Protein AF-A0A846ZVM9-F1 (afdb_monomer)

Secondary structure (DSSP, 8-state):
---EEEEEEEEE-SS-SSS-HHHHHHHHTTSS--TT-SS--EEEE-SSSSSTT--EEE-HHHHHHHHHTHHHHHHHHHHHHHHHHHHHHT--BTTTTB--PPPTT---EEEEEEEE-GGGGGS-HHHHHHHHHHHHHHHHHHHT--EEEEEEE-SSSS-EEEEEEESB-TTT--BHHHHH-TTHHHHHHHHHHHHTGGGT-EEPPPHHHH-PPPPPHHHHHHHHHHHHHHHHHHHHHHHHHHHHHHHHHHHHHHHHHHHHHHHHHHHHHHHHHHHHHHHHHHHHHHHHHHHHHHHHHHHHHHHHHHHHHHHHHHHHHHHHHHHHHHHHHHHHHHHHHHHHTTTTSHHHHHHHHHHHT-HHHHHHHHHH-BTTBEEEEEEEE-TTT--EEEPPPEEE-HHHHHHTHHHHHHHHHHH--EEEEE--SS-SEEEEEEE-HHHHHHHHHTT---SEEEEEETTEEEEEEE-B-SS-SS--HHHHHHHHHHHHHHH---GGG-STT-EEEPSSSEETTSSS-EE-EEEE-TT----SBHHHHHHHS-HHHHHHHHHHHHHHHS--TTSTTS-HHHHHHHHHHHHHHHHTT-S-B-TTSSB-HHHHHHHHHHHHHGGGTTS-GGGTHHHHHHHHHHHHHHHHHTT-S-HHHHHHHHHHHHHHHHT-SSPPPPTTTT--

Mean predicted aligned error: 22.49 Å

Foldseek 3Di:
DAKAKAKDKDFAALPDDPDHPLNLVCVLLCLVPDPPFDFWFKWKAFDDPDPHRDIDTDGPVNSVVVNVCSVVVSVVSVVVQVVLQVLQQPAQDDPVRHGDGDDPPDRFKMKMKMWIPLCQVVPDPVVCVVLVVVLVVVVCVVQQWDWGMKMWTPRDSTIMIMTMTGLARSPPRDGVDVVCPPCNRVVSLQSSQVSCVVVSYHRDDDCVPPVDDDDDPVRVVVVVVVVVVVVVVVVVVVVVVVVVVVVVVVVVVVVVVVVVVVVVVVVVVVVVVVVVVVVVVVVVVVVVVVVVVVVVVVVVVVVVVVVVVVVVVVVVVVVVVVCVVVVVVVVVVVVVVVVVVVVVCPVVLVVLCVVVVCPLLLVVQCVLADVQKWWKKKWFADPPPRHIDIDPIDIDGSSVCSVCQVVVLCCCVPGVIFMWTWRAAFAQKAKFFFFFPQLQVVCVVVLFHAQKWKPQDVRGIIGITGADEDPDRGDDQLLSLLVNVVSCVPRNGDPVQSDRTDIHTSQRAFNSPDVVTHHIDMDGRNPSDNPHHSVVVSVVRDVVSSVVSVVVVCVVVVPDLQLPLPPPVLLVQLVVQLVCCVVVPVADADPVRHGPVLSSLLVSLLVSCLVCQPPDPVVCVSSLSNSQNVQLVVCVVVVPVDSNVSSLVSSQVSCVVSVHPDDRDDPPPPDD

Sequence (672 aa):
MRDFLSVRLKSLYTTSGKTSAVSQLFHDLRIRKPDYVQDPAVRLYFPGAVGKETPVELRGEDIERLRKRKDGLKKYLQGVEMKMHERFENMERGKNKQHQSWQADTKPFSSGVLTFSELANAVDTDELWEHGLKAIQALGDKYKIKVLWVVLHTDEKTPHFHYMFENLDAKTCRTFQSKLGRDGCSKLQTFFGEQLQPLGFQRGIKKKLSGAEHQDVMESHFIAREKAKEEVKQLEDDQDILQEKIGASTSILEGLSDKKGALIRELEALEVERKNLRRSRDEMHRQTAVEKAETTALQQELRKRRDELKGQLADIIKSIEAAEKDKSLKEALAMEVLKENAQEDEAFLQEKIDRYGLQDLYCFLNRVAHHGRLWVQAQGKTFYTHQEYWDEPKLTTPNETISAWRDLFEQNTCSETDWHLRILGTRPVFVLDDIDTDGLEKLRRDGLAPFATVETSPGCYHAYIEFKLKDREELTPIEWNAFNSYLIQQYGGDKGANAAGHAFRLPIGSSHKYDPPIELKLQVFEDAEPAVDADVLLQQISPQILEKAERKLNRRYEIQFDGSDAPDWFQTNWKKRREDLIRSGRAPVRQNGTVDDSAVDFIVSRDILSAYKDKRSERLTPMLNFCHCMLCSEAELRQKARPEDYAIRTINAVIDRVQLPIKKKSESELEI

pLDDT: mean 77.23, std 14.21, range [25.47, 95.5]

Structure (mmCIF, N/CA/C/O backbone):
data_AF-A0A846ZVM9-F1
#
_entry.id   AF-A0A846ZVM9-F1
#
loop_
_atom_site.group_PDB
_atom_site.id
_atom_site.type_symbol
_atom_site.label_atom_id
_atom_site.label_alt_id
_atom_site.label_comp_id
_atom_site.label_asym_id
_atom_site.label_entity_id
_atom_site.label_seq_id
_atom_site.pdbx_PDB_ins_code
_atom_site.Cartn_x
_atom_site.Cartn_y
_atom_site.Cartn_z
_atom_site.occupancy
_atom_site.B_iso_or_equiv
_atom_site.auth_seq_id
_atom_site.auth_comp_id
_atom_site.auth_asym_id
_atom_site.auth_atom_id
_atom_site.pdbx_PDB_model_num
ATOM 1 N N . MET A 1 1 ? 26.700 -7.929 -17.018 1.00 45.69 1 MET A N 1
ATOM 2 C CA . MET A 1 1 ? 26.334 -7.641 -18.425 1.00 45.69 1 MET A CA 1
ATOM 3 C C . MET A 1 1 ? 26.909 -8.752 -19.292 1.00 45.69 1 MET A C 1
ATOM 5 O O . MET A 1 1 ? 27.937 -9.285 -18.909 1.00 45.69 1 MET A O 1
ATOM 9 N N . ARG A 1 2 ? 26.225 -9.185 -20.357 1.00 46.62 2 ARG A N 1
ATOM 10 C CA . ARG A 1 2 ? 26.755 -10.192 -21.298 1.00 46.62 2 ARG A CA 1
ATOM 11 C C . ARG A 1 2 ? 27.236 -9.461 -22.553 1.00 46.62 2 ARG A C 1
ATOM 13 O O . ARG A 1 2 ? 26.485 -8.624 -23.053 1.00 46.62 2 ARG A O 1
ATOM 20 N N . ASP A 1 3 ? 28.433 -9.779 -23.035 1.00 73.69 3 ASP A N 1
ATOM 21 C CA . ASP A 1 3 ? 29.033 -9.133 -24.204 1.00 73.69 3 ASP A CA 1
ATOM 22 C C . ASP A 1 3 ? 28.428 -9.691 -25.482 1.00 73.69 3 ASP A C 1
ATOM 24 O O . ASP A 1 3 ? 28.609 -10.860 -25.825 1.00 73.69 3 ASP A O 1
ATOM 28 N N . PHE A 1 4 ? 27.654 -8.864 -26.178 1.00 81.81 4 PHE A N 1
ATOM 29 C CA . PHE A 1 4 ? 26.940 -9.281 -27.375 1.00 81.81 4 PHE A CA 1
ATOM 30 C C . PHE A 1 4 ? 27.545 -8.640 -28.616 1.00 81.81 4 PHE A C 1
ATOM 32 O O . PHE A 1 4 ? 27.810 -7.440 -28.646 1.00 81.81 4 PHE A O 1
ATOM 39 N N . LEU A 1 5 ? 27.671 -9.434 -29.677 1.00 85.50 5 LEU A N 1
ATOM 40 C CA . LEU A 1 5 ? 27.949 -8.937 -31.020 1.00 85.50 5 LEU A CA 1
ATOM 41 C C . LEU A 1 5 ? 26.706 -8.970 -31.904 1.00 85.50 5 LEU A C 1
ATOM 43 O O . LEU A 1 5 ? 25.809 -9.813 -31.759 1.00 85.50 5 LEU A O 1
ATOM 47 N N . SER A 1 6 ? 26.678 -8.057 -32.867 1.00 87.19 6 SER A N 1
ATOM 48 C CA . SER A 1 6 ? 25.661 -7.994 -33.905 1.00 87.19 6 SER A CA 1
ATOM 49 C C . SER A 1 6 ? 26.315 -7.818 -35.263 1.00 87.19 6 SER A C 1
ATOM 51 O O . SER A 1 6 ? 27.300 -7.101 -35.416 1.00 87.19 6 SER A O 1
ATOM 53 N N . VAL A 1 7 ? 25.743 -8.479 -36.265 1.00 87.94 7 VAL A N 1
ATOM 54 C CA . VAL A 1 7 ? 26.217 -8.398 -37.641 1.00 87.94 7 VAL A CA 1
ATOM 55 C C . VAL A 1 7 ? 25.081 -8.024 -38.574 1.00 87.94 7 VAL A C 1
ATOM 57 O O . VAL A 1 7 ? 23.963 -8.542 -38.478 1.00 87.94 7 VAL A O 1
ATOM 60 N N . ARG A 1 8 ? 25.393 -7.133 -39.505 1.00 85.50 8 ARG A N 1
ATOM 61 C CA . ARG A 1 8 ? 24.532 -6.709 -40.600 1.00 85.50 8 ARG A CA 1
ATOM 62 C C . ARG A 1 8 ? 25.215 -7.014 -41.921 1.00 85.50 8 ARG A C 1
ATOM 64 O O . ARG A 1 8 ? 26.427 -6.891 -42.030 1.00 85.50 8 ARG A O 1
ATOM 71 N N . LEU A 1 9 ? 24.411 -7.352 -42.924 1.00 87.31 9 LEU A N 1
ATOM 72 C CA . LEU A 1 9 ? 24.863 -7.552 -44.293 1.00 87.31 9 LEU A CA 1
ATOM 73 C C . LEU A 1 9 ? 23.932 -6.826 -45.269 1.00 87.31 9 LEU A C 1
ATOM 75 O O . LEU A 1 9 ? 22.712 -6.837 -45.088 1.00 87.31 9 LEU A O 1
ATOM 79 N N . LYS A 1 10 ? 24.497 -6.215 -46.310 1.00 87.00 10 LYS A N 1
ATOM 80 C CA . LYS A 1 10 ? 23.773 -5.521 -47.375 1.00 87.00 10 LYS A CA 1
ATOM 81 C C . LYS A 1 10 ? 24.473 -5.718 -48.716 1.00 87.00 10 LYS A C 1
ATOM 83 O O . LYS A 1 10 ? 25.649 -5.404 -48.858 1.00 87.00 10 LYS A O 1
ATOM 88 N N . SER A 1 11 ? 23.733 -6.172 -49.724 1.00 87.12 11 SER A N 1
ATOM 89 C CA . SER A 1 11 ? 24.238 -6.222 -51.099 1.00 87.12 11 SER A CA 1
ATOM 90 C C . SER A 1 11 ? 24.101 -4.859 -51.779 1.00 87.12 11 SER A C 1
ATOM 92 O O . SER A 1 11 ? 23.075 -4.185 -51.617 1.00 87.12 11 SER A O 1
ATOM 94 N N . LEU A 1 12 ? 25.113 -4.464 -52.551 1.00 87.81 12 LEU A N 1
ATOM 95 C CA . LEU A 1 12 ? 25.261 -3.129 -53.133 1.00 87.81 12 LEU A CA 1
ATOM 96 C C . LEU A 1 12 ? 25.566 -3.200 -54.634 1.00 87.81 12 LEU A C 1
ATOM 98 O O . LEU A 1 12 ? 26.281 -4.092 -55.091 1.00 87.81 12 LEU A O 1
ATOM 102 N N . TYR A 1 13 ? 25.060 -2.213 -55.374 1.00 86.12 13 TYR A N 1
ATOM 103 C CA . TYR A 1 13 ? 25.543 -1.898 -56.718 1.00 86.12 13 TYR A CA 1
ATOM 104 C C . TYR A 1 13 ? 26.862 -1.133 -56.646 1.00 86.12 13 TYR A C 1
ATOM 106 O O . TYR A 1 13 ? 27.156 -0.475 -55.644 1.00 86.12 13 TYR A O 1
ATOM 114 N N . THR A 1 14 ? 27.633 -1.154 -57.727 1.00 82.12 14 THR A N 1
ATOM 115 C CA . THR A 1 14 ? 28.918 -0.446 -57.808 1.00 82.12 14 THR A CA 1
ATOM 116 C C . THR A 1 14 ? 28.751 1.059 -57.664 1.00 82.12 14 THR A C 1
ATOM 118 O O . THR A 1 14 ? 29.431 1.678 -56.846 1.00 82.12 14 THR A O 1
ATOM 121 N N . THR A 1 15 ? 27.817 1.654 -58.413 1.00 77.25 15 THR A N 1
ATOM 122 C CA . THR A 1 15 ? 27.648 3.117 -58.498 1.00 77.25 15 THR A CA 1
ATOM 123 C C . THR A 1 15 ? 26.210 3.611 -58.323 1.00 77.25 15 THR A C 1
ATOM 125 O O . THR A 1 15 ? 26.039 4.781 -57.988 1.00 77.25 15 THR A O 1
ATOM 128 N N . SER A 1 16 ? 25.188 2.771 -58.510 1.00 65.38 16 SER A N 1
ATOM 129 C CA . SER A 1 16 ? 23.773 3.174 -58.501 1.00 65.38 16 SER A CA 1
ATOM 130 C C . SER A 1 16 ? 23.079 2.977 -57.140 1.00 65.38 16 SER A C 1
ATOM 132 O O . SER A 1 16 ? 23.347 2.030 -56.400 1.00 65.38 16 SER A O 1
ATOM 134 N N . GLY A 1 17 ? 22.154 3.887 -56.806 1.00 59.69 17 GLY A N 1
ATOM 135 C CA . GLY A 1 17 ? 21.375 3.882 -55.557 1.00 59.69 17 GLY A CA 1
ATOM 136 C C . GLY A 1 17 ? 21.964 4.740 -54.423 1.00 59.69 17 GLY A C 1
ATOM 137 O O . GLY A 1 17 ? 23.111 5.172 -54.480 1.00 59.69 17 GLY A O 1
ATOM 138 N N . LYS A 1 18 ? 21.167 4.988 -53.365 1.00 56.25 18 LYS A N 1
ATOM 139 C CA . LYS A 1 18 ? 21.546 5.845 -52.212 1.00 56.25 18 LYS A CA 1
ATOM 140 C C . LYS A 1 18 ? 22.733 5.307 -51.391 1.00 56.25 18 LYS A C 1
ATOM 142 O O . LYS A 1 18 ? 23.371 6.065 -50.674 1.00 56.25 18 LYS A O 1
ATOM 147 N N . THR A 1 19 ? 23.031 4.012 -51.500 1.00 68.38 19 THR A N 1
ATOM 148 C CA . THR A 1 19 ? 24.176 3.343 -50.864 1.00 68.38 19 THR A CA 1
ATOM 149 C C . THR A 1 19 ? 24.824 2.415 -51.891 1.00 68.38 19 THR A C 1
ATOM 151 O O . THR A 1 19 ? 24.356 1.291 -52.083 1.00 68.38 19 THR A O 1
ATOM 154 N N . SER A 1 20 ? 25.839 2.900 -52.599 1.00 86.31 20 SER A N 1
ATOM 155 C CA . SER A 1 20 ? 26.641 2.117 -53.548 1.00 86.31 20 SER A CA 1
ATOM 156 C C . SER A 1 20 ? 27.934 1.622 -52.896 1.00 86.31 20 SER A C 1
ATOM 158 O O . SER A 1 20 ? 28.333 2.139 -51.853 1.00 86.31 20 SER A O 1
ATOM 160 N N . ALA A 1 21 ? 28.618 0.651 -53.502 1.00 86.56 21 ALA A N 1
ATOM 161 C CA . ALA A 1 21 ? 29.904 0.158 -53.003 1.00 86.56 21 ALA A CA 1
ATOM 162 C C . ALA A 1 21 ? 30.969 1.266 -52.957 1.00 86.56 21 ALA A C 1
ATOM 164 O O . ALA A 1 21 ? 31.743 1.327 -52.007 1.00 86.56 21 ALA A O 1
ATOM 165 N N . VAL A 1 22 ? 30.957 2.192 -53.925 1.00 86.06 22 VAL A N 1
ATOM 166 C CA . VAL A 1 22 ? 31.822 3.388 -53.914 1.00 86.06 22 VAL A CA 1
ATOM 167 C C . VAL A 1 22 ? 31.477 4.309 -52.744 1.00 86.06 22 VAL A C 1
ATOM 169 O O . VAL A 1 22 ? 32.371 4.779 -52.046 1.00 86.06 22 VAL A O 1
ATOM 172 N N . SER A 1 23 ? 30.185 4.557 -52.506 1.00 85.75 23 SER A N 1
ATOM 173 C CA . SER A 1 23 ? 29.758 5.389 -51.377 1.00 85.75 23 SER A CA 1
ATOM 174 C C . SER A 1 23 ? 30.110 4.750 -50.035 1.00 85.75 23 SER A C 1
ATOM 176 O O . SER A 1 23 ? 30.497 5.471 -49.121 1.00 85.75 23 SER A O 1
ATOM 178 N N . GLN A 1 24 ? 29.984 3.424 -49.921 1.00 88.19 24 GLN A N 1
ATOM 179 C CA . GLN A 1 24 ? 30.360 2.680 -48.720 1.00 88.19 24 GLN A CA 1
ATOM 180 C C . GLN A 1 24 ? 31.872 2.748 -48.496 1.00 88.19 24 GLN A C 1
ATOM 182 O O . GLN A 1 24 ? 32.305 3.114 -47.417 1.00 88.19 24 GLN A O 1
ATOM 187 N N . LEU A 1 25 ? 32.676 2.524 -49.537 1.00 87.50 25 LEU A N 1
ATOM 188 C CA . LEU A 1 25 ? 34.130 2.650 -49.458 1.00 87.50 25 LEU A CA 1
ATOM 189 C C . LEU A 1 25 ? 34.567 4.047 -48.985 1.00 87.50 25 LEU A C 1
ATOM 191 O O . LEU A 1 25 ? 35.479 4.177 -48.178 1.00 87.50 25 LEU A O 1
ATOM 195 N N . PHE A 1 26 ? 33.914 5.110 -49.460 1.00 87.19 26 PHE A N 1
ATOM 196 C CA . PHE A 1 26 ? 34.234 6.475 -49.026 1.00 87.19 26 PHE A CA 1
ATOM 197 C C . PHE A 1 26 ? 33.780 6.781 -47.599 1.00 87.19 26 PHE A C 1
ATOM 199 O O . PHE A 1 26 ? 34.392 7.628 -46.947 1.00 87.19 26 PHE A O 1
ATOM 206 N N . HIS A 1 27 ? 32.716 6.127 -47.135 1.00 87.00 27 HIS A N 1
ATOM 207 C CA . HIS A 1 27 ? 32.275 6.190 -45.748 1.00 87.00 27 HIS A CA 1
ATOM 208 C C . HIS A 1 27 ? 33.269 5.466 -44.828 1.00 87.00 27 HIS A C 1
ATOM 210 O O . HIS A 1 27 ? 33.764 6.077 -43.884 1.00 87.00 27 HIS A O 1
ATOM 216 N N . ASP A 1 28 ? 33.618 4.219 -45.151 1.00 88.25 28 ASP A N 1
ATOM 217 C CA . ASP A 1 28 ? 34.514 3.368 -44.354 1.00 88.25 28 ASP A CA 1
ATOM 218 C C . ASP A 1 28 ? 35.929 3.960 -44.266 1.00 88.25 28 ASP A C 1
ATOM 220 O O . ASP A 1 28 ? 36.583 3.910 -43.238 1.00 88.25 28 ASP A O 1
ATOM 224 N N . LEU A 1 29 ? 36.415 4.596 -45.334 1.00 85.25 29 LEU A N 1
ATOM 225 C CA . LEU A 1 29 ? 37.721 5.268 -45.325 1.00 85.25 29 LEU A CA 1
ATOM 226 C C . LEU A 1 29 ? 37.678 6.694 -44.753 1.00 85.25 29 LEU A C 1
ATOM 228 O O . LEU A 1 29 ? 38.665 7.421 -44.867 1.00 85.25 29 LEU A O 1
ATOM 232 N N . ARG A 1 30 ? 36.526 7.145 -44.233 1.00 83.12 30 ARG A N 1
ATOM 233 C CA . ARG A 1 30 ? 36.283 8.521 -43.753 1.00 83.12 30 ARG A CA 1
ATOM 234 C C . ARG A 1 30 ? 36.609 9.627 -44.769 1.00 83.12 30 ARG A C 1
ATOM 236 O O . ARG A 1 30 ? 36.750 10.794 -44.408 1.00 83.12 30 ARG A O 1
ATOM 243 N N . ILE A 1 31 ? 36.635 9.308 -46.067 1.00 81.94 31 ILE A N 1
ATOM 244 C CA . ILE A 1 31 ? 36.791 10.292 -47.155 1.00 81.94 31 ILE A CA 1
ATOM 245 C C . ILE A 1 31 ? 35.616 11.281 -47.131 1.00 81.94 31 ILE A C 1
ATOM 247 O O . ILE A 1 31 ? 35.801 12.491 -47.324 1.00 81.94 31 ILE A O 1
ATOM 251 N N . ARG A 1 32 ? 34.409 10.764 -46.863 1.00 76.25 32 ARG A N 1
ATOM 252 C CA . ARG A 1 32 ? 33.210 11.540 -46.535 1.00 76.25 32 ARG A CA 1
ATOM 253 C C . ARG A 1 32 ? 32.961 11.438 -45.028 1.00 76.25 32 ARG A C 1
ATOM 255 O O . ARG A 1 32 ? 32.218 10.574 -44.576 1.00 76.25 32 ARG A O 1
ATOM 262 N N . LYS A 1 33 ? 33.638 12.302 -44.275 1.00 70.06 33 LYS A N 1
ATOM 263 C CA . LYS A 1 33 ? 33.568 12.384 -42.815 1.00 70.06 33 LYS A CA 1
ATOM 264 C C . LYS A 1 33 ? 32.174 12.861 -42.354 1.00 70.06 33 LYS A C 1
ATOM 266 O O . LYS A 1 33 ? 31.726 13.891 -42.857 1.00 70.06 33 LYS A O 1
ATOM 271 N N . PRO A 1 34 ? 31.489 12.143 -41.445 1.00 73.12 34 PRO A N 1
ATOM 272 C CA . PRO A 1 34 ? 30.282 12.640 -40.784 1.00 73.12 34 PRO A CA 1
ATOM 273 C C . PRO A 1 34 ? 30.592 13.791 -39.815 1.00 73.12 34 PRO A C 1
ATOM 275 O O . PRO A 1 34 ? 31.628 13.767 -39.153 1.00 73.12 34 PRO A O 1
ATOM 278 N N . ASP A 1 35 ? 29.678 14.756 -39.685 1.00 70.25 35 ASP A N 1
ATOM 279 C CA . ASP A 1 35 ? 29.892 15.980 -38.886 1.00 70.25 35 ASP A CA 1
ATOM 280 C C . ASP A 1 35 ? 30.143 15.715 -37.389 1.00 70.25 35 ASP A C 1
ATOM 282 O O . ASP A 1 35 ? 30.780 16.521 -36.717 1.00 70.25 35 ASP A O 1
ATOM 286 N N . TYR A 1 36 ? 29.664 14.583 -36.864 1.00 70.00 36 TYR A N 1
ATOM 287 C CA . TYR A 1 36 ? 29.802 14.205 -35.453 1.00 70.00 36 TYR A CA 1
ATOM 288 C C . TYR A 1 36 ? 31.142 13.539 -35.104 1.00 70.00 36 TYR A C 1
ATOM 290 O O . TYR A 1 36 ? 31.436 13.357 -33.925 1.00 70.00 36 TYR A O 1
ATOM 298 N N . VAL A 1 37 ? 31.957 13.160 -36.092 1.00 71.44 37 VAL A N 1
ATOM 299 C CA . VAL A 1 37 ? 33.296 12.601 -35.852 1.00 71.44 37 VAL A CA 1
ATOM 300 C C . VAL A 1 37 ? 34.275 13.768 -35.752 1.00 71.44 37 VAL A C 1
ATOM 302 O O . VAL A 1 37 ? 34.285 14.625 -36.631 1.00 71.44 37 VAL A O 1
ATOM 305 N N . GLN A 1 38 ? 35.116 13.841 -34.720 1.00 63.97 38 GLN A N 1
ATOM 306 C CA . GLN A 1 38 ? 36.125 14.909 -34.609 1.00 63.97 38 GLN A CA 1
ATOM 307 C C . GLN A 1 38 ? 37.484 14.458 -35.146 1.00 63.97 38 GLN A C 1
ATOM 309 O O . GLN A 1 38 ? 37.945 15.032 -36.135 1.00 63.97 38 GLN A O 1
ATOM 314 N N . ASP A 1 39 ? 38.026 13.358 -34.628 1.00 68.19 39 ASP A N 1
ATOM 315 C CA . ASP A 1 39 ? 39.304 12.796 -35.067 1.00 68.19 39 ASP A CA 1
ATOM 316 C C . ASP A 1 39 ? 39.116 11.367 -35.595 1.00 68.19 39 ASP A C 1
ATOM 318 O O . ASP A 1 39 ? 38.724 10.483 -34.835 1.00 68.19 39 ASP A O 1
ATOM 322 N N . PRO A 1 40 ? 39.345 11.117 -36.898 1.00 67.00 40 PRO A N 1
ATOM 323 C CA . PRO A 1 40 ? 39.179 9.787 -37.461 1.00 67.00 40 PRO A CA 1
ATOM 324 C C . PRO A 1 40 ? 40.293 8.855 -36.972 1.00 67.00 40 PRO A C 1
ATOM 326 O O . PRO A 1 40 ? 41.477 9.122 -37.177 1.00 67.00 40 PRO A O 1
ATOM 329 N N . ALA A 1 41 ? 39.891 7.737 -36.380 1.00 77.25 41 ALA A N 1
ATOM 330 C CA . ALA A 1 41 ? 40.748 6.664 -35.899 1.00 77.25 41 ALA A CA 1
ATOM 331 C C . ALA A 1 41 ? 40.307 5.371 -36.589 1.00 77.25 41 ALA A C 1
ATOM 333 O O . ALA A 1 41 ? 39.301 4.748 -36.236 1.00 77.25 41 ALA A O 1
ATOM 334 N N . VAL A 1 42 ? 41.025 5.032 -37.661 1.00 81.94 42 VAL A N 1
ATOM 335 C CA . VAL A 1 42 ? 40.629 3.972 -38.587 1.00 81.94 42 VAL A CA 1
ATOM 336 C C . VAL A 1 42 ? 41.802 3.040 -38.840 1.00 81.94 42 VAL A C 1
ATOM 338 O O . VAL A 1 42 ? 42.853 3.471 -39.316 1.00 81.94 42 VAL A O 1
ATOM 341 N N . ARG A 1 43 ? 41.603 1.745 -38.586 1.00 86.12 43 ARG A N 1
ATOM 342 C CA . ARG A 1 43 ? 42.531 0.685 -39.000 1.00 86.12 43 ARG A CA 1
ATOM 343 C C . ARG A 1 43 ? 42.006 -0.005 -40.238 1.00 86.12 43 ARG A C 1
ATOM 345 O O . ARG A 1 43 ? 40.840 -0.387 -40.291 1.00 86.12 43 ARG A O 1
ATOM 352 N N . LEU A 1 44 ? 42.864 -0.165 -41.235 1.00 85.38 44 LEU A N 1
ATOM 353 C CA . LEU A 1 44 ? 42.483 -0.626 -42.561 1.00 85.38 44 LEU A CA 1
ATOM 354 C C . LEU A 1 44 ? 43.301 -1.840 -43.001 1.00 85.38 44 LEU A C 1
ATOM 356 O O . LEU A 1 44 ? 44.518 -1.880 -42.844 1.00 85.38 44 LEU A O 1
ATOM 360 N N . TYR A 1 45 ? 42.622 -2.777 -43.659 1.00 83.88 45 TYR A N 1
ATOM 361 C CA . TYR A 1 45 ? 43.196 -3.924 -44.346 1.00 83.88 45 TYR A CA 1
ATOM 362 C C . TYR A 1 45 ? 42.660 -4.023 -45.779 1.00 83.88 45 TYR A C 1
ATOM 364 O O . TYR A 1 45 ? 41.450 -4.119 -45.996 1.00 83.88 45 TYR A O 1
ATOM 372 N N . PHE A 1 46 ? 43.572 -4.058 -46.754 1.00 79.38 46 PHE A N 1
ATOM 373 C CA . PHE A 1 46 ? 43.290 -4.350 -48.163 1.00 79.38 46 PHE A CA 1
ATOM 374 C C . PHE A 1 46 ? 44.055 -5.606 -48.608 1.00 79.38 46 PHE A C 1
ATOM 376 O O . PHE A 1 46 ? 45.290 -5.622 -48.554 1.00 79.38 46 PHE A O 1
ATOM 383 N N . PRO A 1 47 ? 43.368 -6.644 -49.119 1.00 72.44 47 PRO A N 1
ATOM 384 C CA . PRO A 1 47 ? 44.015 -7.795 -49.742 1.00 72.44 47 PRO A CA 1
ATOM 385 C C . PRO A 1 47 ? 44.770 -7.417 -51.027 1.00 72.44 47 PRO A C 1
ATOM 387 O O . PRO A 1 47 ? 44.200 -7.379 -52.118 1.00 72.44 47 PRO A O 1
ATOM 390 N N . GLY A 1 48 ? 46.078 -7.178 -50.893 1.00 65.00 48 GLY A N 1
ATOM 391 C CA . GLY A 1 48 ? 47.020 -6.963 -51.996 1.00 65.00 48 GLY A CA 1
ATOM 392 C C . GLY A 1 48 ? 47.095 -5.524 -52.538 1.00 65.00 48 GLY A C 1
ATOM 393 O O . GLY A 1 48 ? 46.093 -4.951 -52.947 1.00 65.00 48 GLY A O 1
ATOM 394 N N . ALA A 1 49 ? 48.338 -5.005 -52.568 1.00 50.31 49 ALA A N 1
ATOM 395 C CA . ALA A 1 49 ? 48.845 -3.700 -53.044 1.00 50.31 49 ALA A CA 1
ATOM 396 C C . ALA A 1 49 ? 47.987 -2.472 -52.655 1.00 50.31 49 ALA A C 1
ATOM 398 O O . ALA A 1 49 ? 47.209 -1.967 -53.457 1.00 50.31 49 ALA A O 1
ATOM 399 N N . VAL A 1 50 ? 48.107 -1.936 -51.435 1.00 41.22 50 VAL A N 1
ATOM 400 C CA . VAL A 1 50 ? 49.335 -1.353 -50.851 1.00 41.22 50 VAL A CA 1
ATOM 401 C C . VAL A 1 50 ? 49.613 -1.913 -49.444 1.00 41.22 50 VAL A C 1
ATOM 403 O O . VAL A 1 50 ? 48.746 -1.842 -48.586 1.00 41.22 50 VAL A O 1
ATOM 406 N N . GLY A 1 51 ? 50.836 -2.426 -49.218 1.00 47.88 51 GLY A N 1
ATOM 407 C CA . GLY A 1 51 ? 51.375 -2.729 -47.877 1.00 47.88 51 GLY A CA 1
ATOM 408 C C . GLY A 1 51 ? 51.135 -4.136 -47.307 1.00 47.88 51 GLY A C 1
ATOM 409 O O . GLY A 1 51 ? 50.876 -4.250 -46.120 1.00 47.88 51 GLY A O 1
ATOM 410 N N . LYS A 1 52 ? 51.192 -5.185 -48.150 1.00 49.50 52 LYS A N 1
ATOM 411 C CA . LYS A 1 52 ? 51.176 -6.637 -47.824 1.00 49.50 52 LYS A CA 1
ATOM 412 C C . LYS A 1 52 ? 50.436 -7.014 -46.538 1.00 49.50 52 LYS A C 1
ATOM 414 O O . LYS A 1 52 ? 51.062 -7.153 -45.499 1.00 49.50 52 LYS A O 1
ATOM 419 N N . GLU A 1 53 ? 49.122 -7.203 -46.645 1.00 53.66 53 GLU A N 1
ATOM 420 C CA . GLU A 1 53 ? 48.256 -7.742 -45.581 1.00 53.66 53 GLU A CA 1
ATOM 421 C C . GLU A 1 53 ? 48.349 -7.031 -44.217 1.00 53.66 53 GLU A C 1
ATOM 423 O O . GLU A 1 53 ? 47.746 -7.484 -43.247 1.00 53.66 53 GLU A O 1
ATOM 428 N N . THR A 1 54 ? 49.077 -5.915 -44.130 1.00 51.72 54 THR A N 1
ATOM 429 C CA . THR A 1 54 ? 49.444 -5.309 -42.859 1.00 51.72 54 THR A CA 1
ATOM 430 C C . THR A 1 54 ? 48.397 -4.253 -42.522 1.00 51.72 54 THR A C 1
ATOM 432 O O . THR A 1 54 ? 48.045 -3.453 -43.395 1.00 51.72 54 THR A O 1
ATOM 435 N N . PRO A 1 55 ? 47.875 -4.238 -41.289 1.00 60.22 55 PRO A N 1
ATOM 436 C CA . PRO A 1 55 ? 46.980 -3.188 -40.824 1.00 60.22 55 PRO A CA 1
ATOM 437 C C . PRO A 1 55 ? 47.656 -1.824 -40.956 1.00 60.22 55 PRO A C 1
ATOM 439 O O . PRO A 1 55 ? 48.797 -1.654 -40.530 1.00 60.22 55 PRO A O 1
ATOM 442 N N . VAL A 1 56 ? 46.963 -0.852 -41.546 1.00 70.00 56 VAL A N 1
ATOM 443 C CA . VAL A 1 56 ? 47.433 0.537 -41.608 1.00 70.00 56 VAL A CA 1
ATOM 444 C C . VAL A 1 56 ? 46.487 1.402 -40.791 1.00 70.00 56 VAL A C 1
ATOM 446 O O . VAL A 1 56 ? 45.289 1.443 -41.074 1.00 70.00 56 VAL A O 1
ATOM 449 N N . GLU A 1 57 ? 47.024 2.099 -39.794 1.00 73.88 57 GLU A N 1
ATOM 450 C CA . GLU A 1 57 ? 46.315 3.180 -39.112 1.00 73.88 57 GLU A CA 1
ATOM 451 C C . GLU A 1 57 ? 46.305 4.419 -40.007 1.00 73.88 57 GLU A C 1
ATOM 453 O O . GLU A 1 57 ? 47.354 4.978 -40.337 1.00 73.88 57 GLU A O 1
ATOM 458 N N . LEU A 1 58 ? 45.114 4.828 -40.439 1.00 73.69 58 LEU A N 1
ATOM 459 C CA . LEU A 1 58 ? 44.934 6.011 -41.268 1.00 73.69 58 LEU A CA 1
ATOM 460 C C . LEU A 1 58 ? 44.832 7.250 -40.383 1.00 73.69 58 LEU A C 1
ATOM 462 O O . LEU A 1 58 ? 43.909 7.372 -39.580 1.00 73.69 58 LEU A O 1
ATOM 466 N N . ARG A 1 59 ? 45.749 8.198 -40.585 1.00 75.00 59 ARG A N 1
ATOM 467 C CA . ARG A 1 59 ? 45.682 9.535 -39.982 1.00 75.00 59 ARG A CA 1
ATOM 468 C C . ARG A 1 59 ? 45.014 10.527 -40.937 1.00 75.00 59 ARG A C 1
ATOM 470 O O . ARG A 1 59 ? 44.814 10.239 -42.119 1.00 75.00 59 ARG A O 1
ATOM 477 N N . GLY A 1 60 ? 44.702 11.730 -40.449 1.00 71.25 60 GLY A N 1
ATOM 478 C CA . GLY A 1 60 ? 44.041 12.776 -41.245 1.00 71.25 60 GLY A CA 1
ATOM 479 C C . GLY A 1 60 ? 44.727 13.078 -42.589 1.00 71.25 60 GLY A C 1
ATOM 480 O O . GLY A 1 60 ? 44.056 13.223 -43.611 1.00 71.25 60 GLY A O 1
ATOM 481 N N . GLU A 1 61 ? 46.063 13.088 -42.625 1.00 74.38 61 GLU A N 1
ATOM 482 C CA . GLU A 1 61 ? 46.831 13.297 -43.862 1.00 74.38 61 GLU A CA 1
ATOM 483 C C . GLU A 1 61 ? 46.658 12.161 -44.883 1.00 74.38 61 GLU A C 1
ATOM 485 O O . GLU A 1 61 ? 46.589 12.409 -46.092 1.00 74.38 61 GLU A O 1
ATOM 490 N N . ASP A 1 62 ? 46.559 10.914 -44.419 1.00 75.81 62 ASP A N 1
ATOM 491 C CA . ASP A 1 62 ? 46.357 9.742 -45.275 1.00 75.81 62 ASP A CA 1
ATOM 492 C C . ASP A 1 62 ? 44.951 9.743 -45.883 1.00 75.81 62 ASP A C 1
ATOM 494 O O . ASP A 1 62 ? 44.781 9.449 -47.071 1.00 75.81 62 ASP A O 1
ATOM 498 N N . ILE A 1 63 ? 43.951 10.172 -45.109 1.00 76.06 63 ILE A N 1
ATOM 499 C CA . ILE A 1 63 ? 42.569 10.347 -45.576 1.00 76.06 63 ILE A CA 1
ATOM 500 C C . ILE A 1 63 ? 42.506 11.414 -46.674 1.00 76.06 63 ILE A C 1
ATOM 502 O O . ILE A 1 63 ? 41.866 11.205 -47.710 1.00 76.06 63 ILE A O 1
ATOM 506 N N . GLU A 1 64 ? 43.218 12.530 -46.517 1.00 77.19 64 GLU A N 1
ATOM 507 C CA . GLU A 1 64 ? 43.263 13.584 -47.536 1.00 77.19 64 GLU A CA 1
ATOM 508 C C . GLU A 1 64 ? 43.983 13.115 -48.818 1.00 77.19 64 GLU A C 1
ATOM 510 O O . GLU A 1 64 ? 43.560 13.423 -49.938 1.00 77.19 64 GLU A O 1
ATOM 515 N N . ARG A 1 65 ? 45.020 12.273 -48.699 1.00 79.50 65 ARG A N 1
ATOM 516 C CA . ARG A 1 65 ? 45.648 11.609 -49.860 1.00 79.50 65 ARG A CA 1
ATOM 517 C C . ARG A 1 65 ? 44.682 10.659 -50.569 1.00 79.50 65 ARG A C 1
ATOM 519 O O . ARG A 1 65 ? 44.646 10.640 -51.802 1.00 79.50 65 ARG A O 1
ATOM 526 N N . LEU A 1 66 ? 43.886 9.890 -49.825 1.00 79.69 66 LEU A N 1
ATOM 527 C CA . LEU A 1 66 ? 42.864 9.000 -50.386 1.00 79.69 66 LEU A CA 1
ATOM 528 C C . LEU A 1 66 ? 41.740 9.784 -51.071 1.00 79.69 66 LEU A C 1
ATOM 530 O O . LEU A 1 66 ? 41.304 9.400 -52.159 1.00 79.69 66 LEU A O 1
ATOM 534 N N . ARG A 1 67 ? 41.337 10.932 -50.513 1.00 80.69 67 ARG A N 1
ATOM 535 C CA . ARG A 1 67 ? 40.358 11.845 -51.122 1.00 80.69 67 ARG A CA 1
ATOM 536 C C . ARG A 1 67 ? 40.807 12.323 -52.505 1.00 80.69 67 ARG A C 1
ATOM 538 O O . ARG A 1 67 ? 40.004 12.323 -53.439 1.00 80.69 67 ARG A O 1
ATOM 545 N N . LYS A 1 68 ? 42.099 12.625 -52.677 1.00 82.88 68 LYS A N 1
ATOM 546 C CA . LYS A 1 68 ? 42.693 12.969 -53.986 1.00 82.88 68 LYS A CA 1
ATOM 547 C C . LYS A 1 68 ? 42.705 11.796 -54.978 1.00 82.88 68 LYS A C 1
ATOM 549 O O . LYS A 1 68 ? 42.770 12.019 -56.182 1.00 82.88 68 LYS A O 1
ATOM 554 N N . ARG A 1 69 ? 42.604 10.549 -54.501 1.00 80.75 69 ARG A N 1
ATOM 555 C CA . ARG A 1 69 ? 42.589 9.312 -55.310 1.00 80.75 69 ARG A CA 1
ATOM 556 C C . ARG A 1 69 ? 41.192 8.701 -55.487 1.00 80.75 69 ARG A C 1
ATOM 558 O O . ARG A 1 69 ? 41.087 7.570 -55.967 1.00 80.75 69 ARG A O 1
ATOM 565 N N . LYS A 1 70 ? 40.119 9.430 -55.154 1.00 80.56 70 LYS A N 1
ATOM 566 C CA . LYS A 1 70 ? 38.726 8.941 -55.204 1.00 80.56 70 LYS A CA 1
ATOM 567 C C . LYS A 1 70 ? 38.347 8.269 -56.535 1.00 80.56 70 LYS A C 1
ATOM 569 O O . LYS A 1 70 ? 37.699 7.225 -56.536 1.00 80.56 70 LYS A O 1
ATOM 574 N N . ASP A 1 71 ? 38.805 8.814 -57.663 1.00 80.56 71 ASP A N 1
ATOM 575 C CA . ASP A 1 71 ? 38.494 8.272 -58.991 1.00 80.56 71 ASP A CA 1
ATOM 576 C C . ASP A 1 71 ? 39.237 6.959 -59.267 1.00 80.56 71 ASP A C 1
ATOM 578 O O . ASP A 1 71 ? 38.708 6.074 -59.937 1.00 80.56 71 ASP A O 1
ATOM 582 N N . GLY A 1 72 ? 40.435 6.791 -58.700 1.00 82.38 72 GLY A N 1
ATOM 583 C CA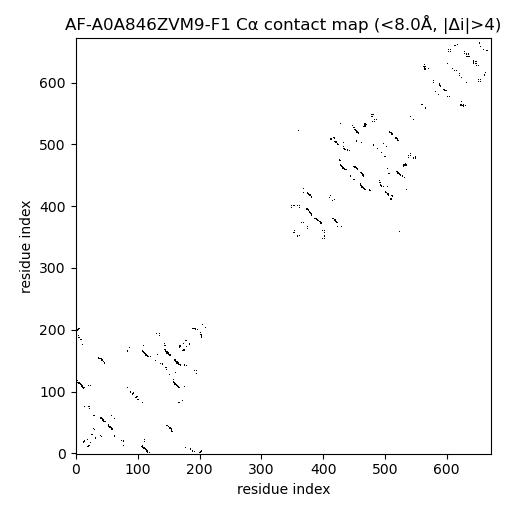 . GLY A 1 72 ? 41.184 5.536 -58.746 1.00 82.38 72 GLY A CA 1
ATOM 584 C C . GLY A 1 72 ? 40.489 4.424 -57.960 1.00 82.38 72 GLY A C 1
ATOM 585 O O . GLY A 1 72 ? 40.358 3.311 -58.463 1.00 82.38 72 GLY A O 1
ATOM 586 N N . LEU A 1 73 ? 39.963 4.737 -56.771 1.00 82.38 73 LEU A N 1
ATOM 587 C CA . LEU A 1 73 ? 39.182 3.7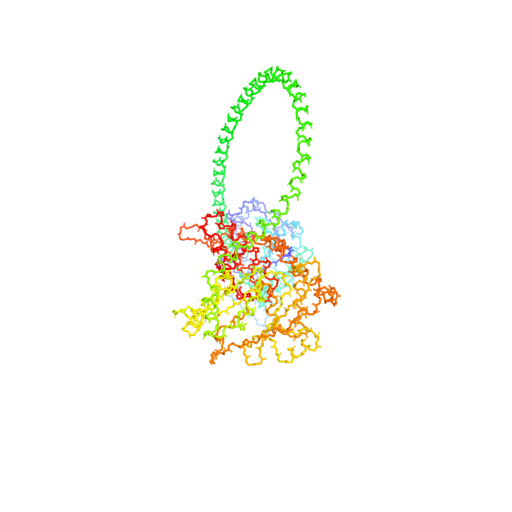95 -55.957 1.00 82.38 73 LEU A CA 1
ATOM 588 C C . LEU A 1 73 ? 37.876 3.381 -56.650 1.00 82.38 73 LEU A C 1
ATOM 590 O O . LEU A 1 73 ? 37.505 2.207 -56.648 1.00 82.38 73 LEU A O 1
ATOM 594 N N . LYS A 1 74 ? 37.207 4.329 -57.31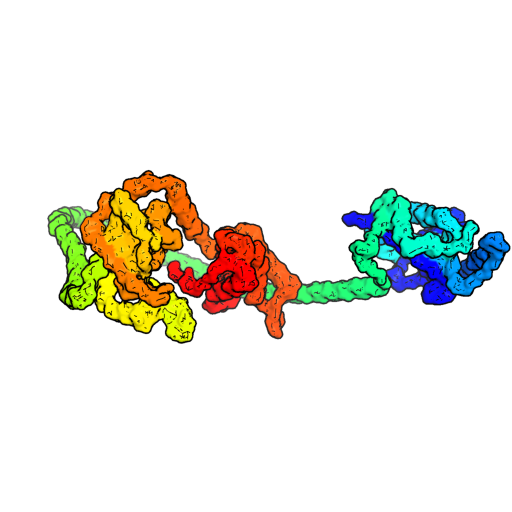5 1.00 84.94 74 LYS A N 1
ATOM 595 C CA . LYS A 1 74 ? 36.028 4.038 -58.140 1.00 84.94 74 LYS A CA 1
ATOM 596 C C . LYS A 1 74 ? 36.367 3.098 -59.302 1.00 84.94 74 LYS A C 1
ATOM 598 O O . LYS A 1 74 ? 35.667 2.106 -59.496 1.00 84.94 74 LYS A O 1
ATOM 603 N N . LYS A 1 75 ? 37.449 3.378 -60.040 1.00 86.25 75 LYS A N 1
ATOM 604 C CA . LYS A 1 75 ? 37.928 2.523 -61.141 1.00 86.25 75 LYS A CA 1
ATOM 605 C C . LYS A 1 75 ? 38.321 1.126 -60.663 1.00 86.25 75 LYS A C 1
ATOM 607 O O . LYS A 1 75 ? 38.038 0.152 -61.353 1.00 86.25 75 LYS A O 1
ATOM 612 N N . TYR A 1 76 ? 38.926 1.015 -59.480 1.00 86.81 76 TYR A N 1
ATOM 613 C CA . TYR A 1 76 ? 39.244 -0.274 -58.869 1.00 86.81 76 TYR A CA 1
ATOM 614 C C . TYR A 1 76 ? 37.988 -1.138 -58.695 1.00 86.81 76 TYR A C 1
ATOM 616 O O . TYR A 1 76 ? 37.964 -2.265 -59.187 1.00 86.81 76 TYR A O 1
ATOM 624 N N . LEU A 1 77 ? 36.926 -0.606 -58.079 1.00 88.31 77 LEU A N 1
ATOM 625 C CA . LEU A 1 77 ? 35.680 -1.359 -57.880 1.00 88.31 77 LEU A CA 1
ATOM 626 C C . LEU A 1 77 ? 35.014 -1.750 -59.202 1.00 88.31 77 LEU A C 1
ATOM 628 O O . LEU A 1 77 ? 34.556 -2.880 -59.331 1.00 88.31 77 LEU A O 1
ATOM 632 N N . GLN A 1 78 ? 35.024 -0.865 -60.202 1.00 87.94 78 GLN A N 1
ATOM 633 C CA . GLN A 1 78 ? 34.540 -1.196 -61.548 1.00 87.94 78 GLN A CA 1
ATOM 634 C C . GLN A 1 78 ? 35.335 -2.354 -62.171 1.00 87.94 78 GLN A C 1
ATOM 636 O O . GLN A 1 78 ? 34.753 -3.275 -62.734 1.00 87.94 78 GLN A O 1
ATOM 641 N N . GLY A 1 79 ? 36.662 -2.359 -62.019 1.00 89.00 79 GLY A N 1
ATOM 642 C CA . GLY A 1 79 ? 37.503 -3.459 -62.490 1.00 89.00 79 GLY A CA 1
ATOM 643 C C . GLY A 1 79 ? 37.249 -4.777 -61.749 1.00 89.00 79 GLY A C 1
ATOM 644 O O . GLY A 1 79 ? 37.313 -5.846 -62.353 1.00 89.00 79 GLY A O 1
ATOM 645 N N . VAL A 1 80 ? 36.942 -4.727 -60.449 1.00 89.75 80 VAL A N 1
ATOM 646 C CA . VAL A 1 80 ? 36.551 -5.917 -59.673 1.00 89.75 80 VAL A CA 1
ATOM 647 C C . VAL A 1 80 ? 35.195 -6.454 -60.144 1.00 89.75 80 VAL A C 1
ATOM 649 O O . VAL A 1 80 ? 35.064 -7.661 -60.334 1.00 89.75 80 VAL A O 1
ATOM 652 N N . GLU A 1 81 ? 34.217 -5.578 -60.387 1.00 91.06 81 GLU A N 1
ATOM 653 C CA . GLU A 1 81 ? 32.907 -5.939 -60.947 1.00 91.06 81 GLU A CA 1
ATOM 654 C C . GLU A 1 81 ? 33.034 -6.616 -62.312 1.00 91.06 81 GLU A C 1
ATOM 656 O O . GLU A 1 81 ? 32.517 -7.716 -62.489 1.00 91.06 81 GLU A O 1
ATOM 661 N N . MET A 1 82 ? 33.799 -6.033 -63.239 1.00 89.56 82 MET A N 1
ATOM 662 C CA . MET A 1 82 ? 34.033 -6.635 -64.556 1.00 89.56 82 MET A CA 1
ATOM 663 C C . MET A 1 82 ? 34.616 -8.047 -64.447 1.00 89.56 82 MET A C 1
ATOM 665 O O . MET A 1 82 ? 34.121 -8.974 -65.082 1.00 89.56 82 MET A O 1
ATOM 669 N N . LYS A 1 83 ? 35.604 -8.250 -63.568 1.00 90.25 83 LYS A N 1
ATOM 670 C CA . LYS A 1 83 ? 36.172 -9.585 -63.326 1.00 90.25 83 LYS A CA 1
ATOM 671 C C . LYS A 1 83 ? 35.153 -10.563 -62.736 1.00 90.25 83 LYS A C 1
ATOM 673 O O . LYS A 1 83 ? 35.286 -11.766 -62.945 1.00 90.25 83 LYS A O 1
ATOM 678 N N . MET A 1 84 ? 34.178 -10.095 -61.955 1.00 90.50 84 MET A N 1
ATOM 679 C CA . MET A 1 84 ? 33.083 -10.943 -61.469 1.00 90.50 84 MET A CA 1
ATOM 680 C C . MET A 1 84 ? 32.119 -11.317 -62.594 1.00 90.50 84 MET A C 1
ATOM 682 O O . MET A 1 84 ? 31.723 -12.480 -62.659 1.00 90.50 84 MET A O 1
ATOM 686 N N . HIS A 1 85 ? 31.790 -10.374 -63.481 1.00 90.00 85 HIS A N 1
ATOM 687 C CA . HIS A 1 85 ? 30.957 -10.632 -64.657 1.00 90.00 85 HIS A CA 1
ATOM 688 C C . HIS A 1 85 ? 31.610 -11.691 -65.544 1.00 90.00 85 HIS A C 1
ATOM 690 O O . HIS A 1 85 ? 31.008 -12.731 -65.794 1.00 90.00 85 HIS A O 1
ATOM 696 N N . GLU A 1 86 ? 32.882 -11.498 -65.899 1.00 89.44 86 GLU A N 1
ATOM 697 C CA . GLU A 1 86 ? 33.650 -12.458 -66.698 1.00 89.44 86 GLU A CA 1
ATOM 698 C C . GLU A 1 86 ? 33.661 -13.854 -66.061 1.00 89.44 86 GLU A C 1
ATOM 700 O O . GLU A 1 86 ? 33.440 -14.851 -66.746 1.00 89.44 86 GLU A O 1
ATOM 705 N N . ARG A 1 87 ? 33.879 -13.959 -64.740 1.00 90.00 87 ARG A N 1
ATOM 706 C CA . ARG A 1 87 ? 33.844 -15.258 -64.042 1.00 90.00 87 ARG A CA 1
ATOM 707 C C . ARG A 1 87 ? 32.464 -15.910 -64.082 1.00 90.00 87 ARG A C 1
ATOM 709 O O . ARG A 1 87 ? 32.376 -17.127 -64.212 1.00 90.00 87 ARG A O 1
ATOM 716 N N . PHE A 1 88 ? 31.403 -15.125 -63.926 1.00 88.62 88 PHE A N 1
ATOM 717 C CA . PHE A 1 88 ? 30.036 -15.634 -63.913 1.00 88.62 88 PHE A CA 1
ATOM 718 C C . PHE A 1 88 ? 29.597 -16.129 -65.290 1.00 88.62 88 PHE A C 1
ATOM 720 O O . PHE A 1 88 ? 29.025 -17.215 -65.384 1.00 88.62 88 PHE A O 1
ATOM 727 N N . GLU A 1 89 ? 29.868 -15.345 -66.332 1.00 88.88 89 GLU A N 1
ATOM 728 C CA . GLU A 1 89 ? 29.434 -15.632 -67.700 1.00 88.88 89 GLU A CA 1
ATOM 729 C C . GLU A 1 89 ? 30.216 -16.799 -68.302 1.00 88.88 89 GLU A C 1
ATOM 731 O O . GLU A 1 89 ? 29.628 -17.653 -68.959 1.00 88.88 89 GLU A O 1
ATOM 736 N N . ASN A 1 90 ? 31.507 -16.928 -67.981 1.00 88.38 90 ASN A N 1
ATOM 737 C CA . ASN A 1 90 ? 32.338 -18.047 -68.435 1.00 88.38 90 ASN A CA 1
ATOM 738 C C . ASN A 1 90 ? 32.090 -19.365 -67.674 1.00 88.38 90 ASN A C 1
ATOM 740 O O . ASN A 1 90 ? 32.702 -20.381 -67.998 1.00 88.38 90 ASN A O 1
ATOM 744 N N . MET A 1 91 ? 31.202 -19.393 -66.674 1.00 86.38 91 MET A N 1
ATOM 745 C CA . MET A 1 91 ? 30.882 -20.621 -65.943 1.00 86.38 91 MET A CA 1
ATOM 746 C C . MET A 1 91 ? 29.812 -21.448 -66.668 1.00 86.38 91 MET A C 1
ATOM 748 O O . MET A 1 91 ? 28.666 -21.019 -66.789 1.00 86.38 91 MET A O 1
ATOM 752 N N . GLU A 1 92 ? 30.160 -22.676 -67.060 1.00 85.12 92 GLU A N 1
ATOM 753 C CA . GLU A 1 92 ? 29.206 -23.663 -67.580 1.00 85.12 92 GLU A CA 1
ATOM 754 C C . GLU A 1 92 ? 28.240 -24.136 -66.476 1.00 85.12 92 GLU A C 1
ATOM 756 O O . GLU A 1 92 ? 28.658 -24.511 -65.375 1.00 85.12 92 GLU A O 1
ATOM 761 N N . ARG A 1 93 ? 26.930 -24.150 -66.757 1.00 81.00 93 ARG A N 1
ATOM 762 C CA . ARG A 1 93 ? 25.888 -24.532 -65.787 1.00 81.00 93 ARG A CA 1
ATOM 763 C C . ARG A 1 93 ? 24.867 -25.514 -66.372 1.00 81.00 93 ARG A C 1
ATOM 765 O O . ARG A 1 93 ? 24.543 -25.492 -67.557 1.00 81.00 93 ARG A O 1
ATOM 772 N N . GLY A 1 94 ? 24.305 -26.352 -65.495 1.00 73.12 94 GLY A N 1
ATOM 773 C CA . GLY A 1 94 ? 23.288 -27.352 -65.846 1.00 73.12 94 GLY A CA 1
ATOM 774 C C . GLY A 1 94 ? 23.849 -28.567 -66.596 1.00 73.12 94 GLY A C 1
ATOM 775 O O . GLY A 1 94 ? 25.036 -28.635 -66.899 1.00 73.12 94 GLY A O 1
ATOM 776 N N . LYS A 1 95 ? 22.989 -29.550 -66.904 1.00 69.75 95 LYS A N 1
ATOM 777 C CA . LYS A 1 95 ? 23.402 -30.781 -67.615 1.00 69.75 95 LYS A CA 1
ATOM 778 C C . LYS A 1 95 ? 23.941 -30.510 -69.028 1.00 69.75 95 LYS A C 1
ATOM 780 O O . LYS A 1 95 ? 24.773 -31.266 -69.507 1.00 69.75 95 LYS A O 1
ATOM 785 N N . ASN A 1 96 ? 23.503 -29.413 -69.650 1.00 77.81 96 ASN A N 1
ATOM 786 C CA . ASN A 1 96 ? 23.846 -29.036 -71.023 1.00 77.81 96 ASN A CA 1
ATOM 787 C C . ASN A 1 96 ? 25.001 -28.021 -71.112 1.00 77.81 96 ASN A C 1
ATOM 789 O O . ASN A 1 96 ? 25.232 -27.494 -72.194 1.00 77.81 96 ASN A O 1
ATOM 793 N N . LYS A 1 97 ? 25.690 -27.720 -69.996 1.00 80.50 97 LYS A N 1
ATOM 794 C CA . LYS A 1 97 ? 26.857 -26.816 -69.953 1.00 80.50 97 LYS A CA 1
ATOM 795 C C . LYS A 1 97 ? 26.616 -25.446 -70.606 1.00 80.50 97 LYS A C 1
ATOM 797 O O . LYS A 1 97 ? 27.423 -24.957 -71.385 1.00 80.50 97 LYS A O 1
ATOM 802 N N . GLN A 1 98 ? 25.481 -24.824 -70.302 1.00 81.12 98 GLN A N 1
ATOM 803 C CA . GLN A 1 98 ? 25.136 -23.521 -70.869 1.00 81.12 98 GLN A CA 1
ATOM 804 C C . GLN A 1 98 ? 25.769 -22.382 -70.068 1.00 81.12 98 GLN A C 1
ATOM 806 O O . GLN A 1 98 ? 25.869 -22.459 -68.840 1.00 81.12 98 GLN A O 1
ATOM 811 N N . HIS A 1 99 ? 26.134 -21.312 -70.770 1.00 84.69 99 HIS A N 1
ATOM 812 C CA . HIS A 1 99 ? 26.532 -20.036 -70.182 1.00 84.69 99 HIS A CA 1
ATOM 813 C C . HIS A 1 99 ? 25.299 -19.174 -69.888 1.00 84.69 99 HIS A C 1
ATOM 815 O O . HIS A 1 99 ? 24.272 -19.286 -70.560 1.00 84.69 99 HIS A O 1
ATOM 821 N N . GLN A 1 100 ? 25.390 -18.318 -68.872 1.00 84.38 100 GLN A N 1
ATOM 822 C CA . GLN A 1 100 ? 24.328 -17.385 -68.492 1.00 84.38 100 GLN A CA 1
ATOM 823 C C . GLN A 1 100 ? 24.886 -15.969 -68.454 1.00 84.38 100 GLN A C 1
ATOM 825 O O . GLN A 1 100 ? 25.961 -15.757 -67.901 1.00 84.38 100 GLN A O 1
ATOM 830 N N . SER A 1 101 ? 24.137 -15.009 -68.993 1.00 85.25 101 SER A N 1
ATOM 831 C CA . SER A 1 101 ? 24.499 -13.595 -68.920 1.00 85.25 101 SER A CA 1
ATOM 832 C C . SER A 1 101 ? 24.302 -13.046 -67.509 1.00 85.25 101 SER A C 1
ATOM 834 O O . SER A 1 101 ? 23.350 -13.420 -66.805 1.00 85.25 101 SER A O 1
ATOM 836 N N . TRP A 1 102 ? 25.164 -12.115 -67.110 1.00 84.81 102 TRP A N 1
ATOM 837 C CA . TRP A 1 102 ? 24.981 -11.366 -65.872 1.00 84.81 102 TRP A CA 1
ATOM 838 C C . TRP A 1 102 ? 23.717 -10.501 -65.955 1.00 84.81 102 TRP A C 1
ATOM 840 O O . TRP A 1 102 ? 23.499 -9.787 -66.933 1.00 84.81 102 TRP A O 1
ATOM 850 N N . GLN A 1 103 ? 22.862 -10.559 -64.932 1.00 85.12 103 GLN A N 1
ATOM 851 C CA . GLN A 1 103 ? 21.634 -9.760 -64.910 1.00 85.12 103 GLN A CA 1
ATOM 852 C C . GLN A 1 103 ? 21.931 -8.342 -64.415 1.00 85.12 103 GLN A C 1
ATOM 854 O O . GLN A 1 103 ? 22.658 -8.159 -63.439 1.00 85.12 103 GLN A O 1
ATOM 859 N N . ALA A 1 104 ? 21.339 -7.334 -65.056 1.00 77.81 104 ALA A N 1
ATOM 860 C CA . ALA A 1 104 ? 21.600 -5.923 -64.753 1.00 77.81 104 ALA A CA 1
ATOM 861 C C . ALA A 1 104 ? 21.237 -5.513 -63.308 1.00 77.81 104 ALA A C 1
ATOM 863 O O . ALA A 1 104 ? 21.792 -4.555 -62.773 1.00 77.81 104 ALA A O 1
ATOM 864 N N . ASP A 1 105 ? 20.322 -6.237 -62.666 1.00 81.44 105 ASP A N 1
ATOM 865 C CA . ASP A 1 105 ? 19.886 -6.031 -61.282 1.00 81.44 105 ASP A CA 1
ATOM 866 C C . ASP A 1 105 ? 20.712 -6.828 -60.251 1.00 81.44 105 ASP A C 1
ATOM 868 O O . ASP A 1 105 ? 20.508 -6.703 -59.037 1.00 81.44 105 ASP A O 1
ATOM 872 N N . THR A 1 106 ? 21.677 -7.636 -60.703 1.00 83.12 106 THR A N 1
ATOM 873 C CA . THR A 1 106 ? 22.543 -8.399 -59.803 1.00 83.12 106 THR A CA 1
ATOM 874 C C . THR A 1 106 ? 23.521 -7.463 -59.112 1.00 83.12 106 THR A C 1
ATOM 876 O O . THR A 1 106 ? 24.287 -6.739 -59.742 1.00 83.12 106 THR A O 1
ATOM 879 N N . LYS A 1 107 ? 23.517 -7.501 -57.779 1.00 90.12 107 LYS A N 1
ATOM 880 C CA . LYS A 1 107 ? 24.370 -6.657 -56.941 1.00 90.12 107 LYS A CA 1
ATOM 881 C C . LYS A 1 107 ? 25.753 -7.299 -56.765 1.00 90.12 107 LYS A C 1
ATOM 883 O O . LYS A 1 107 ? 25.828 -8.328 -56.087 1.00 90.12 107 LYS A O 1
ATOM 888 N N . PRO A 1 108 ? 26.832 -6.717 -57.316 1.00 89.06 108 PRO A N 1
ATOM 889 C CA . PRO A 1 108 ? 28.166 -7.321 -57.339 1.00 89.06 108 PRO A CA 1
ATOM 890 C C . PRO A 1 108 ? 28.858 -7.387 -55.973 1.00 89.06 108 PRO A C 1
ATOM 892 O O . PRO A 1 108 ? 29.726 -8.233 -55.774 1.00 89.06 108 PRO A O 1
ATOM 895 N N . PHE A 1 109 ? 28.482 -6.539 -55.013 1.00 93.44 109 PHE A N 1
ATOM 896 C CA . PHE A 1 109 ? 29.188 -6.421 -53.735 1.00 93.44 109 PHE A CA 1
ATOM 897 C C . PHE A 1 109 ? 28.293 -6.713 -52.538 1.00 93.44 109 PHE A C 1
ATOM 899 O O . PHE A 1 109 ? 27.079 -6.505 -52.588 1.00 93.44 109 PHE A O 1
ATOM 906 N N . SER A 1 110 ? 28.896 -7.198 -51.455 1.00 91.81 110 SER A N 1
ATOM 907 C CA . SER A 1 110 ? 28.227 -7.431 -50.179 1.00 91.81 110 SER A CA 1
ATOM 908 C C . SER A 1 110 ? 28.999 -6.744 -49.060 1.00 91.81 110 SER A C 1
ATOM 910 O O . SER A 1 110 ? 30.071 -7.201 -48.672 1.00 91.81 110 SER A O 1
ATOM 912 N N . SER A 1 111 ? 28.430 -5.668 -48.528 1.00 92.44 111 SER A N 1
ATOM 913 C CA . SER A 1 111 ? 28.948 -4.953 -47.363 1.00 92.44 111 SER A CA 1
ATOM 914 C C . SER A 1 111 ? 28.421 -5.589 -46.090 1.00 92.44 111 SER A C 1
ATOM 916 O O . SER A 1 111 ? 27.252 -5.984 -46.040 1.00 92.44 111 SER A O 1
ATOM 918 N N . GLY A 1 112 ? 29.248 -5.664 -45.056 1.00 91.44 112 GLY A N 1
ATOM 919 C CA . GLY A 1 112 ? 28.792 -5.999 -43.722 1.00 91.44 112 GLY A CA 1
ATOM 920 C C . GLY A 1 112 ? 29.368 -5.089 -42.653 1.00 91.44 112 GLY A C 1
ATOM 921 O O . GLY A 1 112 ? 30.425 -4.487 -42.825 1.00 91.44 112 GLY A O 1
ATOM 922 N N . VAL A 1 113 ? 28.625 -5.007 -41.552 1.00 92.44 113 VAL A N 1
ATOM 923 C CA . VAL A 1 113 ? 29.013 -4.293 -40.336 1.00 92.44 113 VAL A CA 1
ATOM 924 C C . VAL A 1 113 ? 28.976 -5.289 -39.190 1.00 92.44 113 VAL A C 1
ATOM 926 O O . VAL A 1 113 ? 27.946 -5.938 -38.989 1.00 92.44 113 VAL A O 1
ATOM 929 N N . LEU A 1 114 ? 30.078 -5.430 -38.463 1.00 91.94 114 LEU A N 1
ATOM 930 C CA . LEU A 1 114 ? 30.171 -6.202 -37.228 1.00 91.94 114 LEU A CA 1
ATOM 931 C C . LEU A 1 114 ? 30.392 -5.222 -36.077 1.00 91.94 114 LEU A C 1
ATOM 933 O O . LEU A 1 114 ? 31.425 -4.567 -36.012 1.00 91.94 114 LEU A O 1
ATOM 937 N N . THR A 1 115 ? 29.407 -5.118 -35.193 1.00 90.19 115 THR A N 1
ATOM 938 C CA . THR A 1 115 ? 29.410 -4.190 -34.059 1.00 90.19 115 THR A CA 1
ATOM 939 C C . THR A 1 115 ? 29.309 -4.952 -32.748 1.00 90.19 115 THR A C 1
ATOM 941 O O . THR A 1 115 ? 28.762 -6.061 -32.703 1.00 90.19 115 THR A O 1
ATOM 944 N N . PHE A 1 116 ? 29.793 -4.331 -31.681 1.00 88.50 116 PHE A N 1
ATOM 945 C CA . PHE A 1 116 ? 29.841 -4.907 -30.341 1.00 88.50 116 PHE A CA 1
ATOM 946 C C . PHE A 1 116 ? 29.063 -4.045 -29.338 1.00 88.50 116 PHE A C 1
ATOM 948 O O . PHE A 1 116 ? 28.664 -2.922 -29.647 1.00 88.50 116 PHE A O 1
ATOM 955 N N . SER A 1 117 ? 28.827 -4.576 -28.139 1.00 84.88 117 SER A N 1
ATOM 956 C CA . SER A 1 117 ? 28.386 -3.788 -26.984 1.00 84.88 117 SER A CA 1
ATOM 957 C C . SER A 1 117 ? 29.466 -2.800 -26.524 1.00 84.88 117 SER A C 1
ATOM 959 O O . SER A 1 117 ? 30.642 -2.987 -26.820 1.00 84.88 117 SER A O 1
ATOM 961 N N . GLU A 1 118 ? 29.090 -1.779 -25.746 1.00 80.06 118 GLU A N 1
ATOM 962 C CA . GLU A 1 118 ? 30.014 -0.743 -25.232 1.00 80.06 118 GLU A CA 1
ATOM 963 C C . GLU A 1 118 ? 31.198 -1.295 -24.429 1.00 80.06 118 GLU A C 1
ATOM 965 O O . GLU A 1 118 ? 32.254 -0.674 -24.377 1.00 80.06 118 GLU A O 1
ATOM 970 N N . LEU A 1 119 ? 31.054 -2.496 -23.869 1.00 73.50 119 LEU A N 1
ATOM 971 C CA . LEU A 1 119 ? 32.126 -3.215 -23.182 1.00 73.50 119 LEU A CA 1
ATOM 972 C C . LEU A 1 119 ? 33.294 -3.605 -24.106 1.00 73.50 119 LEU A C 1
ATOM 974 O O . LEU A 1 119 ? 34.389 -3.849 -23.616 1.00 73.50 119 LEU A O 1
ATOM 978 N N . ALA A 1 120 ? 33.118 -3.571 -25.432 1.00 77.56 120 ALA A N 1
ATOM 979 C CA . ALA A 1 120 ? 34.221 -3.733 -26.378 1.00 77.56 120 ALA A CA 1
ATOM 980 C C . ALA A 1 120 ? 35.267 -2.613 -26.297 1.00 77.56 120 ALA A C 1
ATOM 982 O O . ALA A 1 120 ? 36.397 -2.830 -26.713 1.00 77.56 120 ALA A O 1
ATOM 983 N N . ASN A 1 121 ? 34.925 -1.452 -25.723 1.00 81.06 121 ASN A N 1
ATOM 984 C CA . ASN A 1 121 ? 35.894 -0.393 -25.428 1.00 81.06 121 ASN A CA 1
ATOM 985 C C . ASN A 1 121 ? 36.934 -0.812 -24.369 1.00 81.06 121 ASN A C 1
ATOM 987 O O . ASN A 1 121 ? 37.960 -0.154 -24.240 1.00 81.06 121 ASN A O 1
ATOM 991 N N . ALA A 1 122 ? 36.665 -1.871 -23.596 1.00 82.62 122 ALA A N 1
ATOM 992 C CA . ALA A 1 122 ? 37.590 -2.410 -22.600 1.00 82.62 122 ALA A CA 1
ATOM 993 C C . ALA A 1 122 ? 38.515 -3.509 -23.157 1.00 82.62 122 ALA A C 1
ATOM 995 O O . ALA A 1 122 ? 39.422 -3.942 -22.450 1.00 82.62 122 ALA A O 1
ATOM 996 N N . VAL A 1 123 ? 38.280 -3.976 -24.389 1.00 82.88 123 VAL A N 1
ATOM 997 C CA . VAL A 1 123 ? 39.156 -4.935 -25.075 1.00 82.88 123 VAL A CA 1
ATOM 998 C C . VAL A 1 123 ? 40.280 -4.159 -25.749 1.00 82.88 123 VAL A C 1
ATOM 1000 O O . VAL A 1 123 ? 40.039 -3.103 -26.338 1.00 82.88 123 VAL A O 1
ATOM 1003 N N . ASP A 1 124 ? 41.501 -4.683 -25.678 1.00 87.06 124 ASP A N 1
ATOM 1004 C CA . ASP A 1 124 ? 42.636 -4.083 -26.366 1.00 87.06 124 ASP A CA 1
ATOM 1005 C C . ASP A 1 124 ? 42.369 -3.969 -27.881 1.00 87.06 124 ASP A C 1
ATOM 1007 O O . ASP A 1 124 ? 41.800 -4.864 -28.515 1.00 87.06 124 ASP A O 1
ATOM 1011 N N . THR A 1 125 ? 42.742 -2.833 -28.476 1.00 84.25 125 THR A N 1
ATOM 1012 C CA . THR A 1 125 ? 42.396 -2.545 -29.878 1.00 84.25 125 THR A CA 1
ATOM 1013 C C . THR A 1 125 ? 43.165 -3.444 -30.852 1.00 84.25 125 THR A C 1
ATOM 1015 O O . THR A 1 125 ? 42.638 -3.764 -31.923 1.00 84.25 125 THR A O 1
ATOM 1018 N N . ASP A 1 126 ? 44.383 -3.876 -30.505 1.00 85.62 126 ASP A N 1
ATOM 1019 C CA . ASP A 1 126 ? 45.173 -4.819 -31.305 1.00 85.62 126 ASP A CA 1
ATOM 1020 C C . ASP A 1 126 ? 44.560 -6.220 -31.245 1.00 85.62 126 ASP A C 1
ATOM 1022 O O . ASP A 1 126 ? 44.363 -6.839 -32.294 1.00 85.62 126 ASP A O 1
ATOM 1026 N N . GLU A 1 127 ? 44.154 -6.678 -30.059 1.00 87.12 127 GLU A N 1
ATOM 1027 C CA . GLU A 1 127 ? 43.460 -7.962 -29.891 1.00 87.12 127 GLU A CA 1
ATOM 1028 C C . GLU A 1 127 ? 42.118 -7.988 -30.637 1.00 87.12 127 GLU A C 1
ATOM 1030 O O . GLU A 1 127 ? 41.814 -8.937 -31.373 1.00 87.12 127 GLU A O 1
ATOM 1035 N N . LEU A 1 128 ? 41.319 -6.924 -30.498 1.00 87.94 128 LEU A N 1
ATOM 1036 C CA . LEU A 1 128 ? 40.037 -6.796 -31.185 1.00 87.94 128 LEU A CA 1
ATOM 1037 C C . LEU A 1 128 ? 40.227 -6.819 -32.703 1.00 87.94 128 LEU A C 1
ATOM 1039 O O . LEU A 1 128 ? 39.494 -7.518 -33.410 1.00 87.94 128 LEU A O 1
ATOM 1043 N N . TRP A 1 129 ? 41.223 -6.084 -33.200 1.00 89.25 129 TRP A N 1
ATOM 1044 C CA . TRP A 1 129 ? 41.602 -6.071 -34.607 1.00 89.25 129 TRP A CA 1
ATOM 1045 C C . TRP A 1 129 ? 42.019 -7.459 -35.107 1.00 89.25 129 TRP A C 1
ATOM 1047 O O . TRP A 1 129 ? 41.490 -7.921 -36.120 1.00 89.25 129 TRP A O 1
ATOM 1057 N N . GLU A 1 130 ? 42.933 -8.137 -34.412 1.00 88.75 130 GLU A N 1
ATOM 1058 C CA . GLU A 1 130 ? 43.477 -9.430 -34.830 1.00 88.75 130 GLU A CA 1
ATOM 1059 C C . GLU A 1 130 ? 42.378 -10.492 -34.933 1.00 88.75 130 GLU A C 1
ATOM 1061 O O . GLU A 1 130 ? 42.228 -11.152 -35.968 1.00 88.75 130 GLU A O 1
ATOM 1066 N N . HIS A 1 131 ? 41.572 -10.641 -33.882 1.00 89.81 131 HIS A N 1
ATOM 1067 C CA . HIS A 1 131 ? 40.490 -11.619 -33.858 1.00 89.81 131 HIS A CA 1
ATOM 1068 C C . HIS A 1 131 ? 39.362 -11.255 -34.829 1.00 89.81 131 HIS A C 1
ATOM 1070 O O . HIS A 1 131 ? 38.845 -12.134 -35.525 1.00 89.81 131 HIS A O 1
ATOM 1076 N N . GLY A 1 132 ? 39.005 -9.971 -34.931 1.00 90.44 132 GLY A N 1
ATOM 1077 C CA . GLY A 1 132 ? 37.994 -9.486 -35.870 1.00 90.44 132 GLY A CA 1
ATOM 1078 C C . GLY A 1 132 ? 38.386 -9.728 -37.328 1.00 90.44 132 GLY A C 1
ATOM 1079 O O . GLY A 1 132 ? 37.595 -10.276 -38.102 1.00 90.44 132 GLY A O 1
ATOM 1080 N N . LEU A 1 133 ? 39.627 -9.400 -37.696 1.00 90.88 133 LEU A N 1
ATOM 1081 C CA . LEU A 1 133 ? 40.160 -9.629 -39.038 1.00 90.88 133 LEU A CA 1
ATOM 1082 C C . LEU A 1 133 ? 40.185 -11.123 -39.381 1.00 90.88 133 LEU A C 1
ATOM 1084 O O . LEU A 1 133 ? 39.666 -11.507 -40.434 1.00 90.88 133 LEU A O 1
ATOM 1088 N N . LYS A 1 134 ? 40.699 -11.971 -38.476 1.00 91.25 134 LYS A N 1
ATOM 1089 C CA . LYS A 1 134 ? 40.697 -13.435 -38.647 1.00 91.25 134 LYS A CA 1
ATOM 1090 C C . LYS A 1 134 ? 39.284 -13.976 -38.851 1.00 91.25 134 LYS A C 1
ATOM 1092 O O . LYS A 1 134 ? 39.061 -14.777 -39.756 1.00 91.25 134 LYS A O 1
ATOM 1097 N N . ALA A 1 135 ? 38.309 -13.508 -38.069 1.00 93.00 135 ALA A N 1
ATOM 1098 C CA . ALA A 1 135 ? 36.919 -13.937 -38.199 1.00 93.00 135 ALA A CA 1
ATOM 1099 C C . ALA A 1 135 ? 36.311 -13.548 -39.561 1.00 93.00 135 ALA A C 1
ATOM 1101 O O . ALA A 1 135 ? 35.604 -14.346 -40.182 1.00 93.00 135 ALA A O 1
ATOM 1102 N N . ILE A 1 136 ? 36.597 -12.341 -40.061 1.00 93.69 136 ILE A N 1
ATOM 1103 C CA . ILE A 1 136 ? 36.101 -11.863 -41.363 1.00 93.69 136 ILE A CA 1
ATOM 1104 C C . ILE A 1 136 ? 36.774 -12.612 -42.524 1.00 93.69 136 ILE A C 1
ATOM 1106 O O . ILE A 1 136 ? 36.099 -12.988 -43.486 1.00 93.69 136 ILE A O 1
ATOM 1110 N N . GLN A 1 137 ? 38.074 -12.893 -42.433 1.00 91.75 137 GLN A N 1
ATOM 1111 C CA . GLN A 1 137 ? 38.786 -13.721 -43.413 1.00 91.75 137 GLN A CA 1
ATOM 1112 C C . GLN A 1 137 ? 38.251 -15.159 -43.425 1.00 91.75 137 GLN A C 1
ATOM 1114 O O . GLN A 1 137 ? 37.910 -15.676 -44.490 1.00 91.75 137 GLN A O 1
ATOM 1119 N N . ALA A 1 138 ? 38.049 -15.762 -42.249 1.00 93.19 138 ALA A N 1
ATOM 1120 C CA . ALA A 1 138 ? 37.459 -17.093 -42.112 1.00 93.19 138 ALA A CA 1
ATOM 1121 C C . ALA A 1 138 ? 36.042 -17.164 -42.705 1.00 93.19 138 ALA A C 1
ATOM 1123 O O . ALA A 1 138 ? 35.646 -18.189 -43.271 1.00 93.19 138 ALA A O 1
ATOM 1124 N N . LEU A 1 139 ? 35.269 -16.074 -42.629 1.00 93.00 139 LEU A N 1
ATOM 1125 C CA . LEU A 1 139 ? 33.979 -15.975 -43.310 1.00 93.00 139 LEU A CA 1
ATOM 1126 C C . LEU A 1 139 ? 34.146 -16.018 -44.837 1.00 93.00 139 LEU A C 1
ATOM 1128 O O . LEU A 1 139 ? 33.425 -16.764 -45.511 1.00 93.00 139 LEU A O 1
ATOM 1132 N N . GLY A 1 140 ? 35.107 -15.254 -45.364 1.00 91.06 140 GLY A N 1
ATOM 1133 C CA . GLY A 1 140 ? 35.498 -15.277 -46.774 1.00 91.06 140 GLY A CA 1
ATOM 1134 C C . GLY A 1 140 ? 35.830 -16.691 -47.247 1.00 91.06 140 GLY A C 1
ATOM 1135 O O . GLY A 1 140 ? 35.246 -17.190 -48.214 1.00 91.06 140 GLY A O 1
ATOM 1136 N N . ASP A 1 141 ? 36.664 -17.399 -46.488 1.00 91.88 141 ASP A N 1
ATOM 1137 C CA . ASP A 1 141 ? 37.070 -18.772 -46.783 1.00 91.88 141 ASP A CA 1
ATOM 1138 C C . ASP A 1 141 ? 35.926 -19.778 -46.696 1.00 91.88 141 ASP A C 1
ATOM 1140 O O . ASP A 1 141 ? 35.831 -20.676 -47.542 1.00 91.88 141 ASP A O 1
ATOM 1144 N N . LYS A 1 142 ? 35.041 -19.643 -45.704 1.00 91.88 142 LYS A N 1
ATOM 1145 C CA . LYS A 1 142 ? 33.880 -20.525 -45.517 1.00 91.88 142 LYS A CA 1
ATOM 1146 C C . LYS A 1 142 ? 32.930 -20.457 -46.705 1.00 91.88 142 LYS A C 1
ATOM 1148 O O . LYS A 1 142 ? 32.452 -21.489 -47.176 1.00 91.88 142 LYS A O 1
ATOM 1153 N N . TYR A 1 143 ? 32.665 -19.253 -47.206 1.00 90.81 143 TYR A N 1
ATOM 1154 C CA . TYR A 1 143 ? 31.735 -19.047 -48.317 1.00 90.81 143 TYR A CA 1
ATOM 1155 C C . TYR A 1 143 ? 32.409 -18.977 -49.690 1.00 90.81 143 TYR A C 1
ATOM 1157 O O . TYR A 1 143 ? 31.688 -18.951 -50.695 1.00 90.81 143 TYR A O 1
ATOM 1165 N N . LYS A 1 144 ? 33.748 -19.049 -49.730 1.00 91.62 144 LYS A N 1
ATOM 1166 C CA . LYS A 1 144 ? 34.595 -18.931 -50.928 1.00 91.62 144 LYS A CA 1
ATOM 1167 C C . LYS A 1 144 ? 34.357 -17.613 -51.668 1.00 91.62 144 LYS A C 1
ATOM 1169 O O . LYS A 1 144 ? 34.296 -17.573 -52.894 1.00 91.62 144 LYS A O 1
ATOM 1174 N N . ILE A 1 145 ? 34.202 -16.547 -50.891 1.00 91.50 145 ILE A N 1
ATOM 1175 C CA . ILE A 1 145 ? 34.001 -15.177 -51.362 1.00 91.50 145 ILE A CA 1
ATOM 1176 C C . ILE A 1 145 ? 35.250 -14.359 -51.060 1.00 91.50 145 ILE A C 1
ATOM 1178 O O . ILE A 1 145 ? 35.875 -14.517 -50.011 1.00 91.50 145 ILE A O 1
ATOM 1182 N N . LYS A 1 146 ? 35.628 -13.486 -51.989 1.00 90.62 146 LYS A N 1
ATOM 1183 C CA . LYS A 1 146 ? 36.837 -12.680 -51.845 1.00 90.62 146 LYS A CA 1
ATOM 1184 C C . LYS A 1 146 ? 36.572 -11.464 -50.960 1.00 90.62 146 LYS A C 1
ATOM 1186 O O . LYS A 1 146 ? 35.642 -10.703 -51.225 1.00 90.62 146 LYS A O 1
ATOM 1191 N N . VAL A 1 147 ? 37.416 -11.263 -49.948 1.00 91.38 147 VAL A N 1
ATOM 1192 C CA . VAL A 1 147 ? 37.449 -10.033 -49.140 1.00 91.38 147 VAL A CA 1
ATOM 1193 C C . VAL A 1 147 ? 38.080 -8.920 -49.976 1.00 91.38 147 VAL A C 1
ATOM 1195 O O . VAL A 1 147 ? 39.096 -9.143 -50.632 1.00 91.38 147 VAL A O 1
ATOM 1198 N N . LEU A 1 148 ? 37.471 -7.738 -49.992 1.00 89.88 148 LEU A N 1
ATOM 1199 C CA . LEU A 1 148 ? 37.976 -6.571 -50.720 1.00 89.88 148 LEU A CA 1
ATOM 1200 C C . LEU A 1 148 ? 38.637 -5.563 -49.785 1.00 89.88 148 LEU A C 1
ATOM 1202 O O . LEU A 1 148 ? 39.688 -5.033 -50.125 1.00 89.88 148 LEU A O 1
ATOM 1206 N N . TRP A 1 149 ? 38.039 -5.319 -48.620 1.00 90.00 149 TRP A N 1
ATOM 1207 C CA . TRP A 1 149 ? 38.666 -4.588 -47.521 1.00 90.00 149 TRP A CA 1
ATOM 1208 C C . TRP A 1 149 ? 37.990 -4.912 -46.193 1.00 90.00 149 TRP A C 1
ATOM 1210 O O . TRP A 1 149 ? 36.847 -5.382 -46.159 1.00 90.00 149 TRP A O 1
ATOM 1220 N N . VAL A 1 150 ? 38.709 -4.621 -45.114 1.00 91.75 150 VAL A N 1
ATOM 1221 C CA . VAL A 1 150 ? 38.212 -4.605 -43.739 1.00 91.75 150 VAL A CA 1
ATOM 1222 C C . VAL A 1 150 ? 38.698 -3.326 -43.082 1.00 91.75 150 VAL A C 1
ATOM 1224 O O . VAL A 1 150 ? 39.858 -2.950 -43.229 1.00 91.75 150 VAL A O 1
ATOM 1227 N N . VAL A 1 151 ? 37.806 -2.660 -42.372 1.00 90.31 151 VAL A N 1
ATOM 1228 C CA . VAL A 1 151 ? 38.060 -1.420 -41.661 1.00 90.31 151 VAL A CA 1
ATOM 1229 C C . VAL A 1 151 ? 37.532 -1.558 -40.243 1.00 90.31 151 VAL A C 1
ATOM 1231 O O . VAL A 1 151 ? 36.403 -2.000 -40.066 1.00 90.31 151 VAL A O 1
ATOM 1234 N N . LEU A 1 152 ? 38.318 -1.155 -39.252 1.00 90.75 152 LEU A N 1
ATOM 1235 C CA . LEU A 1 152 ? 37.883 -0.979 -37.871 1.00 90.75 152 LEU A CA 1
ATOM 1236 C C . LEU A 1 152 ? 37.796 0.516 -37.574 1.00 90.75 152 LEU A C 1
ATOM 1238 O O . LEU A 1 152 ? 38.791 1.230 -37.702 1.00 90.75 152 LEU A O 1
ATOM 1242 N N . HIS A 1 153 ? 36.609 0.963 -37.180 1.00 89.94 153 HIS A N 1
ATOM 1243 C CA . HIS A 1 153 ? 36.373 2.298 -36.641 1.00 89.94 153 HIS A CA 1
ATOM 1244 C C . HIS A 1 153 ? 36.474 2.245 -35.120 1.00 89.94 153 HIS A C 1
ATOM 1246 O O . HIS A 1 153 ? 35.765 1.453 -34.499 1.00 89.94 153 HIS A O 1
ATOM 1252 N N . THR A 1 154 ? 37.319 3.090 -34.533 1.00 86.19 154 THR A N 1
ATOM 1253 C CA . THR A 1 154 ? 37.397 3.335 -33.079 1.00 86.19 154 THR A CA 1
ATOM 1254 C C . THR A 1 154 ? 37.063 4.788 -32.719 1.00 86.19 154 THR A C 1
ATOM 1256 O O . THR A 1 154 ? 37.151 5.184 -31.564 1.00 86.19 154 THR A O 1
ATOM 1259 N N . ASP A 1 155 ? 36.641 5.575 -33.710 1.00 83.50 155 ASP A N 1
ATOM 1260 C CA . ASP A 1 155 ? 36.268 6.992 -33.633 1.00 83.50 155 ASP A CA 1
ATOM 1261 C C . ASP A 1 155 ? 34.765 7.232 -33.390 1.00 83.50 155 ASP A C 1
ATOM 1263 O O . ASP A 1 155 ? 34.281 8.360 -33.483 1.00 83.50 155 ASP A O 1
ATOM 1267 N N . GLU A 1 156 ? 34.012 6.173 -33.089 1.00 83.50 156 GLU A N 1
ATOM 1268 C CA . GLU A 1 156 ? 32.588 6.213 -32.741 1.00 83.50 156 GLU A CA 1
ATOM 1269 C C . GLU A 1 156 ? 32.351 5.604 -31.345 1.00 83.50 156 GLU A C 1
ATOM 1271 O O . GLU A 1 156 ? 33.263 5.072 -30.720 1.00 83.50 156 GLU A O 1
ATOM 1276 N N . LYS A 1 157 ? 31.105 5.657 -30.845 1.00 82.00 157 LYS A N 1
ATOM 1277 C CA . LYS A 1 157 ? 30.728 5.228 -29.478 1.00 82.00 157 LYS A CA 1
ATOM 1278 C C . LYS A 1 157 ? 31.188 3.808 -29.113 1.00 82.00 157 LYS A C 1
ATOM 1280 O O . LYS A 1 157 ? 31.514 3.524 -27.961 1.00 82.00 157 LYS A O 1
ATOM 1285 N N . THR A 1 158 ? 31.146 2.907 -30.088 1.00 85.88 158 THR A N 1
ATOM 1286 C CA . THR A 1 158 ? 31.583 1.520 -29.941 1.00 85.88 158 THR A CA 1
ATOM 1287 C C . THR A 1 158 ? 32.456 1.143 -31.126 1.00 85.88 158 THR A C 1
ATOM 1289 O O . THR A 1 158 ? 32.053 1.431 -32.265 1.00 85.88 158 THR A O 1
ATOM 1292 N N . PRO A 1 159 ? 33.587 0.449 -30.906 1.00 87.88 159 PRO A N 1
ATOM 1293 C CA . PRO A 1 159 ? 34.403 -0.031 -31.999 1.00 87.88 159 PRO A CA 1
ATOM 1294 C C . PRO A 1 159 ? 33.576 -0.975 -32.866 1.00 87.88 159 PRO A C 1
ATOM 1296 O O . PRO A 1 159 ? 32.765 -1.756 -32.364 1.00 87.88 159 PRO A O 1
ATOM 1299 N N . HIS A 1 160 ? 33.733 -0.886 -34.179 1.00 92.06 160 HIS A N 1
ATOM 1300 C CA . HIS A 1 160 ? 32.998 -1.747 -35.099 1.00 92.06 160 HIS A CA 1
ATOM 1301 C C . HIS A 1 160 ? 33.739 -1.909 -36.421 1.00 92.06 160 HIS A C 1
ATOM 1303 O O . HIS A 1 160 ? 34.438 -1.011 -36.892 1.00 92.06 160 HIS A O 1
ATOM 1309 N N . PHE A 1 161 ? 33.563 -3.076 -37.035 1.00 93.25 161 PHE A N 1
ATOM 1310 C CA . PHE A 1 161 ? 34.160 -3.394 -38.319 1.00 93.25 161 PHE A CA 1
ATOM 1311 C C . PHE A 1 161 ? 33.191 -3.113 -39.456 1.00 93.25 161 PHE A C 1
ATOM 1313 O O . PHE A 1 161 ? 32.065 -3.613 -39.450 1.00 93.25 161 PHE A O 1
ATOM 1320 N N . HIS A 1 162 ? 33.672 -2.424 -40.482 1.00 93.75 162 HIS A N 1
ATOM 1321 C CA . HIS A 1 162 ? 33.097 -2.442 -41.821 1.00 93.75 162 HIS A CA 1
ATOM 1322 C C . HIS A 1 162 ? 33.928 -3.367 -42.698 1.00 93.75 162 HIS A C 1
ATOM 1324 O O . HIS A 1 162 ? 35.155 -3.345 -42.669 1.00 93.75 162 HIS A O 1
ATOM 1330 N N . TYR A 1 163 ? 33.278 -4.201 -43.493 1.00 93.81 163 TYR A N 1
ATOM 1331 C CA . TYR A 1 163 ? 33.974 -5.068 -44.434 1.00 93.81 163 TYR A CA 1
ATOM 1332 C C . TYR A 1 163 ? 33.185 -5.218 -45.722 1.00 93.81 163 TYR A C 1
ATOM 1334 O O . TYR A 1 163 ? 31.958 -5.080 -45.758 1.00 93.81 163 TYR A O 1
ATOM 1342 N N . MET A 1 164 ? 33.901 -5.535 -46.795 1.00 93.62 164 MET A N 1
ATOM 1343 C CA . MET A 1 164 ? 33.309 -5.752 -48.106 1.00 93.62 164 MET A CA 1
ATOM 1344 C C . MET A 1 164 ? 33.786 -7.061 -48.710 1.00 93.62 164 MET A C 1
ATOM 1346 O O . MET A 1 164 ? 34.984 -7.340 -48.758 1.00 93.62 164 MET A O 1
ATOM 1350 N N . PHE A 1 165 ? 32.837 -7.818 -49.249 1.00 93.69 165 PHE A N 1
ATOM 1351 C CA . PHE A 1 165 ? 33.098 -8.982 -50.080 1.00 93.69 165 PHE A CA 1
ATOM 1352 C C . PHE A 1 165 ? 32.637 -8.753 -51.518 1.00 93.69 165 PHE A C 1
ATOM 1354 O O . PHE A 1 165 ? 31.684 -8.012 -51.786 1.00 93.69 165 PHE A O 1
ATOM 1361 N N . GLU A 1 166 ? 33.246 -9.492 -52.439 1.00 92.81 166 GLU A N 1
ATOM 1362 C CA . GLU A 1 166 ? 32.555 -9.888 -53.663 1.00 92.81 166 GLU A CA 1
ATOM 1363 C C . GLU A 1 166 ? 31.271 -10.647 -53.289 1.00 92.81 166 GLU A C 1
ATOM 1365 O O . GLU A 1 166 ? 31.292 -11.577 -52.480 1.00 92.81 166 GLU A O 1
ATOM 1370 N N . ASN A 1 167 ? 30.132 -10.290 -53.880 1.00 91.75 167 ASN A N 1
ATOM 1371 C CA . ASN A 1 167 ? 28.865 -10.991 -53.649 1.00 91.75 167 ASN A CA 1
ATOM 1372 C C . ASN A 1 167 ? 28.754 -12.255 -54.514 1.00 91.75 167 ASN A C 1
ATOM 1374 O O . ASN A 1 167 ? 27.660 -12.620 -54.939 1.00 91.75 167 ASN A O 1
ATOM 1378 N N . LEU A 1 168 ? 29.877 -12.917 -54.797 1.00 90.75 168 LEU A N 1
ATOM 1379 C CA . LEU A 1 168 ? 29.955 -14.053 -55.700 1.00 90.75 168 LEU A CA 1
ATOM 1380 C C . LEU A 1 168 ? 30.933 -15.096 -55.163 1.00 90.75 168 LEU A C 1
ATOM 1382 O O . LEU A 1 168 ? 32.086 -14.794 -54.871 1.00 90.75 168 LEU A O 1
ATOM 1386 N N . ASP A 1 169 ? 30.474 -16.340 -55.055 1.00 90.31 169 ASP A N 1
ATOM 1387 C CA . ASP A 1 169 ? 31.360 -17.467 -54.779 1.00 90.31 169 ASP A CA 1
ATOM 1388 C C . ASP A 1 169 ? 32.285 -17.729 -55.972 1.00 90.31 169 ASP A C 1
ATOM 1390 O O . ASP A 1 169 ? 31.811 -17.995 -57.077 1.00 90.31 169 ASP A O 1
ATOM 1394 N N . ALA A 1 170 ? 33.593 -17.737 -55.726 1.00 83.69 170 ALA A N 1
ATOM 1395 C CA . ALA A 1 170 ? 34.616 -17.997 -56.732 1.00 83.69 170 ALA A CA 1
ATOM 1396 C C . ALA A 1 170 ? 34.499 -19.378 -57.410 1.00 83.69 170 ALA A C 1
ATOM 1398 O O . ALA A 1 170 ? 34.979 -19.540 -58.527 1.00 83.69 170 ALA A O 1
ATOM 1399 N N . LYS A 1 171 ? 33.881 -20.374 -56.758 1.00 83.62 171 LYS A N 1
ATOM 1400 C CA . LYS A 1 171 ? 33.731 -21.747 -57.272 1.00 83.62 171 LYS A CA 1
ATOM 1401 C C . LYS A 1 171 ? 32.391 -22.022 -57.940 1.00 83.62 171 LYS A C 1
ATOM 1403 O O . LYS A 1 171 ? 32.353 -22.717 -58.944 1.00 83.62 171 LYS A O 1
ATOM 1408 N N . THR A 1 172 ? 31.288 -21.558 -57.353 1.00 84.06 172 THR A N 1
ATOM 1409 C CA . THR A 1 172 ? 29.931 -21.878 -57.850 1.00 84.06 172 THR A CA 1
ATOM 1410 C C . THR A 1 172 ? 29.266 -20.727 -58.597 1.00 84.06 172 THR A C 1
ATOM 1412 O O . THR A 1 172 ? 28.173 -20.897 -59.150 1.00 84.06 172 THR A O 1
ATOM 1415 N N . CYS A 1 173 ? 29.870 -19.535 -58.544 1.00 83.25 173 CYS A N 1
ATOM 1416 C CA . CYS A 1 173 ? 29.303 -18.275 -59.010 1.00 83.25 173 CYS A CA 1
ATOM 1417 C C . CYS A 1 173 ? 27.833 -18.094 -58.592 1.00 83.25 173 CYS A C 1
ATOM 1419 O O . CYS A 1 173 ? 27.024 -17.549 -59.342 1.00 83.25 173 CYS A O 1
ATOM 1421 N N . ARG A 1 174 ? 27.469 -18.596 -57.404 1.00 85.81 174 ARG A N 1
ATOM 1422 C CA . ARG A 1 174 ? 26.225 -18.249 -56.712 1.00 85.81 174 ARG A CA 1
ATOM 1423 C C . ARG A 1 174 ? 26.473 -17.036 -55.835 1.00 85.81 174 ARG A C 1
ATOM 1425 O O . ARG A 1 174 ? 27.567 -16.882 -55.285 1.00 85.81 174 ARG A O 1
ATOM 1432 N N . THR A 1 175 ? 25.448 -16.206 -55.670 1.00 87.38 175 THR A N 1
ATOM 1433 C CA . THR A 1 175 ? 25.568 -15.021 -54.824 1.00 87.38 175 THR A CA 1
ATOM 1434 C C . THR A 1 175 ? 25.727 -15.405 -53.358 1.00 87.38 175 THR A C 1
ATOM 1436 O O . THR A 1 175 ? 25.142 -16.389 -52.886 1.00 87.38 175 THR A O 1
ATOM 1439 N N . PHE A 1 176 ? 26.505 -14.621 -52.611 1.00 88.62 176 PHE A N 1
ATOM 1440 C CA . PHE A 1 176 ? 26.702 -14.858 -51.179 1.00 88.62 176 PHE A CA 1
ATOM 1441 C C . PHE A 1 176 ? 25.364 -14.823 -50.429 1.00 88.62 176 PHE A C 1
ATOM 1443 O O . PHE A 1 176 ? 25.065 -15.707 -49.624 1.00 88.62 176 PHE A O 1
ATOM 1450 N N . GLN A 1 177 ? 24.501 -13.870 -50.783 1.00 82.12 177 GLN A N 1
ATOM 1451 C CA . GLN A 1 177 ? 23.161 -13.748 -50.215 1.00 82.12 177 GLN A CA 1
ATOM 1452 C C . GLN A 1 177 ? 22.295 -15.001 -50.443 1.00 82.12 177 GLN A C 1
ATOM 1454 O O . GLN A 1 177 ? 21.614 -15.452 -49.521 1.00 82.12 177 GLN A O 1
ATOM 1459 N N . SER A 1 178 ? 22.353 -15.607 -51.636 1.00 84.19 178 SER A N 1
ATOM 1460 C CA . SER A 1 178 ? 21.621 -16.846 -51.932 1.00 84.19 178 SER A CA 1
ATOM 1461 C C . SER A 1 178 ? 22.085 -18.007 -51.047 1.00 84.19 178 SER A C 1
ATOM 1463 O O . SER A 1 178 ? 21.258 -18.753 -50.523 1.00 84.19 178 SER A O 1
ATOM 1465 N N . LYS A 1 179 ? 23.398 -18.129 -50.806 1.00 84.69 179 LYS A N 1
ATOM 1466 C CA . LYS A 1 179 ? 23.961 -19.172 -49.930 1.00 84.69 179 LYS A CA 1
ATOM 1467 C C . LYS A 1 179 ? 23.553 -19.023 -48.466 1.00 84.69 179 LYS A C 1
ATOM 1469 O O . LYS A 1 179 ? 23.428 -20.019 -47.754 1.00 84.69 179 LYS A O 1
ATOM 1474 N N . LEU A 1 180 ? 23.372 -17.791 -48.003 1.00 84.62 180 LEU A N 1
ATOM 1475 C CA . LEU A 1 180 ? 22.958 -17.511 -46.632 1.00 84.62 180 LEU A CA 1
ATOM 1476 C C . LEU A 1 180 ? 21.501 -17.940 -46.378 1.00 84.62 180 LEU A C 1
ATOM 1478 O O . LEU A 1 180 ? 21.199 -18.537 -45.334 1.00 84.62 180 LEU A O 1
ATOM 1482 N N . GLY A 1 181 ? 20.625 -17.719 -47.361 1.00 82.06 181 GLY A N 1
ATOM 1483 C CA . GLY A 1 181 ? 19.202 -18.050 -47.290 1.00 82.06 181 GLY A CA 1
ATOM 1484 C C . GLY A 1 181 ? 18.430 -17.176 -46.292 1.00 82.06 181 GLY A C 1
ATOM 1485 O O . GLY A 1 181 ? 18.929 -16.157 -45.815 1.00 82.06 181 GLY A O 1
ATOM 1486 N N . ARG A 1 182 ? 17.199 -17.588 -45.955 1.00 76.12 182 ARG A N 1
ATOM 1487 C CA . ARG A 1 182 ? 16.271 -16.806 -45.109 1.00 76.12 182 ARG A CA 1
ATOM 1488 C C . ARG A 1 182 ? 16.802 -16.539 -43.692 1.00 76.12 182 ARG A C 1
ATOM 1490 O O . ARG A 1 182 ? 16.549 -15.474 -43.143 1.00 76.12 182 ARG A O 1
ATOM 1497 N N . ASP A 1 183 ? 17.606 -17.458 -43.152 1.00 79.12 183 ASP A N 1
ATOM 1498 C CA . ASP A 1 183 ? 18.221 -17.353 -41.816 1.00 79.12 183 ASP A CA 1
ATOM 1499 C C . ASP A 1 183 ? 19.658 -16.802 -41.841 1.00 79.12 183 ASP A C 1
ATOM 1501 O O . ASP A 1 183 ? 20.411 -16.942 -40.872 1.00 79.12 183 ASP A O 1
ATOM 1505 N N . GLY A 1 184 ? 20.060 -16.183 -42.953 1.00 79.12 184 GLY A N 1
ATOM 1506 C CA . GLY A 1 184 ? 21.423 -15.729 -43.217 1.00 79.12 184 GLY A CA 1
ATOM 1507 C C . GLY A 1 184 ? 22.068 -14.939 -42.083 1.00 79.12 184 GLY A C 1
ATOM 1508 O O . GLY A 1 184 ? 23.126 -15.319 -41.587 1.00 79.12 184 GLY A O 1
ATOM 1509 N N . CYS A 1 185 ? 21.403 -13.882 -41.613 1.00 76.38 185 CYS A N 1
ATOM 1510 C CA . CYS A 1 185 ? 21.924 -13.043 -40.533 1.00 76.38 185 CYS A CA 1
ATOM 1511 C C . CYS A 1 185 ? 22.062 -13.808 -39.209 1.00 76.38 185 CYS A C 1
ATOM 1513 O O . CYS A 1 185 ? 23.019 -13.582 -38.476 1.00 76.38 185 CYS A O 1
ATOM 1515 N N . SER A 1 186 ? 21.166 -14.757 -38.913 1.00 83.00 186 SER A N 1
ATOM 1516 C CA . SER A 1 186 ? 21.294 -15.583 -37.706 1.00 83.00 186 SER A CA 1
ATOM 1517 C C . SER A 1 186 ? 22.494 -16.525 -37.798 1.00 83.00 186 SER A C 1
ATOM 1519 O O . SER A 1 186 ? 23.190 -16.704 -36.801 1.00 83.00 186 SER A O 1
ATOM 1521 N N . LYS A 1 187 ? 22.753 -17.111 -38.975 1.00 86.81 187 LYS A N 1
ATOM 1522 C CA . LYS A 1 187 ? 23.935 -17.956 -39.213 1.00 86.81 187 LYS A CA 1
ATOM 1523 C C . LYS A 1 187 ? 25.227 -17.156 -39.079 1.00 86.81 187 LYS A C 1
ATOM 1525 O O . LYS A 1 187 ? 26.189 -17.662 -38.512 1.00 86.81 187 LYS A O 1
ATOM 1530 N N . LEU A 1 188 ? 25.237 -15.915 -39.568 1.00 88.94 188 LEU A N 1
ATOM 1531 C CA . LEU A 1 188 ? 26.377 -15.010 -39.425 1.00 88.94 188 LEU A CA 1
ATOM 1532 C C . LEU A 1 188 ? 26.604 -14.608 -37.965 1.00 88.94 188 LEU A C 1
ATOM 1534 O O . LEU A 1 188 ? 27.734 -14.682 -37.503 1.00 88.94 188 LEU A O 1
ATOM 1538 N N . GLN A 1 189 ? 25.552 -14.257 -37.216 1.00 87.62 189 GLN A N 1
ATOM 1539 C CA . GLN A 1 189 ? 25.681 -13.948 -35.785 1.00 87.62 189 GLN A CA 1
ATOM 1540 C C . GLN A 1 189 ? 26.233 -15.133 -34.990 1.00 87.62 189 GLN A C 1
ATOM 1542 O O . GLN A 1 189 ? 27.068 -14.939 -34.115 1.00 87.62 189 GLN A O 1
ATOM 1547 N N . THR A 1 190 ? 25.779 -16.355 -35.286 1.00 89.12 190 THR A N 1
ATOM 1548 C CA . THR A 1 190 ? 26.329 -17.564 -34.658 1.00 89.12 190 THR A CA 1
ATOM 1549 C C . THR A 1 190 ? 27.793 -17.765 -35.039 1.00 89.12 190 THR A C 1
ATOM 1551 O O . THR A 1 190 ? 28.613 -17.943 -34.151 1.00 89.12 190 THR A O 1
ATOM 1554 N N . PHE A 1 191 ? 28.136 -17.651 -36.326 1.00 91.88 191 PHE A N 1
ATOM 1555 C CA . PHE A 1 191 ? 29.513 -17.803 -36.795 1.00 91.88 191 PHE A CA 1
ATOM 1556 C C . PHE A 1 191 ? 30.471 -16.808 -36.128 1.00 91.88 191 PHE A C 1
ATOM 1558 O O . PHE A 1 191 ? 31.494 -17.216 -35.596 1.00 91.88 191 PHE A O 1
ATOM 1565 N N . PHE A 1 192 ? 30.131 -15.516 -36.106 1.00 91.56 192 PHE A N 1
ATOM 1566 C CA . PHE A 1 192 ? 30.967 -14.517 -35.439 1.00 91.56 192 PHE A CA 1
ATOM 1567 C C . PHE A 1 192 ? 31.013 -14.724 -33.922 1.00 91.56 192 PHE A C 1
ATOM 1569 O O . PHE A 1 192 ? 32.069 -14.536 -33.332 1.00 91.56 192 PHE A O 1
ATOM 1576 N N . GLY A 1 193 ? 29.910 -15.162 -33.302 1.00 89.12 193 GLY A N 1
ATOM 1577 C CA . GLY A 1 193 ? 29.877 -15.520 -31.880 1.00 89.12 193 GLY A CA 1
ATOM 1578 C C . GLY A 1 193 ? 30.838 -16.654 -31.525 1.00 89.12 193 GLY A C 1
ATOM 1579 O O . GLY A 1 193 ? 31.480 -16.595 -30.488 1.00 89.12 193 GLY A O 1
ATOM 1580 N N . GLU A 1 194 ? 30.971 -17.658 -32.392 1.00 91.12 194 GLU A N 1
ATOM 1581 C CA . GLU A 1 194 ? 31.932 -18.756 -32.215 1.00 91.12 194 GLU A CA 1
ATOM 1582 C C . GLU A 1 194 ? 33.377 -18.287 -32.443 1.00 91.12 194 GLU A C 1
ATOM 1584 O O . GLU A 1 194 ? 34.262 -18.609 -31.658 1.00 91.12 194 GLU A O 1
ATOM 1589 N N . GLN A 1 195 ? 33.629 -17.501 -33.498 1.00 89.56 195 GLN A N 1
ATOM 1590 C CA . GLN A 1 195 ? 34.982 -17.032 -33.833 1.00 89.56 195 GLN A CA 1
ATOM 1591 C C . GLN A 1 195 ? 35.548 -16.032 -32.814 1.00 89.56 195 GLN A C 1
ATOM 1593 O O . GLN A 1 195 ? 36.759 -15.990 -32.610 1.00 89.56 195 GLN A O 1
ATOM 1598 N N . LEU A 1 196 ? 34.687 -15.228 -32.183 1.00 89.75 196 LEU A N 1
ATOM 1599 C CA . LEU A 1 196 ? 35.076 -14.173 -31.239 1.00 89.75 196 LEU A CA 1
ATOM 1600 C C . LEU A 1 196 ? 34.804 -14.537 -29.775 1.00 89.75 196 LEU A C 1
ATOM 1602 O O . LEU A 1 196 ? 34.982 -13.701 -28.892 1.00 89.75 196 LEU A O 1
ATOM 1606 N N . GLN A 1 197 ? 34.450 -15.797 -29.508 1.00 88.12 197 GLN A N 1
ATOM 1607 C CA . GLN A 1 197 ? 34.343 -16.337 -28.155 1.00 88.12 197 GLN A CA 1
ATOM 1608 C C . GLN A 1 197 ? 35.623 -16.153 -27.312 1.00 88.12 197 GLN A C 1
ATOM 1610 O O . GLN A 1 197 ? 35.475 -15.882 -26.120 1.00 88.12 197 GLN A O 1
ATOM 1615 N N . PRO A 1 198 ? 36.859 -16.255 -27.860 1.00 86.44 198 PRO A N 1
ATOM 1616 C CA . PRO A 1 198 ? 38.078 -16.007 -27.082 1.00 86.44 198 PRO A CA 1
ATOM 1617 C C . PRO A 1 198 ? 38.152 -14.604 -26.466 1.00 86.44 198 PRO A C 1
ATOM 1619 O O . PRO A 1 198 ? 38.730 -14.448 -25.399 1.00 86.44 198 PRO A O 1
ATOM 1622 N N . LEU A 1 199 ? 37.510 -13.613 -27.094 1.00 84.38 199 LEU A N 1
ATOM 1623 C CA . LEU A 1 199 ? 37.399 -12.244 -26.583 1.00 84.38 199 LEU A CA 1
ATOM 1624 C C . LEU A 1 199 ? 36.204 -12.047 -25.630 1.00 84.38 199 LEU A C 1
ATOM 1626 O O . LEU A 1 199 ? 35.868 -10.924 -25.276 1.00 84.38 199 LEU A O 1
ATOM 1630 N N . GLY A 1 200 ? 35.507 -13.123 -25.254 1.00 84.06 200 GLY A N 1
ATOM 1631 C CA . GLY A 1 200 ? 34.335 -13.079 -24.374 1.00 84.06 200 GLY A CA 1
ATOM 1632 C C . GLY A 1 200 ? 33.017 -12.722 -25.070 1.00 84.06 200 GLY A C 1
ATOM 1633 O O . GLY A 1 200 ? 31.956 -12.828 -24.449 1.00 84.06 200 GLY A O 1
ATOM 1634 N N . PHE A 1 201 ? 33.037 -12.375 -26.363 1.00 86.38 201 PHE A N 1
ATOM 1635 C CA . PHE A 1 201 ? 31.825 -12.010 -27.096 1.00 86.38 201 PHE A CA 1
ATOM 1636 C C . PHE A 1 201 ? 30.936 -13.217 -27.407 1.00 86.38 201 PHE A C 1
ATOM 1638 O O . PHE A 1 201 ? 31.387 -14.293 -27.794 1.00 86.38 201 PHE A O 1
ATOM 1645 N N . GLN A 1 202 ? 29.627 -13.002 -27.315 1.00 85.12 202 GLN A N 1
ATOM 1646 C CA . GLN A 1 202 ? 28.595 -13.976 -27.644 1.00 85.12 202 GLN A CA 1
ATOM 1647 C C . GLN A 1 202 ? 27.645 -13.426 -28.708 1.00 85.12 202 GLN A C 1
ATOM 1649 O O . GLN A 1 202 ? 27.464 -12.219 -28.877 1.00 85.12 202 GLN A O 1
ATOM 1654 N N . ARG A 1 203 ? 26.973 -14.324 -29.434 1.00 84.81 203 ARG A N 1
ATOM 1655 C CA . ARG A 1 203 ? 25.957 -13.930 -30.421 1.00 84.81 203 ARG A CA 1
ATOM 1656 C C . ARG A 1 203 ? 24.824 -13.120 -29.774 1.00 84.81 203 ARG A C 1
ATOM 1658 O O . ARG A 1 203 ? 24.317 -13.497 -28.719 1.00 84.81 203 ARG A O 1
ATOM 1665 N N . GLY A 1 204 ? 24.350 -12.082 -30.463 1.00 78.50 204 GLY A N 1
ATOM 1666 C CA . GLY A 1 204 ? 23.177 -11.314 -30.046 1.00 78.50 204 GLY A CA 1
ATOM 1667 C C . GLY A 1 204 ? 21.902 -12.151 -29.830 1.00 78.50 204 GLY A C 1
ATOM 1668 O O . GLY A 1 204 ? 21.720 -13.262 -30.363 1.00 78.50 204 GLY A O 1
ATOM 1669 N N . ILE A 1 205 ? 20.984 -11.598 -29.032 1.00 76.56 205 ILE A N 1
ATOM 1670 C CA . ILE A 1 205 ? 19.687 -12.213 -28.723 1.00 76.56 205 ILE A CA 1
ATOM 1671 C C . ILE A 1 205 ? 18.879 -12.371 -30.021 1.00 76.56 205 ILE A C 1
ATOM 1673 O O . ILE A 1 205 ? 18.797 -11.461 -30.844 1.00 76.56 205 ILE A O 1
ATOM 1677 N N . LYS A 1 206 ? 18.290 -13.557 -30.235 1.00 74.56 206 LYS A N 1
ATOM 1678 C CA . LYS A 1 206 ? 17.498 -13.838 -31.446 1.00 74.56 206 LYS A CA 1
ATOM 1679 C C . LYS A 1 206 ? 16.308 -12.877 -31.526 1.00 74.56 206 LYS A C 1
ATOM 1681 O O . LYS A 1 206 ? 15.610 -12.716 -30.533 1.00 74.56 206 LYS A O 1
ATOM 1686 N N . LYS A 1 207 ? 15.994 -12.367 -32.726 1.00 66.50 207 LYS A N 1
ATOM 1687 C CA . LYS A 1 207 ? 14.849 -11.458 -32.958 1.00 66.50 207 LYS A CA 1
ATOM 1688 C C . LYS A 1 207 ? 13.523 -11.986 -32.384 1.00 66.50 207 LYS A C 1
ATOM 1690 O O . LYS A 1 207 ? 12.768 -11.220 -31.807 1.00 66.50 207 LYS A O 1
ATOM 1695 N N . LYS A 1 208 ? 13.271 -13.302 -32.477 1.00 61.78 208 LYS A N 1
ATOM 1696 C CA . LYS A 1 208 ? 12.080 -13.955 -31.888 1.00 61.78 208 LYS A CA 1
ATOM 1697 C C . LYS A 1 208 ? 11.953 -13.775 -30.367 1.00 61.78 208 LYS A C 1
ATOM 1699 O O . LYS A 1 208 ? 10.854 -13.896 -29.852 1.00 61.78 208 LYS A O 1
ATOM 1704 N N . LEU A 1 209 ? 13.066 -13.549 -29.671 1.00 59.62 209 LEU A N 1
ATOM 1705 C CA . LEU A 1 209 ? 13.128 -13.361 -28.221 1.00 59.62 209 LEU A CA 1
ATOM 1706 C C . LEU A 1 209 ? 13.284 -11.884 -27.837 1.00 59.62 209 LEU A C 1
ATOM 1708 O O . LEU A 1 209 ? 12.779 -11.486 -26.799 1.00 59.62 209 LEU A O 1
ATOM 1712 N N . SER A 1 210 ? 13.983 -11.079 -28.646 1.00 57.41 210 SER A N 1
ATOM 1713 C CA . SER A 1 210 ? 14.229 -9.666 -28.331 1.00 57.41 210 SER A CA 1
ATOM 1714 C C . SER A 1 210 ? 13.132 -8.715 -28.805 1.00 57.41 210 SER A C 1
ATOM 1716 O O . SER A 1 210 ? 13.053 -7.609 -28.287 1.00 57.41 210 SER A O 1
ATOM 1718 N N . GLY A 1 211 ? 12.346 -9.078 -29.827 1.00 53.78 211 GLY A N 1
ATOM 1719 C CA . GLY A 1 211 ? 11.336 -8.196 -30.432 1.00 53.78 211 GLY A CA 1
ATOM 1720 C C . GLY A 1 211 ? 11.895 -6.933 -31.108 1.00 53.78 211 GLY A C 1
ATOM 1721 O O . GLY A 1 211 ? 11.140 -6.197 -31.730 1.00 53.78 211 GLY A O 1
ATOM 1722 N N . ALA A 1 212 ? 13.207 -6.693 -31.025 1.00 57.56 212 ALA A N 1
ATOM 1723 C CA . ALA A 1 212 ? 13.833 -5.454 -31.455 1.00 57.56 212 ALA A CA 1
ATOM 1724 C C . ALA A 1 212 ? 13.821 -5.301 -32.983 1.00 57.56 212 ALA A C 1
ATOM 1726 O O . ALA A 1 212 ? 14.216 -6.208 -33.733 1.00 57.56 212 ALA A O 1
ATOM 1727 N N . GLU A 1 213 ? 13.399 -4.124 -33.435 1.00 55.06 213 GLU A N 1
ATOM 1728 C CA . GLU A 1 213 ? 13.489 -3.699 -34.826 1.00 55.06 213 GLU A CA 1
ATOM 1729 C C . GLU A 1 213 ? 14.719 -2.822 -35.043 1.00 55.06 213 GLU A C 1
ATOM 1731 O O . GLU A 1 213 ? 15.287 -2.256 -34.111 1.00 55.06 213 GLU A O 1
ATOM 1736 N N . HIS A 1 214 ? 15.184 -2.757 -36.288 1.00 57.03 214 HIS A N 1
ATOM 1737 C CA . HIS A 1 214 ? 16.306 -1.894 -36.611 1.00 57.03 214 HIS A CA 1
ATOM 1738 C C . HIS A 1 214 ? 15.855 -0.435 -36.627 1.00 57.03 214 HIS A C 1
ATOM 1740 O O . HIS A 1 214 ? 14.983 -0.092 -37.417 1.00 57.03 214 HIS A O 1
ATOM 1746 N N . GLN A 1 215 ? 16.516 0.398 -35.829 1.00 53.38 215 GLN A N 1
ATOM 1747 C CA . GLN A 1 215 ? 16.391 1.852 -35.878 1.00 53.38 215 GLN A CA 1
ATOM 1748 C C . GLN A 1 215 ? 17.552 2.447 -36.673 1.00 53.38 215 GLN A C 1
ATOM 1750 O O . GLN A 1 215 ? 18.691 1.979 -36.553 1.00 53.38 215 GLN A O 1
ATOM 1755 N N . ASP A 1 216 ? 17.267 3.457 -37.493 1.00 55.50 216 ASP A N 1
ATOM 1756 C CA . ASP A 1 216 ? 18.311 4.207 -38.186 1.00 55.50 216 ASP A CA 1
ATOM 1757 C C . ASP A 1 216 ? 19.154 5.018 -37.184 1.00 55.50 216 ASP A C 1
ATOM 1759 O O . ASP A 1 216 ? 18.672 5.411 -36.120 1.00 55.50 216 ASP A O 1
ATOM 1763 N N . VAL A 1 217 ? 20.422 5.283 -37.508 1.00 54.69 217 VAL A N 1
ATOM 1764 C CA . VAL A 1 217 ? 21.374 5.953 -36.595 1.00 54.69 217 VAL A CA 1
ATOM 1765 C C . VAL A 1 217 ? 20.864 7.343 -36.198 1.00 54.69 217 VAL A C 1
ATOM 1767 O O . VAL A 1 217 ? 20.896 7.712 -35.025 1.00 54.69 217 VAL A O 1
ATOM 1770 N N . MET A 1 218 ? 20.306 8.086 -37.156 1.00 51.59 218 MET A N 1
ATOM 1771 C CA . MET A 1 218 ? 19.708 9.405 -36.924 1.00 51.59 218 MET A CA 1
ATOM 1772 C C . MET A 1 218 ? 18.474 9.345 -36.019 1.00 51.59 218 MET A C 1
ATOM 1774 O O . MET A 1 218 ? 18.287 10.213 -35.170 1.00 51.59 218 MET A O 1
ATOM 1778 N N . GLU A 1 219 ? 17.653 8.310 -36.174 1.00 48.72 219 GLU A N 1
ATOM 1779 C CA . GLU A 1 219 ? 16.432 8.100 -35.393 1.00 48.72 219 GLU A CA 1
ATOM 1780 C C . GLU A 1 219 ? 16.767 7.712 -33.946 1.00 48.72 219 GLU A C 1
ATOM 1782 O O . GLU A 1 219 ? 16.195 8.256 -33.003 1.00 48.72 219 GLU A O 1
ATOM 1787 N N . SER A 1 220 ? 17.793 6.876 -33.752 1.00 50.84 220 SER A N 1
ATOM 1788 C CA . SER A 1 220 ? 18.331 6.553 -32.426 1.00 50.84 220 SER A CA 1
ATOM 1789 C C . SER A 1 220 ? 18.920 7.779 -31.721 1.00 50.84 220 SER A C 1
ATOM 1791 O O . SER A 1 220 ? 18.703 7.943 -30.520 1.00 50.84 220 SER A O 1
ATOM 1793 N N . HIS A 1 221 ? 19.652 8.644 -32.433 1.00 51.34 221 HIS A N 1
ATOM 1794 C CA . HIS A 1 221 ? 20.176 9.887 -31.860 1.00 51.34 221 HIS A CA 1
ATOM 1795 C C . HIS A 1 221 ? 19.072 10.900 -31.556 1.00 51.34 221 HIS A C 1
ATOM 1797 O O . HIS A 1 221 ? 19.159 11.590 -30.545 1.00 51.34 221 HIS A O 1
ATOM 1803 N N . PHE A 1 222 ? 18.028 10.981 -32.384 1.00 48.16 222 PHE A N 1
ATOM 1804 C CA . PHE A 1 222 ? 16.874 11.840 -32.131 1.00 48.16 222 PHE A CA 1
ATOM 1805 C C . PHE A 1 222 ? 16.129 11.413 -30.862 1.00 48.16 222 PHE A C 1
ATOM 1807 O O . PHE A 1 222 ? 15.924 12.235 -29.975 1.00 48.16 222 PHE A O 1
ATOM 1814 N N . ILE A 1 223 ? 15.824 10.120 -30.722 1.00 56.41 223 ILE A N 1
ATOM 1815 C CA . ILE A 1 223 ? 15.163 9.570 -29.529 1.00 56.41 223 ILE A CA 1
ATOM 1816 C C . ILE A 1 223 ? 16.026 9.784 -28.278 1.00 56.41 223 ILE A C 1
ATOM 1818 O O . ILE A 1 223 ? 15.516 10.204 -27.241 1.00 56.41 223 ILE A O 1
ATOM 1822 N N . ALA A 1 224 ? 17.338 9.544 -28.369 1.00 56.94 224 ALA A N 1
ATOM 1823 C CA . ALA A 1 224 ? 18.256 9.785 -27.256 1.00 56.94 224 ALA A CA 1
ATOM 1824 C C . ALA A 1 224 ? 18.338 11.275 -26.880 1.00 56.94 224 ALA A C 1
ATOM 1826 O O . ALA A 1 224 ? 18.394 11.609 -25.700 1.00 56.94 224 ALA A O 1
ATOM 1827 N N . ARG A 1 225 ? 18.312 12.173 -27.871 1.00 58.72 225 ARG A N 1
ATOM 1828 C CA . ARG A 1 225 ? 18.366 13.624 -27.664 1.00 58.72 225 ARG A CA 1
ATOM 1829 C C . ARG A 1 225 ? 17.076 14.176 -27.068 1.00 58.72 225 ARG A C 1
ATOM 1831 O O . ARG A 1 225 ? 17.154 15.042 -26.208 1.00 58.72 225 ARG A O 1
ATOM 1838 N N . GLU A 1 226 ? 15.916 13.687 -27.493 1.00 64.19 226 GLU A N 1
ATOM 1839 C CA . GLU A 1 226 ? 14.629 14.072 -26.901 1.00 64.19 226 GLU A CA 1
ATOM 1840 C C . GLU A 1 226 ? 14.520 13.581 -25.458 1.00 64.19 226 GLU A C 1
ATOM 1842 O O . GLU A 1 226 ? 14.126 14.341 -24.581 1.00 64.19 226 GLU A O 1
ATOM 1847 N N . LYS A 1 227 ? 14.988 12.361 -25.174 1.00 65.50 227 LYS A N 1
ATOM 1848 C CA . LYS A 1 227 ? 15.029 11.849 -23.802 1.00 65.50 227 LYS A CA 1
ATOM 1849 C C . LYS A 1 227 ? 15.968 12.661 -22.899 1.00 65.50 227 LYS A C 1
ATOM 1851 O O . LYS A 1 227 ? 15.604 12.971 -21.773 1.00 65.50 227 LYS A O 1
ATOM 1856 N N . ALA A 1 228 ? 17.135 13.052 -23.413 1.00 64.12 228 ALA A N 1
ATOM 1857 C CA . ALA A 1 228 ? 18.072 13.907 -22.687 1.00 64.12 228 ALA A CA 1
ATOM 1858 C C . ALA A 1 228 ? 17.526 15.328 -22.460 1.00 64.12 228 ALA A C 1
ATOM 1860 O O . ALA A 1 228 ? 17.781 15.914 -21.416 1.00 64.12 228 ALA A O 1
ATOM 1861 N N . LYS A 1 229 ? 16.762 15.889 -23.407 1.00 68.88 229 LYS A N 1
ATOM 1862 C CA . LYS A 1 229 ? 16.078 17.177 -23.205 1.00 68.88 229 LYS A CA 1
ATOM 1863 C C . LYS A 1 229 ? 15.026 17.099 -22.106 1.00 68.88 229 LYS A C 1
ATOM 1865 O O . LYS A 1 229 ? 14.940 18.023 -21.308 1.00 68.88 229 LYS A O 1
ATOM 1870 N N . GLU A 1 230 ? 14.252 16.019 -22.073 1.00 63.88 230 GLU A N 1
ATOM 1871 C CA . GLU A 1 230 ? 13.242 15.816 -21.035 1.00 63.88 230 GLU A CA 1
ATOM 1872 C C . GLU A 1 230 ? 13.896 15.673 -19.651 1.00 63.88 230 GLU A C 1
ATOM 1874 O O . GLU A 1 230 ? 13.438 16.277 -18.689 1.00 63.88 230 GLU A O 1
ATOM 1879 N N . GLU A 1 231 ? 15.022 14.954 -19.561 1.00 68.62 231 GLU A N 1
ATOM 1880 C CA . GLU A 1 231 ? 15.809 14.844 -18.324 1.00 68.62 231 GLU A CA 1
ATOM 1881 C C . GLU A 1 231 ? 16.411 16.188 -17.885 1.00 68.62 231 GLU A C 1
ATOM 1883 O O . GLU A 1 231 ? 16.360 16.511 -16.703 1.00 68.62 231 GLU A O 1
ATOM 1888 N N . VAL A 1 232 ? 16.945 16.996 -18.809 1.00 73.19 232 VAL A N 1
ATOM 1889 C CA . VAL A 1 232 ? 17.465 18.338 -18.483 1.00 73.19 232 VAL A CA 1
ATOM 1890 C C . VAL A 1 232 ? 16.352 19.246 -17.971 1.00 73.19 232 VAL A C 1
ATOM 1892 O O . VAL A 1 232 ? 16.535 19.896 -16.950 1.00 73.19 232 VAL A O 1
ATOM 1895 N N . LYS A 1 233 ? 15.189 19.236 -18.625 1.00 74.94 233 LYS A N 1
ATOM 1896 C CA . LYS A 1 233 ? 14.035 20.031 -18.204 1.00 74.94 233 LYS A CA 1
ATOM 1897 C C . LYS A 1 233 ? 13.548 19.631 -16.808 1.00 74.94 233 LYS A C 1
ATOM 1899 O O . LYS A 1 233 ? 13.297 20.493 -15.979 1.00 74.94 233 LYS A O 1
ATOM 1904 N N . GLN A 1 234 ? 13.486 18.329 -16.529 1.00 73.50 234 GLN A N 1
ATOM 1905 C CA . GLN A 1 234 ? 13.124 17.828 -15.203 1.00 73.50 234 GLN A CA 1
ATOM 1906 C C . GLN A 1 234 ? 14.132 18.263 -14.128 1.00 73.50 234 GLN A C 1
ATOM 1908 O O . GLN A 1 234 ? 13.737 18.607 -13.019 1.00 73.50 234 GLN A O 1
ATOM 1913 N N . LEU A 1 235 ? 15.429 18.264 -14.449 1.00 75.81 235 LEU A N 1
ATOM 1914 C CA . LEU A 1 235 ? 16.475 18.712 -13.527 1.00 75.81 235 LEU A CA 1
ATOM 1915 C C . LEU A 1 235 ? 16.445 20.228 -13.283 1.00 75.81 235 LEU A C 1
ATOM 1917 O O . LEU A 1 235 ? 16.739 20.654 -12.170 1.00 75.81 235 LEU A O 1
ATOM 1921 N N . GLU A 1 236 ? 16.092 21.027 -14.291 1.00 75.06 236 GLU A N 1
ATOM 1922 C CA . GLU A 1 236 ? 15.868 22.473 -14.147 1.00 75.06 236 GLU A CA 1
ATOM 1923 C C . GLU A 1 236 ? 14.661 22.751 -13.234 1.00 75.06 236 GLU A C 1
ATOM 1925 O O . GLU A 1 236 ? 14.788 23.509 -12.273 1.00 75.06 236 GLU A O 1
ATOM 1930 N N . ASP A 1 237 ? 13.540 22.052 -13.446 1.00 76.62 237 ASP A N 1
ATOM 1931 C CA . ASP A 1 237 ? 12.348 22.156 -12.591 1.00 76.62 237 ASP A CA 1
ATOM 1932 C C . ASP A 1 237 ? 12.658 21.738 -11.133 1.00 76.62 237 ASP A C 1
ATOM 1934 O O . ASP A 1 237 ? 12.252 22.402 -10.174 1.00 76.62 237 ASP A O 1
ATOM 1938 N N . ASP A 1 238 ? 13.430 20.662 -10.942 1.00 76.44 238 ASP A N 1
ATOM 1939 C CA . ASP A 1 238 ? 13.864 20.203 -9.617 1.00 76.44 238 ASP A CA 1
ATOM 1940 C C . ASP A 1 238 ? 14.803 21.217 -8.932 1.00 76.44 238 ASP A C 1
ATOM 1942 O O . ASP A 1 238 ? 14.748 21.393 -7.707 1.00 76.44 238 ASP A O 1
ATOM 1946 N N . GLN A 1 239 ? 15.664 21.892 -9.701 1.00 77.75 239 GLN A N 1
ATOM 1947 C CA . GLN A 1 239 ? 16.571 22.921 -9.196 1.00 77.75 239 GLN A CA 1
ATOM 1948 C C . GLN A 1 239 ? 15.797 24.145 -8.690 1.00 77.75 239 GLN A C 1
ATOM 1950 O O . GLN A 1 239 ? 16.084 24.613 -7.584 1.00 77.75 239 GLN A O 1
ATOM 1955 N N . ASP A 1 240 ? 14.791 24.610 -9.430 1.00 77.25 240 ASP A N 1
ATOM 1956 C CA . ASP A 1 240 ? 13.944 25.742 -9.036 1.00 77.25 240 ASP A CA 1
ATOM 1957 C C . ASP A 1 240 ? 13.164 25.441 -7.745 1.00 77.25 240 ASP A C 1
ATOM 1959 O O . ASP A 1 240 ? 13.161 26.245 -6.806 1.00 77.25 240 ASP A O 1
ATOM 1963 N N . ILE A 1 241 ? 12.597 24.232 -7.628 1.00 80.00 241 ILE A N 1
ATOM 1964 C CA . ILE A 1 241 ? 11.900 23.771 -6.413 1.00 80.00 241 ILE A CA 1
ATOM 1965 C C . ILE A 1 241 ? 12.845 23.750 -5.205 1.00 80.00 241 ILE A C 1
ATOM 1967 O O . ILE A 1 241 ? 12.463 24.110 -4.085 1.00 80.00 241 ILE A O 1
ATOM 1971 N N . LEU A 1 242 ? 14.084 23.292 -5.391 1.00 76.25 242 LEU A N 1
ATOM 1972 C CA . LEU A 1 242 ? 15.082 23.286 -4.321 1.00 76.25 242 LEU A CA 1
ATOM 1973 C C . LEU A 1 242 ? 15.485 24.707 -3.919 1.00 76.25 242 LEU A C 1
ATOM 1975 O O . LEU A 1 242 ? 15.644 24.974 -2.726 1.00 76.25 242 LEU A O 1
ATOM 1979 N N . GLN A 1 243 ? 15.603 25.623 -4.879 1.00 74.81 243 GLN A N 1
ATOM 1980 C CA . GLN A 1 243 ? 15.931 27.022 -4.623 1.00 74.81 243 GLN A CA 1
ATOM 1981 C C . GLN A 1 243 ? 14.821 27.727 -3.826 1.00 74.81 243 GLN A C 1
ATOM 1983 O O . GLN A 1 243 ? 15.114 28.443 -2.865 1.00 74.81 243 GLN A O 1
ATOM 1988 N N . GLU A 1 244 ? 13.554 27.445 -4.137 1.00 77.50 244 GLU A N 1
ATOM 1989 C CA . GLU A 1 244 ? 12.393 27.945 -3.391 1.00 77.50 244 GLU A CA 1
ATOM 1990 C C . GLU A 1 244 ? 12.360 27.402 -1.950 1.00 77.50 244 GLU A C 1
ATOM 1992 O O . GLU A 1 244 ? 12.187 28.161 -0.992 1.00 77.50 244 GLU A O 1
ATOM 1997 N N . LYS A 1 245 ? 12.624 26.100 -1.760 1.00 75.44 245 LYS A N 1
ATOM 1998 C CA . LYS A 1 245 ? 12.709 25.479 -0.423 1.00 75.44 245 LYS A CA 1
ATOM 1999 C C . LYS A 1 245 ? 13.836 26.058 0.429 1.00 75.44 245 LYS A C 1
ATOM 2001 O O . LYS A 1 245 ? 13.649 26.253 1.635 1.00 75.44 245 LYS A O 1
ATOM 2006 N N . ILE A 1 246 ? 14.991 26.336 -0.178 1.00 73.12 246 ILE A N 1
ATOM 2007 C CA . ILE A 1 246 ? 16.113 27.005 0.493 1.00 73.12 246 ILE A CA 1
ATOM 2008 C C . ILE A 1 246 ? 15.703 28.423 0.908 1.00 73.12 246 ILE A C 1
ATOM 2010 O O . ILE A 1 246 ? 15.942 28.805 2.055 1.00 73.12 246 ILE A O 1
ATOM 2014 N N . GLY A 1 247 ? 15.024 29.175 0.038 1.00 76.38 247 GLY A N 1
ATOM 2015 C CA . GLY A 1 247 ? 14.484 30.500 0.364 1.00 76.38 247 GLY A CA 1
ATOM 2016 C C . GLY A 1 247 ? 13.512 30.469 1.549 1.00 76.38 247 GLY A C 1
ATOM 2017 O O . GLY A 1 247 ? 13.678 31.224 2.508 1.00 76.38 247 GLY A O 1
ATOM 2018 N N . ALA A 1 248 ? 12.560 29.531 1.544 1.00 73.19 248 ALA A N 1
ATOM 2019 C CA . ALA A 1 248 ? 11.595 29.356 2.629 1.00 73.19 248 ALA A CA 1
ATOM 2020 C C . ALA A 1 248 ? 12.271 28.983 3.961 1.00 73.19 248 ALA A C 1
ATOM 2022 O O . ALA A 1 248 ? 11.964 29.559 5.004 1.00 73.19 248 ALA A O 1
ATOM 2023 N N . SER A 1 249 ? 13.242 28.065 3.933 1.00 70.88 249 SER A N 1
ATOM 2024 C CA . SER A 1 249 ? 14.007 27.680 5.127 1.00 70.88 249 SER A CA 1
ATOM 2025 C C . SER A 1 249 ? 14.869 28.824 5.667 1.00 70.88 249 SER A C 1
ATOM 2027 O O . SER A 1 249 ? 14.992 28.976 6.881 1.00 70.88 249 SER A O 1
ATOM 2029 N N . THR A 1 250 ? 15.418 29.667 4.790 1.00 70.50 250 THR A N 1
ATOM 2030 C CA . THR A 1 250 ? 16.197 30.850 5.187 1.00 70.50 250 THR A CA 1
ATOM 2031 C C . THR A 1 250 ? 15.311 31.882 5.891 1.00 70.50 250 THR A C 1
ATOM 2033 O O . THR A 1 250 ? 15.672 32.361 6.962 1.00 70.50 250 THR A O 1
ATOM 2036 N N . SER A 1 251 ? 14.101 32.129 5.378 1.00 70.06 251 SER A N 1
ATOM 2037 C CA . SER A 1 251 ? 13.121 33.016 6.022 1.00 70.06 251 SER A CA 1
ATOM 2038 C C . SER A 1 251 ? 12.664 32.500 7.397 1.00 70.06 251 SER A C 1
ATOM 2040 O O . SER A 1 251 ? 12.550 33.269 8.354 1.00 70.06 251 SER A O 1
ATOM 2042 N N . ILE A 1 252 ? 12.470 31.182 7.539 1.00 74.31 252 ILE A N 1
ATOM 2043 C CA . ILE A 1 252 ? 12.160 30.556 8.835 1.00 74.31 252 ILE A CA 1
ATOM 2044 C C . ILE A 1 252 ? 13.321 30.742 9.824 1.00 74.31 252 ILE A C 1
ATOM 2046 O O . ILE A 1 252 ? 13.089 31.052 10.994 1.00 74.31 252 ILE A O 1
ATOM 2050 N N . LEU A 1 253 ? 14.566 30.572 9.371 1.00 69.31 253 LEU A N 1
ATOM 2051 C CA . LEU A 1 253 ? 15.757 30.753 10.204 1.00 69.31 253 LEU A CA 1
ATOM 2052 C C . LEU A 1 253 ? 15.935 32.204 10.665 1.00 69.31 253 LEU A C 1
ATOM 2054 O O . LEU A 1 253 ? 16.260 32.418 11.833 1.00 69.31 253 LEU A O 1
ATOM 2058 N N . GLU A 1 254 ? 15.677 33.186 9.801 1.00 72.25 254 GLU A N 1
ATOM 2059 C CA . GLU A 1 254 ? 15.680 34.607 10.173 1.00 72.25 254 GLU A CA 1
ATOM 2060 C C . GLU A 1 254 ? 14.635 34.889 11.263 1.00 72.25 254 GLU A C 1
ATOM 2062 O O . GLU A 1 254 ? 14.977 35.413 12.326 1.00 72.25 254 GLU A O 1
ATOM 2067 N N . GLY A 1 255 ? 13.398 34.410 11.087 1.00 72.69 255 GLY A N 1
ATOM 2068 C CA . GLY A 1 255 ? 12.341 34.564 12.093 1.00 72.69 255 GLY A CA 1
ATOM 2069 C C . GLY A 1 255 ? 12.639 33.863 13.428 1.00 72.69 255 GLY A C 1
ATOM 2070 O O . GLY A 1 255 ? 12.264 34.356 14.496 1.00 72.69 255 GLY A O 1
ATOM 2071 N N . LEU A 1 256 ? 13.336 32.722 13.408 1.00 74.94 256 LEU A N 1
ATOM 2072 C CA . LEU A 1 256 ? 13.802 32.041 14.623 1.00 74.94 256 LEU A CA 1
ATOM 2073 C C . LEU A 1 256 ? 14.960 32.787 15.299 1.00 74.94 256 LEU A C 1
ATOM 2075 O O . LEU A 1 256 ? 15.019 32.829 16.530 1.00 74.94 256 LEU A O 1
ATOM 2079 N N . SER A 1 257 ? 15.857 33.391 14.520 1.00 68.62 257 SER A N 1
ATOM 2080 C CA . SER A 1 257 ? 16.954 34.217 15.032 1.00 68.62 257 SER A CA 1
ATOM 2081 C C . SER A 1 257 ? 16.426 35.463 15.749 1.00 68.62 257 SER A C 1
ATOM 2083 O O . SER A 1 257 ? 16.875 35.775 16.855 1.00 68.62 257 SER A O 1
ATOM 2085 N N . ASP A 1 258 ? 15.397 36.108 15.198 1.00 73.62 258 ASP A N 1
ATOM 2086 C CA . ASP A 1 258 ? 14.738 37.256 15.827 1.00 73.62 258 ASP A CA 1
ATOM 2087 C C . ASP A 1 258 ? 14.043 36.874 17.140 1.00 73.62 258 ASP A C 1
ATOM 2089 O O . ASP A 1 258 ? 14.213 37.549 18.162 1.00 73.62 258 ASP A O 1
ATOM 2093 N N . LYS A 1 259 ? 13.331 35.737 17.160 1.00 75.06 259 LYS A N 1
ATOM 2094 C CA . LYS A 1 259 ? 12.723 35.187 18.386 1.00 75.06 259 LYS A CA 1
ATOM 2095 C C . LYS A 1 259 ? 13.769 34.841 19.443 1.00 75.06 259 LYS A C 1
ATOM 2097 O O . LYS A 1 259 ? 13.573 35.142 20.619 1.00 75.06 259 LYS A O 1
ATOM 2102 N N . LYS A 1 260 ? 14.905 34.262 19.042 1.00 76.81 260 LYS A N 1
ATOM 2103 C CA . LYS A 1 260 ? 16.038 34.000 19.940 1.00 76.81 260 LYS A CA 1
ATOM 2104 C C . LYS A 1 260 ? 16.583 35.304 20.531 1.00 76.81 260 LYS A C 1
ATOM 2106 O O . LYS A 1 260 ? 16.835 35.365 21.731 1.00 76.81 260 LYS A O 1
ATOM 2111 N N . GLY A 1 261 ? 16.724 36.353 19.722 1.00 76.62 261 GLY A N 1
ATOM 2112 C CA . GLY A 1 261 ? 17.155 37.675 20.182 1.00 76.62 261 GLY A CA 1
ATOM 2113 C C . GLY A 1 261 ? 16.165 38.355 21.137 1.00 76.62 261 GLY A C 1
ATOM 2114 O O . GLY A 1 261 ? 16.584 39.121 22.004 1.00 76.62 261 GLY A O 1
ATOM 2115 N N . ALA A 1 262 ? 14.864 38.088 21.006 1.00 75.50 262 ALA A N 1
ATOM 2116 C CA . ALA A 1 262 ? 13.846 38.552 21.951 1.00 75.50 262 ALA A CA 1
ATOM 2117 C C . ALA A 1 262 ? 13.919 37.796 23.290 1.00 75.50 262 ALA A C 1
ATOM 2119 O O . ALA A 1 262 ? 13.969 38.428 24.342 1.00 75.50 262 ALA A O 1
ATOM 2120 N N . LEU A 1 263 ? 14.036 36.464 23.248 1.00 78.81 263 LEU A N 1
ATOM 2121 C CA . LEU A 1 263 ? 14.159 35.621 24.445 1.00 78.81 263 LEU A CA 1
ATOM 2122 C C . LEU A 1 263 ? 15.431 35.905 25.252 1.00 78.81 263 LEU A C 1
ATOM 2124 O O . LEU A 1 263 ? 15.399 35.874 26.477 1.00 78.81 263 LEU A O 1
ATOM 2128 N N . ILE A 1 264 ? 16.553 36.209 24.591 1.00 80.25 264 ILE A N 1
ATOM 2129 C CA . ILE A 1 264 ? 17.790 36.605 25.286 1.00 80.25 264 ILE A CA 1
ATOM 2130 C C . ILE A 1 264 ? 17.575 37.904 26.072 1.00 80.25 264 ILE A C 1
ATOM 2132 O O . ILE A 1 264 ? 17.951 37.974 27.238 1.00 80.25 264 ILE A O 1
ATOM 2136 N N . ARG A 1 265 ? 16.915 38.903 25.473 1.00 77.88 265 ARG A N 1
ATOM 2137 C CA . ARG A 1 265 ? 16.593 40.169 26.153 1.00 77.88 265 ARG A CA 1
ATOM 2138 C C . ARG A 1 265 ? 15.647 39.965 27.338 1.00 77.88 265 ARG A C 1
ATOM 2140 O O . ARG A 1 265 ? 15.804 40.613 28.369 1.00 77.88 265 ARG A O 1
ATOM 2147 N N . GLU A 1 266 ? 14.692 39.050 27.208 1.00 80.94 266 GLU A N 1
ATOM 2148 C CA . GLU A 1 266 ? 13.781 38.674 28.291 1.00 80.94 266 GLU A CA 1
ATOM 2149 C C . GLU A 1 266 ? 14.515 37.952 29.434 1.00 80.94 266 GLU A C 1
ATOM 2151 O O . GLU A 1 266 ? 14.313 38.276 30.602 1.00 80.94 266 GLU A O 1
ATOM 2156 N N . LEU A 1 267 ? 15.445 37.046 29.114 1.00 79.25 267 LEU A N 1
ATOM 2157 C CA . LEU A 1 267 ? 16.306 36.391 30.103 1.00 79.25 267 LEU A CA 1
ATOM 2158 C C . LEU A 1 267 ? 17.204 37.385 30.847 1.00 79.25 267 LEU A C 1
ATOM 2160 O O . LEU A 1 267 ? 17.331 37.290 32.067 1.00 79.25 267 LEU A O 1
ATOM 2164 N N . GLU A 1 268 ? 17.793 38.354 30.145 1.00 80.19 268 GLU A N 1
ATOM 2165 C CA . GLU A 1 268 ? 18.587 39.421 30.764 1.00 80.19 268 GLU A CA 1
ATOM 2166 C C . GLU A 1 268 ? 17.738 40.271 31.723 1.00 80.19 268 GLU A C 1
ATOM 2168 O O . GLU A 1 268 ? 18.176 40.575 32.837 1.00 80.19 268 GLU A O 1
ATOM 2173 N N . ALA A 1 269 ? 16.499 40.601 31.340 1.00 77.75 269 ALA A N 1
ATOM 2174 C CA . ALA A 1 269 ? 15.559 41.324 32.195 1.00 77.75 269 ALA A CA 1
ATOM 2175 C C . ALA A 1 269 ? 15.185 40.520 33.455 1.00 77.75 269 ALA A C 1
ATOM 2177 O O . ALA A 1 269 ? 15.264 41.046 34.570 1.00 77.75 269 ALA A O 1
ATOM 2178 N N . LEU A 1 270 ? 14.872 39.230 33.300 1.00 80.25 270 LEU A N 1
ATOM 2179 C CA . LEU A 1 270 ? 14.584 38.319 34.412 1.00 80.25 270 LEU A CA 1
ATOM 2180 C C . LEU A 1 270 ? 15.799 38.114 35.327 1.00 80.25 270 LEU A C 1
ATOM 2182 O O . LEU A 1 270 ? 15.655 37.940 36.538 1.00 80.25 270 LEU A O 1
ATOM 2186 N N . GLU A 1 271 ? 17.021 38.152 34.795 1.00 77.88 271 GLU A N 1
ATOM 2187 C CA . GLU A 1 271 ? 18.235 38.041 35.603 1.00 77.88 271 GLU A CA 1
ATOM 2188 C C . GLU A 1 271 ? 18.491 39.304 36.441 1.00 77.88 271 GLU A C 1
ATOM 2190 O O . GLU A 1 271 ? 18.903 39.212 37.606 1.00 77.88 271 GLU A O 1
ATOM 2195 N N . VAL A 1 272 ? 18.193 40.485 35.889 1.00 80.31 272 VAL A N 1
ATOM 2196 C CA . VAL A 1 272 ? 18.180 41.751 36.638 1.00 80.31 272 VAL A CA 1
ATOM 2197 C C . VAL A 1 272 ? 17.123 41.706 37.742 1.00 80.31 272 VAL A C 1
ATOM 2199 O O . VAL A 1 272 ? 17.427 42.027 38.896 1.00 80.31 272 VAL A O 1
ATOM 2202 N N . GLU A 1 273 ? 15.917 41.231 37.436 1.00 77.38 273 GLU A N 1
ATOM 2203 C CA . GLU A 1 273 ? 14.838 41.064 38.412 1.00 77.38 273 GLU A CA 1
ATOM 2204 C C . GLU A 1 273 ? 15.227 40.081 39.527 1.00 77.38 273 GLU A C 1
ATOM 2206 O O . GLU A 1 273 ? 15.104 40.390 40.714 1.00 77.38 273 GLU A O 1
ATOM 2211 N N . ARG A 1 274 ? 15.840 38.945 39.181 1.00 78.06 274 ARG A N 1
ATOM 2212 C CA . ARG A 1 274 ? 16.369 37.968 40.142 1.00 78.06 274 ARG A CA 1
ATOM 2213 C C . ARG A 1 274 ? 17.446 38.564 41.053 1.00 78.06 274 ARG A C 1
ATOM 2215 O O . ARG A 1 274 ? 17.493 38.230 42.239 1.00 78.06 274 ARG A O 1
ATOM 2222 N N . LYS A 1 275 ? 18.328 39.428 40.537 1.00 77.06 275 LYS A N 1
ATOM 2223 C CA . LYS A 1 275 ? 19.331 40.140 41.355 1.00 77.06 275 LYS A CA 1
ATOM 2224 C C . LYS A 1 275 ? 18.672 41.124 42.323 1.00 77.06 275 LYS A C 1
ATOM 2226 O O . LYS A 1 275 ? 19.087 41.188 43.482 1.00 77.06 275 LYS A O 1
ATOM 2231 N N . ASN A 1 276 ? 17.634 41.833 41.885 1.00 77.38 276 ASN A N 1
ATOM 2232 C CA . ASN A 1 276 ? 16.860 42.738 42.736 1.00 77.38 276 ASN A CA 1
ATOM 2233 C C . ASN A 1 276 ? 16.110 41.972 43.837 1.00 77.38 276 ASN A C 1
ATOM 2235 O O . ASN A 1 276 ? 16.202 42.339 45.008 1.00 77.38 276 ASN A O 1
ATOM 2239 N N . LEU A 1 277 ? 15.478 40.846 43.494 1.00 74.69 277 LEU A N 1
ATOM 2240 C CA . LEU A 1 277 ? 14.818 39.955 44.451 1.00 74.69 277 LEU A CA 1
ATOM 2241 C C . LEU A 1 277 ? 15.804 39.337 45.447 1.00 74.69 277 LEU A C 1
ATOM 2243 O O . LEU A 1 277 ? 15.478 39.216 46.622 1.00 74.69 277 LEU A O 1
ATOM 2247 N N . ARG A 1 278 ? 17.033 38.997 45.034 1.00 73.56 278 ARG A N 1
ATOM 2248 C CA . ARG A 1 278 ? 18.082 38.551 45.970 1.00 73.56 278 ARG A CA 1
ATOM 2249 C C . ARG A 1 278 ? 18.470 39.639 46.965 1.00 73.56 278 ARG A C 1
ATOM 2251 O O . ARG A 1 278 ? 18.563 39.336 48.145 1.00 73.56 278 ARG A O 1
ATOM 2258 N N . ARG A 1 279 ? 18.639 40.889 46.522 1.00 71.44 279 ARG A N 1
ATOM 2259 C CA . ARG A 1 279 ? 18.903 42.019 47.431 1.00 71.44 279 ARG A CA 1
ATOM 2260 C C . ARG A 1 279 ? 17.747 42.241 48.406 1.00 71.44 279 ARG A C 1
ATOM 2262 O O . ARG A 1 279 ? 17.990 42.399 49.594 1.00 71.44 279 ARG A O 1
ATOM 2269 N N . SER A 1 280 ? 16.507 42.176 47.920 1.00 68.00 280 SER A N 1
ATOM 2270 C CA . SER A 1 280 ? 15.303 42.261 48.757 1.00 68.00 280 SER A CA 1
ATOM 2271 C C . SER A 1 280 ? 15.207 41.099 49.756 1.00 68.00 280 SER A C 1
ATOM 2273 O O . SER A 1 280 ? 14.896 41.311 50.923 1.00 68.00 280 SER A O 1
ATOM 2275 N N . ARG A 1 281 ? 15.565 39.880 49.341 1.00 64.75 281 ARG A N 1
ATOM 2276 C CA . ARG A 1 281 ? 15.632 38.692 50.201 1.00 64.75 281 ARG A CA 1
ATOM 2277 C C . ARG A 1 281 ? 16.746 38.788 51.247 1.00 64.75 281 ARG A C 1
ATOM 2279 O O . ARG A 1 281 ? 16.556 38.335 52.367 1.00 64.75 281 ARG A O 1
ATOM 2286 N N . ASP A 1 282 ? 17.901 39.350 50.910 1.00 67.56 282 ASP A N 1
ATOM 2287 C CA . ASP A 1 282 ? 19.012 39.513 51.853 1.00 67.56 282 ASP A CA 1
ATOM 2288 C C . ASP A 1 282 ? 18.702 40.617 52.893 1.00 67.56 282 ASP A C 1
ATOM 2290 O O . ASP A 1 282 ? 19.093 40.498 54.057 1.00 67.56 282 ASP A O 1
ATOM 2294 N N . GLU A 1 283 ? 17.918 41.632 52.510 1.00 65.62 283 GLU A N 1
ATOM 2295 C CA . GLU A 1 283 ? 17.337 42.633 53.419 1.00 65.62 283 GLU A CA 1
ATOM 2296 C C . GLU A 1 283 ? 16.259 42.015 54.328 1.00 65.62 283 GLU A C 1
ATOM 2298 O O . GLU A 1 283 ? 16.306 42.174 55.550 1.00 65.62 283 GLU A O 1
ATOM 2303 N N . MET A 1 284 ? 15.366 41.196 53.756 1.00 56.00 284 MET A N 1
ATOM 2304 C CA . MET A 1 284 ? 14.409 40.377 54.509 1.00 56.00 284 MET A CA 1
ATOM 2305 C C . MET A 1 284 ? 15.130 39.448 55.488 1.00 56.00 284 MET A C 1
ATOM 2307 O O . MET A 1 284 ? 14.735 39.385 56.639 1.00 56.00 284 MET A O 1
ATOM 2311 N N . HIS A 1 285 ? 16.231 38.793 55.105 1.00 55.06 285 HIS A N 1
ATOM 2312 C CA . HIS A 1 285 ? 17.002 37.920 55.998 1.00 55.06 285 HIS A CA 1
ATOM 2313 C C . HIS A 1 285 ? 17.604 38.654 57.206 1.00 55.06 285 HIS A C 1
ATOM 2315 O O . HIS A 1 285 ? 17.713 38.044 58.273 1.00 55.06 285 HIS A O 1
ATOM 2321 N N . ARG A 1 286 ? 17.963 39.942 57.082 1.00 57.81 286 ARG A N 1
ATOM 2322 C CA . ARG A 1 286 ? 18.361 40.768 58.237 1.00 57.81 286 ARG A CA 1
ATOM 2323 C C . ARG A 1 286 ? 17.185 41.049 59.171 1.00 57.81 286 ARG A C 1
ATOM 2325 O O . ARG A 1 286 ? 17.373 40.989 60.382 1.00 57.81 286 ARG A O 1
ATOM 2332 N N . GLN A 1 287 ? 15.989 41.277 58.631 1.00 56.31 287 GLN A N 1
ATOM 2333 C CA . GLN A 1 287 ? 14.763 41.436 59.424 1.00 56.31 287 GLN A CA 1
ATOM 2334 C C . GLN A 1 287 ? 14.320 40.107 60.069 1.00 56.31 287 GLN A C 1
ATOM 2336 O O . GLN A 1 287 ? 14.025 40.066 61.261 1.00 56.31 287 GLN A O 1
ATOM 2341 N N . THR A 1 288 ? 14.428 38.981 59.351 1.00 50.19 288 THR A N 1
ATOM 2342 C CA . THR A 1 288 ? 14.091 37.640 59.861 1.00 50.19 288 THR A CA 1
ATOM 2343 C C . THR A 1 288 ? 15.064 37.154 60.941 1.00 50.19 288 THR A C 1
ATOM 2345 O O . THR A 1 288 ? 14.718 36.268 61.714 1.00 50.19 288 THR A O 1
ATOM 2348 N N . ALA A 1 289 ? 16.291 37.681 61.017 1.00 56.56 289 ALA A N 1
ATOM 2349 C CA . ALA A 1 289 ? 17.238 37.345 62.086 1.00 56.56 289 ALA A CA 1
ATOM 2350 C C . ALA A 1 289 ? 16.847 37.981 63.433 1.00 56.56 289 ALA A C 1
ATOM 2352 O O . ALA A 1 289 ? 17.037 37.355 64.476 1.00 56.56 289 ALA A O 1
ATOM 2353 N N . VAL A 1 290 ? 16.254 39.179 63.399 1.00 61.59 290 VAL A N 1
ATOM 2354 C CA . VAL A 1 290 ? 15.696 39.867 64.575 1.00 61.59 290 VAL A CA 1
ATOM 2355 C C . VAL A 1 290 ? 14.390 39.190 65.006 1.00 61.59 290 VAL A C 1
ATOM 2357 O O . VAL A 1 290 ? 14.261 38.796 66.162 1.00 61.59 290 VAL A O 1
ATOM 2360 N N . GLU A 1 291 ? 13.492 38.890 64.061 1.00 52.03 291 GLU A N 1
ATOM 2361 C CA . GLU A 1 291 ? 12.255 38.141 64.342 1.00 52.03 291 GLU A CA 1
ATOM 2362 C C . GLU A 1 291 ? 12.505 36.682 64.760 1.00 52.03 291 GLU A C 1
ATOM 2364 O O . GLU A 1 291 ? 11.713 36.115 65.511 1.00 52.03 291 GLU A O 1
ATOM 2369 N N . LYS A 1 292 ? 13.603 36.037 64.333 1.00 53.78 292 LYS A N 1
ATOM 2370 C CA . LYS A 1 292 ? 13.970 34.681 64.792 1.00 53.78 292 LYS A CA 1
ATOM 2371 C C . LYS A 1 292 ? 14.352 34.640 66.266 1.00 53.78 292 LYS A C 1
ATOM 2373 O O . LYS A 1 292 ? 14.065 33.641 66.924 1.00 53.78 292 LYS A O 1
ATOM 2378 N N . ALA A 1 293 ? 14.965 35.693 66.800 1.00 58.28 293 ALA A N 1
ATOM 2379 C CA . ALA A 1 293 ? 15.257 35.777 68.229 1.00 58.28 293 ALA A CA 1
ATOM 2380 C C . ALA A 1 293 ? 13.961 35.911 69.052 1.00 58.28 293 ALA A C 1
ATOM 2382 O O . ALA A 1 293 ? 13.800 35.227 70.064 1.00 58.28 293 ALA A O 1
ATOM 2383 N N . GLU A 1 294 ? 12.996 36.692 68.562 1.00 56.81 294 GLU A N 1
ATOM 2384 C CA . GLU A 1 294 ? 11.689 36.892 69.207 1.00 56.81 294 GLU A CA 1
ATOM 2385 C C . GLU A 1 294 ? 10.762 35.671 69.061 1.00 56.81 294 GLU A C 1
ATOM 2387 O O . GLU A 1 294 ? 10.133 35.239 70.027 1.00 56.81 294 GLU A O 1
ATOM 2392 N N . THR A 1 295 ? 10.741 35.022 67.894 1.00 53.59 295 THR A N 1
ATOM 2393 C CA . THR A 1 295 ? 9.954 33.796 67.660 1.00 53.59 295 THR A CA 1
ATOM 2394 C C . THR A 1 295 ? 10.521 32.573 68.374 1.00 53.59 295 THR A C 1
ATOM 2396 O O . THR A 1 295 ? 9.752 31.677 68.708 1.00 53.59 295 THR A O 1
A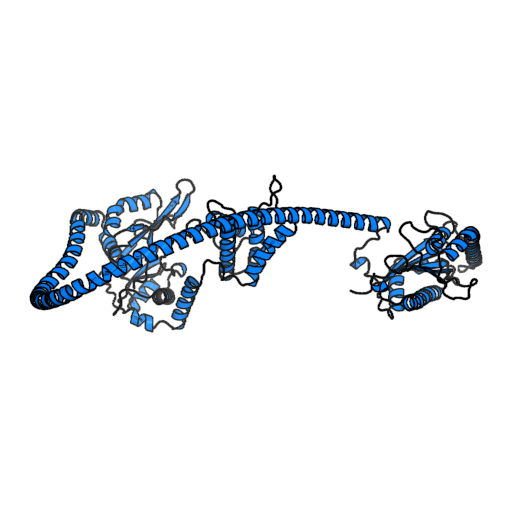TOM 2399 N N . THR A 1 296 ? 11.822 32.525 68.684 1.00 59.56 296 THR A N 1
ATOM 2400 C CA . THR A 1 296 ? 12.392 31.438 69.504 1.00 59.56 296 THR A CA 1
ATOM 2401 C C . THR A 1 296 ? 11.932 31.543 70.964 1.00 59.56 296 THR A C 1
ATOM 2403 O O . THR A 1 296 ? 11.616 30.522 71.579 1.00 59.56 296 THR A O 1
ATOM 2406 N N . ALA A 1 297 ? 11.805 32.765 71.496 1.00 63.59 297 ALA A N 1
ATOM 2407 C CA . ALA A 1 297 ? 11.207 33.010 72.809 1.00 63.59 297 ALA A CA 1
ATOM 2408 C C . ALA A 1 297 ? 9.704 32.667 72.808 1.00 63.59 297 ALA A C 1
ATOM 2410 O O . ALA A 1 297 ? 9.236 31.917 73.667 1.00 63.59 297 ALA A O 1
ATOM 2411 N N . LEU A 1 298 ? 8.971 33.088 71.770 1.00 57.28 298 LEU A N 1
ATOM 2412 C CA . LEU A 1 298 ? 7.550 32.763 71.606 1.00 57.28 298 LEU A CA 1
ATOM 2413 C C . LEU A 1 298 ? 7.299 31.252 71.428 1.00 57.28 298 LEU A C 1
ATOM 2415 O O . LEU A 1 298 ? 6.305 30.720 71.912 1.00 57.28 298 LEU A O 1
ATOM 2419 N N . GLN A 1 299 ? 8.200 30.525 70.759 1.00 54.78 299 GLN A N 1
ATOM 2420 C CA . GLN A 1 299 ? 8.100 29.072 70.570 1.00 54.78 299 GLN A CA 1
ATOM 2421 C C . GLN A 1 299 ? 8.338 28.278 71.859 1.00 54.78 299 GLN A C 1
ATOM 2423 O O . GLN A 1 299 ? 7.780 27.188 72.000 1.00 54.78 299 GLN A O 1
ATOM 2428 N N . GLN A 1 300 ? 9.130 28.791 72.804 1.00 63.66 300 GLN A N 1
ATOM 2429 C CA . GLN A 1 300 ? 9.253 28.183 74.134 1.00 63.66 300 GLN A CA 1
ATOM 2430 C C . GLN A 1 300 ? 7.972 28.379 74.958 1.00 63.66 300 GLN A C 1
ATOM 2432 O O . GLN A 1 300 ? 7.509 27.429 75.594 1.00 63.66 300 GLN A O 1
ATOM 2437 N N . GLU A 1 301 ? 7.350 29.555 74.863 1.00 66.12 301 GLU A N 1
ATOM 2438 C CA . GLU A 1 301 ? 6.043 29.859 75.465 1.00 66.12 301 GLU A CA 1
ATOM 2439 C C . GLU A 1 301 ? 4.932 28.964 74.878 1.00 66.12 301 GLU A C 1
ATOM 2441 O O . GLU A 1 301 ? 4.181 28.305 75.601 1.00 66.12 301 GLU A O 1
ATOM 2446 N N . LEU A 1 302 ? 4.884 28.849 73.545 1.00 59.72 302 LEU A N 1
ATOM 2447 C CA . LEU A 1 302 ? 3.912 28.025 72.824 1.00 59.72 302 LEU A CA 1
ATOM 2448 C C . LEU A 1 302 ? 4.114 26.525 73.057 1.00 59.72 302 LEU A C 1
ATOM 2450 O O . LEU A 1 302 ? 3.138 25.783 73.016 1.00 59.72 302 LEU A O 1
ATOM 2454 N N . ARG A 1 303 ? 5.338 26.052 73.331 1.00 63.03 303 ARG A N 1
ATOM 2455 C CA . ARG A 1 303 ? 5.580 24.652 73.729 1.00 63.03 303 ARG A CA 1
ATOM 2456 C C . ARG A 1 303 ? 4.972 24.345 75.092 1.00 63.03 303 ARG A C 1
ATOM 2458 O O . ARG A 1 303 ? 4.247 23.363 75.197 1.00 63.03 303 ARG A O 1
ATOM 2465 N N . LYS A 1 304 ? 5.165 25.222 76.083 1.00 69.50 304 LYS A N 1
ATOM 2466 C CA . LYS A 1 304 ? 4.480 25.111 77.383 1.00 69.50 304 LYS A CA 1
ATOM 2467 C C . LYS A 1 304 ? 2.962 25.088 77.214 1.00 69.50 304 LYS A C 1
ATOM 2469 O O . LYS A 1 304 ? 2.293 24.227 77.778 1.00 69.50 304 LYS A O 1
ATOM 2474 N N . ARG A 1 305 ? 2.426 25.978 76.371 1.00 66.06 305 ARG A N 1
ATOM 2475 C CA . ARG A 1 305 ? 0.984 26.040 76.103 1.00 66.06 305 ARG A CA 1
ATOM 2476 C C . ARG A 1 305 ? 0.463 24.827 75.331 1.00 66.06 305 ARG A C 1
ATOM 2478 O O . ARG A 1 305 ? -0.658 24.388 75.561 1.00 66.06 305 ARG A O 1
ATOM 2485 N N . ARG A 1 306 ? 1.272 24.260 74.433 1.00 61.62 306 ARG A N 1
ATOM 2486 C CA . ARG A 1 306 ? 0.959 23.039 73.678 1.00 61.62 306 ARG A CA 1
ATOM 2487 C C . ARG A 1 306 ? 0.923 21.807 74.574 1.00 61.62 306 ARG A C 1
ATOM 2489 O O . ARG A 1 306 ? 0.102 20.932 74.323 1.00 61.62 306 ARG A O 1
ATOM 2496 N N . ASP A 1 307 ? 1.776 21.730 75.587 1.00 69.50 307 ASP A N 1
ATOM 2497 C CA . ASP A 1 307 ? 1.764 20.616 76.538 1.00 69.50 307 ASP A CA 1
ATOM 2498 C C . ASP A 1 307 ? 0.539 20.692 77.469 1.00 69.50 307 ASP A C 1
ATOM 2500 O O . ASP A 1 307 ? -0.118 19.675 77.688 1.00 69.50 307 ASP A O 1
ATOM 2504 N N . GLU A 1 308 ? 0.133 21.894 77.896 1.00 68.56 308 GLU A N 1
ATOM 2505 C CA . GLU A 1 308 ? -1.163 22.116 78.566 1.00 68.56 308 GLU A CA 1
ATOM 2506 C C . GLU A 1 308 ? -2.353 21.736 77.671 1.00 68.56 308 GLU A C 1
ATOM 2508 O O . GLU A 1 308 ? -3.250 21.006 78.094 1.00 68.56 308 GLU A O 1
ATOM 2513 N N . LEU A 1 309 ? -2.347 22.185 76.411 1.00 61.12 309 LEU A N 1
ATOM 2514 C CA . LEU A 1 309 ? -3.396 21.870 75.440 1.00 61.12 309 LEU A CA 1
ATOM 2515 C C . LEU A 1 309 ? -3.412 20.391 75.056 1.00 61.12 309 LEU A C 1
ATOM 2517 O O . LEU A 1 309 ? -4.474 19.887 74.735 1.00 61.12 309 LEU A O 1
ATOM 2521 N N . LYS A 1 310 ? -2.285 19.670 75.110 1.00 63.12 310 LYS A N 1
ATOM 2522 C CA . LYS A 1 310 ? -2.245 18.208 74.942 1.00 63.12 310 LYS A CA 1
ATOM 2523 C C . LYS A 1 310 ? -2.914 17.480 76.101 1.00 63.12 310 LYS A C 1
ATOM 2525 O O . LYS A 1 310 ? -3.566 16.471 75.856 1.00 63.12 310 LYS A O 1
ATOM 2530 N N . GLY A 1 311 ? -2.775 17.986 77.327 1.00 67.12 311 GLY A N 1
ATOM 2531 C CA . GLY A 1 311 ? -3.532 17.491 78.479 1.00 67.12 311 GLY A CA 1
ATOM 2532 C C . GLY A 1 311 ? -5.035 17.670 78.266 1.00 67.12 311 GLY A C 1
ATOM 2533 O O . GLY A 1 311 ? -5.788 16.708 78.353 1.00 67.12 311 GLY A O 1
ATOM 2534 N N . GLN A 1 312 ? -5.448 18.866 77.839 1.00 62.22 312 GLN A N 1
ATOM 2535 C CA . GLN A 1 312 ? -6.845 19.141 77.482 1.00 62.22 312 GLN A CA 1
ATOM 2536 C C . GLN A 1 312 ? -7.311 18.331 76.260 1.00 62.22 312 GLN A C 1
ATOM 2538 O O . GLN A 1 312 ? -8.453 17.893 76.210 1.00 62.22 312 GLN A O 1
ATOM 2543 N N . LEU A 1 313 ? -6.432 18.082 75.285 1.00 52.53 313 LEU A N 1
ATOM 2544 C CA . LEU A 1 313 ? -6.715 17.274 74.102 1.00 52.53 313 LEU A CA 1
ATOM 2545 C C . LEU A 1 313 ? -6.876 15.797 74.462 1.00 52.53 313 LEU A C 1
ATOM 2547 O O . LEU A 1 313 ? -7.673 15.136 73.824 1.00 52.53 313 LEU A O 1
ATOM 2551 N N . ALA A 1 314 ? -6.180 15.273 75.473 1.00 61.16 314 ALA A N 1
ATOM 2552 C CA . ALA A 1 314 ? -6.407 13.912 75.962 1.00 61.16 314 ALA A CA 1
ATOM 2553 C C . ALA A 1 314 ? -7.804 13.769 76.595 1.00 61.16 314 ALA A C 1
ATOM 2555 O O . ALA A 1 314 ? -8.497 12.783 76.343 1.00 61.16 314 ALA A O 1
ATOM 2556 N N . ASP A 1 315 ? -8.260 14.791 77.323 1.00 57.62 315 ASP A N 1
ATOM 2557 C CA . ASP A 1 315 ? -9.621 14.853 77.873 1.00 57.62 315 ASP A CA 1
ATOM 2558 C C . ASP A 1 315 ? -10.686 15.054 76.772 1.00 57.62 315 ASP A C 1
ATOM 2560 O O . ASP A 1 315 ? -11.778 14.477 76.828 1.00 57.62 315 ASP A O 1
ATOM 2564 N N . ILE A 1 316 ? -10.353 15.806 75.717 1.00 53.28 316 ILE A N 1
ATOM 2565 C CA . ILE A 1 316 ? -11.187 15.964 74.518 1.00 53.28 316 ILE A CA 1
ATOM 2566 C C . ILE A 1 316 ? -11.183 14.687 73.671 1.00 53.28 316 ILE A C 1
ATOM 2568 O O . ILE A 1 316 ? -12.236 14.333 73.172 1.00 53.28 316 ILE A O 1
ATOM 2572 N N . ILE A 1 317 ? -10.078 13.948 73.540 1.00 55.53 317 ILE A N 1
ATOM 2573 C CA . ILE A 1 317 ? -10.011 12.661 72.823 1.00 55.53 317 ILE A CA 1
ATOM 2574 C C . ILE A 1 317 ? -10.928 11.645 73.500 1.00 55.53 317 ILE A C 1
ATOM 2576 O O . ILE A 1 317 ? -11.692 10.977 72.819 1.00 55.53 317 ILE A O 1
ATOM 2580 N N . LYS A 1 318 ? -10.973 11.631 74.834 1.00 54.94 318 LYS A N 1
ATOM 2581 C CA . LYS A 1 318 ? -11.946 10.843 75.607 1.00 54.94 318 LYS A CA 1
ATOM 2582 C C . LYS A 1 318 ? -13.406 11.259 75.349 1.00 54.94 318 LYS A C 1
ATOM 2584 O O . LYS A 1 318 ? -14.318 10.450 75.487 1.00 54.94 318 LYS A O 1
ATOM 2589 N N . SER A 1 319 ? -13.625 12.515 74.951 1.00 49.78 319 SER A N 1
ATOM 2590 C CA . SER A 1 319 ? -14.921 13.041 74.491 1.00 49.78 319 SER A CA 1
ATOM 2591 C C . SER A 1 319 ? -15.157 12.827 72.981 1.00 49.78 319 SER A C 1
ATOM 2593 O O . SER A 1 319 ? -16.304 12.761 72.551 1.00 49.78 319 SER A O 1
ATOM 2595 N N . ILE A 1 320 ? -14.099 12.667 72.176 1.00 50.91 320 ILE A N 1
ATOM 2596 C CA . ILE A 1 320 ? -14.128 12.338 70.743 1.00 50.91 320 ILE A CA 1
ATOM 2597 C C . ILE A 1 320 ? -14.360 10.840 70.541 1.00 50.91 320 ILE A C 1
ATOM 2599 O O . ILE A 1 320 ? -15.092 10.495 69.632 1.00 50.91 320 ILE A O 1
ATOM 2603 N N . GLU A 1 321 ? -13.875 9.953 71.410 1.00 50.44 321 GLU A N 1
ATOM 2604 C CA . GLU A 1 321 ? -14.263 8.530 71.423 1.00 50.44 321 GLU A CA 1
ATOM 2605 C C . GLU A 1 321 ? -15.778 8.372 71.680 1.00 50.44 321 GLU A C 1
ATOM 2607 O O . GLU A 1 321 ? -16.423 7.458 71.164 1.00 50.44 321 GLU A O 1
ATOM 2612 N N . ALA A 1 322 ? -16.391 9.316 72.408 1.00 48.94 322 ALA A N 1
ATOM 2613 C CA . ALA A 1 322 ? -17.847 9.424 72.524 1.00 48.94 322 ALA A CA 1
ATOM 2614 C C . ALA A 1 322 ? -18.517 10.040 71.271 1.00 48.94 322 ALA A C 1
ATOM 2616 O O . ALA A 1 322 ? -19.696 9.781 71.038 1.00 48.94 322 ALA A O 1
ATOM 2617 N N . ALA A 1 323 ? -17.776 10.790 70.444 1.00 48.41 323 ALA A N 1
ATOM 2618 C CA . ALA A 1 323 ? -18.219 11.402 69.184 1.00 48.41 323 ALA A CA 1
ATOM 2619 C C . ALA A 1 323 ? -17.850 10.589 67.917 1.00 48.41 323 ALA A C 1
ATOM 2621 O O . ALA A 1 323 ? -18.382 10.844 66.843 1.00 48.41 323 ALA A O 1
ATOM 2622 N N . GLU A 1 324 ? -17.005 9.561 67.999 1.00 48.38 324 GLU A N 1
ATOM 2623 C CA . GLU A 1 324 ? -16.790 8.579 66.925 1.00 48.38 324 GLU A CA 1
ATOM 2624 C C . GLU A 1 324 ? -18.016 7.672 66.761 1.00 48.38 324 GLU A C 1
ATOM 2626 O O . GLU A 1 324 ? -18.336 7.277 65.641 1.00 48.38 324 GLU A O 1
ATOM 2631 N N . LYS A 1 325 ? -18.809 7.489 67.831 1.00 50.78 325 LYS A N 1
ATOM 2632 C CA . LYS A 1 325 ? -20.199 7.007 67.735 1.00 50.78 325 LYS A CA 1
ATOM 2633 C C . LYS A 1 325 ? -21.095 7.913 66.872 1.00 50.78 325 LYS A C 1
ATOM 2635 O O . LYS A 1 325 ? -22.051 7.413 66.293 1.00 50.78 325 LYS A O 1
ATOM 2640 N N . ASP A 1 326 ? -20.778 9.205 66.754 1.00 47.69 326 ASP A N 1
ATOM 2641 C CA . ASP A 1 326 ? -21.525 10.211 65.977 1.00 47.69 326 ASP A CA 1
ATOM 2642 C C . ASP A 1 326 ? -21.065 10.282 64.503 1.00 47.69 326 ASP A C 1
ATOM 2644 O O . ASP A 1 326 ? -21.816 10.693 63.621 1.00 47.69 326 ASP A O 1
ATOM 2648 N N . LYS A 1 327 ? -19.848 9.815 64.184 1.00 46.78 327 LYS A N 1
ATOM 2649 C CA . LYS A 1 327 ? -19.355 9.713 62.798 1.00 46.78 327 LYS A CA 1
ATOM 2650 C C . LYS A 1 327 ? -19.920 8.487 62.070 1.00 46.78 327 LYS A C 1
ATOM 2652 O O . LYS A 1 327 ? -20.358 8.634 60.931 1.00 46.78 327 LYS A O 1
ATOM 2657 N N . SER A 1 328 ? -20.036 7.340 62.751 1.00 49.31 328 SER A N 1
ATOM 2658 C CA . SER A 1 328 ? -20.835 6.203 62.256 1.00 49.31 328 SER A CA 1
ATOM 2659 C C . SER A 1 328 ? -22.315 6.576 62.078 1.00 49.31 328 SER A C 1
ATOM 2661 O O . SER A 1 328 ? -22.989 6.028 61.212 1.00 49.31 328 SER A O 1
ATOM 2663 N N . LEU A 1 329 ? -22.808 7.552 62.853 1.00 48.22 329 LEU A N 1
ATOM 2664 C CA . LEU A 1 329 ? -24.155 8.108 62.717 1.00 48.22 329 LEU A CA 1
ATOM 2665 C C . LEU A 1 329 ? -24.298 9.005 61.474 1.00 48.22 329 LEU A C 1
ATOM 2667 O O . LEU A 1 329 ? -25.355 9.020 60.864 1.00 48.22 329 LEU A O 1
ATOM 2671 N N . LYS A 1 330 ? -23.244 9.720 61.054 1.00 42.81 330 LYS A N 1
ATOM 2672 C CA . LYS A 1 330 ? -23.261 10.600 59.865 1.00 42.81 330 LYS A CA 1
ATOM 2673 C C . LYS A 1 330 ? -23.099 9.859 58.537 1.00 42.81 330 LYS A C 1
ATOM 2675 O O . LYS A 1 330 ? -23.653 10.305 57.537 1.00 42.81 330 LYS A O 1
ATOM 2680 N N . GLU A 1 331 ? -22.397 8.728 58.520 1.00 45.47 331 GLU A N 1
ATOM 2681 C CA . GLU A 1 331 ? -22.392 7.808 57.369 1.00 45.47 331 GLU A CA 1
ATOM 2682 C C . GLU A 1 331 ? -23.728 7.052 57.262 1.00 45.47 331 GLU A C 1
ATOM 2684 O O . GLU A 1 331 ? -24.251 6.896 56.159 1.00 45.47 331 GLU A O 1
ATOM 2689 N N . ALA A 1 332 ? -24.354 6.710 58.399 1.00 45.59 332 ALA A N 1
ATOM 2690 C CA . ALA A 1 332 ? -25.738 6.237 58.440 1.00 45.59 332 ALA A CA 1
ATOM 2691 C C . ALA A 1 332 ? -26.737 7.312 57.965 1.00 45.59 332 ALA A C 1
ATOM 2693 O O . ALA A 1 332 ? -27.618 6.985 57.178 1.00 45.59 332 ALA A O 1
ATOM 2694 N N . LEU A 1 333 ? -26.542 8.587 58.332 1.00 40.56 333 LEU A N 1
ATOM 2695 C CA . LEU A 1 333 ? -27.384 9.725 57.933 1.00 40.56 333 LEU A CA 1
ATOM 2696 C C . LEU A 1 333 ? -27.249 10.078 56.441 1.00 40.56 333 LEU A C 1
ATOM 2698 O O . LEU A 1 333 ? -28.220 10.482 55.821 1.00 40.56 333 LEU A O 1
ATOM 2702 N N . ALA A 1 334 ? -26.081 9.889 55.817 1.00 43.25 334 ALA A N 1
ATOM 2703 C CA . ALA A 1 334 ? -25.929 10.040 54.362 1.00 43.25 334 ALA A CA 1
ATOM 2704 C C . ALA A 1 334 ? -26.626 8.902 53.582 1.00 43.25 334 ALA A C 1
ATOM 2706 O O . ALA A 1 334 ? -27.168 9.129 52.500 1.00 43.25 334 ALA A O 1
ATOM 2707 N N . MET A 1 335 ? -26.670 7.697 54.163 1.00 44.28 335 MET A N 1
ATOM 2708 C CA . MET A 1 335 ? -27.515 6.583 53.714 1.00 44.28 335 MET A CA 1
ATOM 2709 C C . MET A 1 335 ? -29.010 6.850 53.969 1.00 44.28 335 MET A C 1
ATOM 2711 O O . MET A 1 335 ? -29.853 6.369 53.217 1.00 44.28 335 MET A O 1
ATOM 2715 N N . GLU A 1 336 ? -29.337 7.628 55.002 1.00 45.00 336 GLU A N 1
ATOM 2716 C CA . GLU A 1 336 ? -30.694 8.044 55.373 1.00 45.00 336 GLU A CA 1
ATOM 2717 C C . GLU A 1 336 ? -31.212 9.183 54.480 1.00 45.00 336 GLU A C 1
ATOM 2719 O O . GLU A 1 336 ? -32.356 9.131 54.066 1.00 45.00 336 GLU A O 1
ATOM 2724 N N . VAL A 1 337 ? -30.357 10.115 54.039 1.00 42.09 337 VAL A N 1
ATOM 2725 C CA . VAL A 1 337 ? -30.690 11.185 53.071 1.00 42.09 337 VAL A CA 1
ATOM 2726 C C . VAL A 1 337 ? -30.843 10.645 51.635 1.00 42.09 337 VAL A C 1
ATOM 2728 O O . VAL A 1 337 ? -31.623 11.175 50.844 1.00 42.09 337 VAL A O 1
ATOM 2731 N N . LEU A 1 338 ? -30.161 9.544 51.289 1.00 44.22 338 LEU A N 1
ATOM 2732 C CA . LEU A 1 338 ? -30.439 8.777 50.062 1.00 44.22 338 LEU A CA 1
ATOM 2733 C C . LEU A 1 338 ? -31.698 7.899 50.186 1.00 44.22 338 LEU A C 1
ATOM 2735 O O . LEU A 1 338 ? -32.358 7.660 49.178 1.00 44.22 338 LEU A O 1
ATOM 2739 N N . LYS A 1 339 ? -32.061 7.463 51.402 1.00 41.09 339 LYS A N 1
ATOM 2740 C CA . LYS A 1 339 ? -33.355 6.822 51.695 1.00 41.09 339 LYS A CA 1
ATOM 2741 C C . LYS A 1 339 ? -34.516 7.823 51.741 1.00 41.09 339 LYS A C 1
ATOM 2743 O O . LYS A 1 339 ? -35.600 7.465 51.307 1.00 41.09 339 LYS A O 1
ATOM 2748 N N . GLU A 1 340 ? -34.308 9.067 52.173 1.00 38.59 340 GLU A N 1
ATOM 2749 C CA . GLU A 1 340 ? -35.345 10.112 52.222 1.00 38.59 340 GLU A CA 1
ATOM 2750 C C . GLU A 1 340 ? -35.741 10.593 50.817 1.00 38.59 340 GLU A C 1
ATOM 2752 O O . GLU A 1 340 ? -36.924 10.785 50.561 1.00 38.59 340 GLU A O 1
ATOM 2757 N N . ASN A 1 341 ? -34.811 10.648 49.853 1.00 41.97 341 ASN A N 1
ATOM 2758 C CA . ASN A 1 341 ? -35.161 10.877 48.438 1.00 41.97 341 ASN A CA 1
ATOM 2759 C C . ASN A 1 341 ? -35.742 9.630 47.732 1.00 41.97 341 ASN A C 1
ATOM 2761 O O . ASN A 1 341 ? -36.250 9.742 46.620 1.00 41.97 341 ASN A O 1
ATOM 2765 N N . ALA A 1 342 ? -35.668 8.445 48.354 1.00 44.41 342 ALA A N 1
ATOM 2766 C CA . ALA A 1 342 ? -36.332 7.221 47.893 1.00 44.41 342 ALA A CA 1
ATOM 2767 C C . ALA A 1 342 ? -37.719 7.019 48.541 1.00 44.41 342 ALA A C 1
ATOM 2769 O O . ALA A 1 342 ? -38.505 6.200 48.070 1.00 44.41 342 ALA A O 1
ATOM 2770 N N . GLN A 1 343 ? -38.049 7.788 49.584 1.00 41.78 343 GLN A N 1
ATOM 2771 C CA . GLN A 1 343 ? -39.310 7.681 50.321 1.00 41.78 343 GLN A CA 1
ATOM 2772 C C . GLN A 1 343 ? -40.446 8.549 49.766 1.00 41.78 343 GLN A C 1
ATOM 2774 O O . GLN A 1 343 ? -41.593 8.348 50.163 1.00 41.78 343 GLN A O 1
ATOM 2779 N N . GLU A 1 344 ? -40.184 9.448 48.813 1.00 45.19 344 GLU A N 1
ATOM 2780 C CA . GLU A 1 344 ? -41.246 10.245 48.177 1.00 45.19 344 GLU A CA 1
ATOM 2781 C C . GLU A 1 344 ? -41.910 9.579 46.952 1.00 45.19 344 GLU A C 1
ATOM 2783 O O . GLU A 1 344 ? -42.896 10.117 46.463 1.00 45.19 344 GLU A O 1
ATOM 2788 N N . ASP A 1 345 ? -41.492 8.374 46.520 1.00 53.66 345 ASP A N 1
ATOM 2789 C CA . ASP A 1 345 ? -42.110 7.673 45.369 1.00 53.66 345 ASP A CA 1
ATOM 2790 C C . ASP A 1 345 ? -42.254 6.132 45.505 1.00 53.66 345 ASP A C 1
ATOM 2792 O O . ASP A 1 345 ? -42.679 5.465 44.559 1.00 53.66 345 ASP A O 1
ATOM 2796 N N . GLU A 1 346 ? -41.972 5.520 46.666 1.00 59.66 346 GLU A N 1
ATOM 2797 C CA . GLU A 1 346 ? -42.092 4.054 46.859 1.00 59.66 346 GLU A CA 1
ATOM 2798 C C . GLU A 1 346 ? -43.531 3.534 46.668 1.00 59.66 346 GLU A C 1
ATOM 2800 O O . GLU A 1 346 ? -43.739 2.484 46.059 1.00 59.66 346 GLU A O 1
ATOM 2805 N N . ALA A 1 347 ? -44.543 4.284 47.121 1.00 63.72 347 ALA A N 1
ATOM 2806 C CA . ALA A 1 347 ? -45.948 3.905 46.947 1.00 63.72 347 ALA A CA 1
ATOM 2807 C C . ALA A 1 347 ? -46.395 3.974 45.475 1.00 63.72 347 ALA A C 1
ATOM 2809 O O . ALA A 1 347 ? -47.127 3.102 45.013 1.00 63.72 347 ALA A O 1
ATOM 2810 N N . PHE A 1 348 ? -45.926 4.979 44.728 1.00 69.50 348 PHE A N 1
ATOM 2811 C CA . PHE A 1 348 ? -46.220 5.138 43.301 1.00 69.50 348 PHE A CA 1
ATOM 2812 C C . PHE A 1 348 ? -45.502 4.082 42.450 1.00 69.50 348 PHE A C 1
ATOM 2814 O O . PHE A 1 348 ? -46.069 3.556 41.487 1.00 69.50 348 PHE A O 1
ATOM 2821 N N . LEU A 1 349 ? -44.266 3.736 42.823 1.00 81.06 349 LEU A N 1
ATOM 2822 C CA . LEU A 1 349 ? -43.511 2.661 42.190 1.00 81.06 349 LEU A CA 1
ATOM 2823 C C . LEU A 1 349 ? -44.177 1.302 42.441 1.00 81.06 349 LEU A C 1
ATOM 2825 O O . LEU A 1 349 ? -44.414 0.569 41.483 1.00 81.06 349 LEU A O 1
ATOM 2829 N N . GLN A 1 350 ? -44.539 0.993 43.691 1.00 83.50 350 GLN A N 1
ATOM 2830 C CA . GLN A 1 350 ? -45.229 -0.253 44.032 1.00 83.50 350 GLN A CA 1
ATOM 2831 C C . GLN A 1 350 ? -46.600 -0.338 43.350 1.00 83.50 350 GLN A C 1
ATOM 2833 O O . GLN A 1 350 ? -46.936 -1.374 42.785 1.00 83.50 350 GLN A O 1
ATOM 2838 N N . GLU A 1 351 ? -47.354 0.765 43.287 1.00 83.56 351 GLU A N 1
ATOM 2839 C CA . GLU A 1 351 ? -48.615 0.817 42.543 1.00 83.56 351 GLU A CA 1
ATOM 2840 C C . GLU A 1 351 ? -48.414 0.489 41.054 1.00 83.56 351 GLU A C 1
ATOM 2842 O O . GLU A 1 351 ? -49.206 -0.251 40.471 1.00 83.56 351 GLU A O 1
ATOM 2847 N N . LYS A 1 352 ? -47.357 1.010 40.416 1.00 84.38 352 LYS A N 1
ATOM 2848 C CA . LYS A 1 352 ? -47.017 0.654 39.028 1.00 84.38 352 LYS A CA 1
ATOM 2849 C C . LYS A 1 352 ? -46.620 -0.813 38.890 1.00 84.38 352 LYS A C 1
ATOM 2851 O O . LYS A 1 352 ? -47.052 -1.449 37.928 1.00 84.38 352 LYS A O 1
ATOM 2856 N N . ILE A 1 353 ? -45.811 -1.330 39.813 1.00 88.62 353 ILE A N 1
ATOM 2857 C CA . ILE A 1 353 ? -45.386 -2.733 39.827 1.00 88.62 353 ILE A CA 1
ATOM 2858 C C . ILE A 1 353 ? -46.612 -3.642 39.896 1.00 88.62 353 ILE A C 1
ATOM 2860 O O . ILE A 1 353 ? -46.753 -4.523 39.050 1.00 88.62 353 ILE A O 1
ATOM 2864 N N . ASP A 1 354 ? -47.536 -3.373 40.816 1.00 89.75 354 ASP A N 1
ATOM 2865 C CA . ASP A 1 354 ? -48.756 -4.159 40.994 1.00 89.75 354 ASP A CA 1
ATOM 2866 C C . ASP A 1 354 ? -49.696 -4.022 39.788 1.00 89.75 354 ASP A C 1
ATOM 2868 O O . ASP A 1 354 ? -50.236 -5.011 39.291 1.00 89.75 354 ASP A O 1
ATOM 2872 N N . ARG A 1 355 ? -49.869 -2.798 39.267 1.00 88.56 355 ARG A N 1
ATOM 2873 C CA . ARG A 1 355 ? -50.760 -2.505 38.133 1.00 88.56 355 ARG A CA 1
ATOM 2874 C C . ARG A 1 355 ? -50.339 -3.217 36.849 1.00 88.56 355 ARG A C 1
ATOM 2876 O O . ARG A 1 355 ? -51.208 -3.646 36.093 1.00 88.56 355 ARG A O 1
ATOM 2883 N N . TYR A 1 356 ? -49.037 -3.291 36.578 1.00 86.50 356 TYR A N 1
ATOM 2884 C CA . TYR A 1 356 ? -48.492 -3.866 35.343 1.00 86.50 356 TYR A CA 1
ATOM 2885 C C . TYR A 1 356 ? -47.847 -5.247 35.543 1.00 86.50 356 TYR A C 1
ATOM 2887 O O . TYR A 1 356 ? -47.335 -5.814 34.582 1.00 86.50 356 TYR A O 1
ATOM 2895 N N . GLY A 1 357 ? -47.874 -5.803 36.759 1.00 90.31 357 GLY A N 1
ATOM 2896 C CA . GLY A 1 357 ? -47.297 -7.115 37.069 1.00 90.31 357 GLY A CA 1
ATOM 2897 C C . GLY A 1 357 ? -45.772 -7.168 36.933 1.00 90.31 357 GLY A C 1
ATOM 2898 O O . GLY A 1 357 ? -45.230 -8.164 36.466 1.00 90.31 357 GLY A O 1
ATOM 2899 N N . LEU A 1 358 ? -45.063 -6.101 37.310 1.00 92.19 358 LEU A N 1
ATOM 2900 C CA . LEU A 1 358 ? -43.619 -5.948 37.064 1.00 92.19 358 LEU A CA 1
ATOM 2901 C C . LEU A 1 358 ? -42.734 -6.505 38.186 1.00 92.19 358 LEU A C 1
ATOM 2903 O O . LEU A 1 358 ? -41.554 -6.166 38.239 1.00 92.19 358 LEU A O 1
ATOM 2907 N N . GLN A 1 359 ? -43.277 -7.329 39.086 1.00 91.00 359 GLN A N 1
ATOM 2908 C CA . GLN A 1 359 ? -42.552 -7.802 40.270 1.00 91.00 359 GLN A CA 1
ATOM 2909 C C . GLN A 1 359 ? -41.294 -8.587 39.879 1.00 91.00 359 GLN A C 1
ATOM 2911 O O . GLN A 1 359 ? -40.199 -8.251 40.324 1.00 91.00 359 GLN A O 1
ATOM 2916 N N . ASP A 1 360 ? -41.431 -9.552 38.968 1.00 91.44 360 ASP A N 1
ATOM 2917 C CA . ASP A 1 360 ? -40.307 -10.347 38.468 1.00 91.44 360 ASP A CA 1
ATOM 2918 C C . ASP A 1 360 ? -39.262 -9.462 37.783 1.00 91.44 360 ASP A C 1
ATOM 2920 O O . ASP A 1 360 ? -38.066 -9.582 38.046 1.00 91.44 360 ASP A O 1
ATOM 2924 N N . LEU A 1 361 ? -39.704 -8.514 36.949 1.00 93.38 361 LEU A N 1
ATOM 2925 C CA . LEU A 1 361 ? -38.809 -7.568 36.285 1.00 93.38 361 LEU A CA 1
ATOM 2926 C C . LEU A 1 361 ? -38.050 -6.712 37.306 1.00 93.38 361 LEU A C 1
ATOM 2928 O O . LEU A 1 361 ? -36.845 -6.516 37.167 1.00 93.38 361 LEU A O 1
ATOM 2932 N N . TYR A 1 362 ? -38.724 -6.228 38.347 1.00 91.62 362 TYR A N 1
ATOM 2933 C CA . TYR A 1 362 ? -38.115 -5.413 39.391 1.00 91.62 362 TYR A CA 1
ATOM 2934 C C . TYR A 1 362 ? -37.112 -6.208 40.237 1.00 91.62 362 TYR A C 1
ATOM 2936 O O . TYR A 1 362 ? -35.987 -5.744 40.446 1.00 91.62 362 TYR A O 1
ATOM 2944 N N . CYS A 1 363 ? -37.465 -7.424 40.667 1.00 89.88 363 CYS A N 1
ATOM 2945 C CA . CYS A 1 363 ? -36.558 -8.340 41.366 1.00 89.88 363 CYS A CA 1
ATOM 2946 C C . CYS A 1 363 ? -35.316 -8.647 40.513 1.00 89.88 363 CYS A C 1
ATOM 2948 O O . CYS A 1 363 ? -34.182 -8.551 40.989 1.00 89.88 363 CYS A O 1
ATOM 2950 N N . PHE A 1 364 ? -35.521 -8.947 39.230 1.00 92.75 364 PHE A N 1
ATOM 2951 C CA . PHE A 1 364 ? -34.453 -9.195 38.268 1.00 92.75 364 PHE A CA 1
ATOM 2952 C C . PHE A 1 364 ? -33.517 -7.990 38.110 1.00 92.75 364 PHE A C 1
ATOM 2954 O O . PHE A 1 364 ? -32.301 -8.135 38.256 1.00 92.75 364 PHE A O 1
ATOM 2961 N N . LEU A 1 365 ? -34.060 -6.794 37.859 1.00 92.00 365 LEU A N 1
ATOM 2962 C CA . LEU A 1 365 ? -33.266 -5.580 37.658 1.00 92.00 365 LEU A CA 1
ATOM 2963 C C . LEU A 1 365 ? -32.455 -5.207 38.900 1.00 92.00 365 LEU A C 1
ATOM 2965 O O . LEU A 1 365 ? -31.283 -4.861 38.766 1.00 92.00 365 LEU A O 1
ATOM 2969 N N . ASN A 1 366 ? -33.033 -5.326 40.098 1.00 88.38 366 ASN A N 1
ATOM 2970 C CA . ASN A 1 366 ? -32.310 -5.084 41.348 1.00 88.38 366 ASN A CA 1
ATOM 2971 C C . ASN A 1 366 ? -31.133 -6.040 41.531 1.00 88.38 366 ASN A C 1
ATOM 2973 O O . ASN A 1 366 ? -30.065 -5.629 41.981 1.00 88.38 366 ASN A O 1
ATOM 2977 N N . ARG A 1 367 ? -31.302 -7.308 41.149 1.00 86.94 367 ARG A N 1
ATOM 2978 C CA . ARG A 1 367 ? -30.242 -8.308 41.279 1.00 86.94 367 ARG A CA 1
ATOM 2979 C C . ARG A 1 367 ? -29.120 -8.106 40.261 1.00 86.94 367 ARG A C 1
ATOM 2981 O O . ARG A 1 367 ? -27.950 -8.284 40.600 1.00 86.94 367 ARG A O 1
ATOM 2988 N N . VAL A 1 368 ? -29.459 -7.670 39.046 1.00 88.06 368 VAL A N 1
ATOM 2989 C CA . VAL A 1 368 ? -28.490 -7.320 37.993 1.00 88.06 368 VAL A CA 1
ATOM 2990 C C . VAL A 1 368 ? -27.754 -6.005 38.298 1.00 88.06 368 VAL A C 1
ATOM 2992 O O . VAL A 1 368 ? -26.571 -5.885 37.974 1.00 88.06 368 VAL A O 1
ATOM 2995 N N . ALA A 1 369 ? -28.409 -5.033 38.936 1.00 85.62 369 ALA A N 1
ATOM 2996 C CA . ALA A 1 369 ? -27.845 -3.712 39.210 1.00 85.62 369 ALA A CA 1
ATOM 2997 C C . ALA A 1 369 ? -26.589 -3.765 40.101 1.00 85.62 369 ALA A C 1
ATOM 2999 O O . ALA A 1 369 ? -26.557 -4.451 41.121 1.00 85.62 369 ALA A O 1
ATOM 3000 N N . HIS A 1 370 ? -25.551 -3.010 39.736 1.00 78.06 370 HIS A N 1
ATOM 3001 C CA . HIS A 1 370 ? -24.310 -2.841 40.506 1.00 78.06 370 HIS A CA 1
ATOM 3002 C C . HIS A 1 370 ? -24.380 -1.520 41.282 1.00 78.06 370 HIS A C 1
ATOM 3004 O O . HIS A 1 370 ? -24.635 -0.472 40.690 1.00 78.06 370 HIS A O 1
ATOM 3010 N N . HIS A 1 371 ? -24.261 -1.578 42.614 1.00 75.31 371 HIS A N 1
ATOM 3011 C CA . HIS A 1 371 ? -24.518 -0.451 43.529 1.00 75.31 371 HIS A CA 1
ATOM 3012 C C . HIS A 1 371 ? -25.818 0.325 43.210 1.00 75.31 371 HIS A C 1
ATOM 3014 O O . HIS A 1 371 ? -25.856 1.555 43.249 1.00 75.31 371 HIS A O 1
ATOM 3020 N N . GLY A 1 372 ? -26.886 -0.400 42.848 1.00 78.25 372 GLY A N 1
ATOM 3021 C CA . GLY A 1 372 ? -28.193 0.180 42.509 1.00 78.25 372 GLY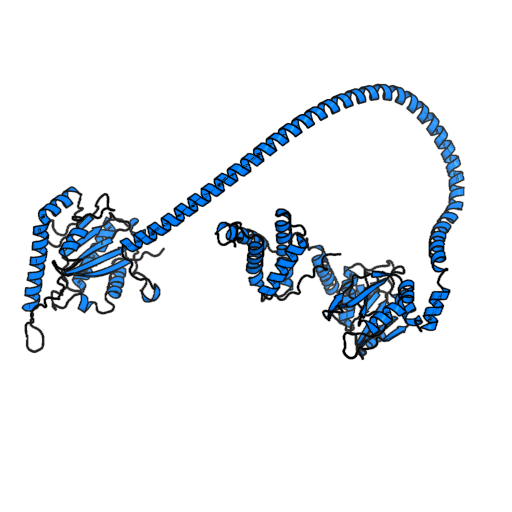 A CA 1
ATOM 3022 C C . GLY A 1 372 ? -28.286 0.813 41.116 1.00 78.25 372 GLY A C 1
ATOM 3023 O O . GLY A 1 372 ? -29.279 1.472 40.815 1.00 78.25 372 GLY A O 1
ATOM 3024 N N . ARG A 1 373 ? -27.281 0.624 40.253 1.00 82.94 373 ARG A N 1
ATOM 3025 C CA . ARG A 1 373 ? -27.233 1.184 38.895 1.00 82.94 373 ARG A CA 1
ATOM 3026 C C . ARG A 1 373 ? -27.139 0.100 37.828 1.00 82.94 373 ARG A C 1
ATOM 3028 O O . ARG A 1 373 ? -26.547 -0.956 38.043 1.00 82.94 373 ARG A O 1
ATOM 3035 N N . LEU A 1 374 ? -27.692 0.378 36.654 1.00 87.56 374 LEU A N 1
ATOM 3036 C CA . LEU A 1 374 ? -27.651 -0.498 35.486 1.00 87.56 374 LEU A CA 1
ATOM 3037 C C . LEU A 1 374 ? -27.585 0.320 34.191 1.00 87.56 374 LEU A C 1
ATOM 3039 O O . LEU A 1 374 ? -27.924 1.502 34.172 1.00 87.56 374 LEU A O 1
ATOM 3043 N N . TRP A 1 375 ? -27.125 -0.311 33.114 1.00 88.94 375 TRP A N 1
ATOM 3044 C CA . TRP A 1 375 ? -26.992 0.322 31.803 1.00 88.94 375 TRP A CA 1
ATOM 3045 C C . TRP A 1 375 ? -28.031 -0.240 30.839 1.00 88.94 375 TRP A C 1
ATOM 3047 O O . TRP A 1 375 ? -28.035 -1.446 30.574 1.00 88.94 375 TRP A O 1
ATOM 3057 N N . VAL A 1 376 ? -28.880 0.636 30.300 1.00 90.38 376 VAL A N 1
ATOM 3058 C CA . VAL A 1 376 ? -29.897 0.300 29.292 1.00 90.38 376 VAL A CA 1
ATOM 3059 C C . VAL A 1 376 ? -29.532 0.943 27.963 1.00 90.38 376 VAL A C 1
ATOM 3061 O O . VAL A 1 376 ? -29.061 2.076 27.921 1.00 90.38 376 VAL A O 1
ATOM 3064 N N . GLN A 1 377 ? -29.768 0.239 26.864 1.00 93.00 377 GLN A N 1
ATOM 3065 C CA . GLN A 1 377 ? -29.498 0.734 25.522 1.00 93.00 377 GLN A CA 1
ATOM 3066 C C . GLN A 1 377 ? -30.627 0.363 24.564 1.00 93.00 377 GLN A C 1
ATOM 3068 O O . GLN A 1 377 ? -31.125 -0.764 24.591 1.00 93.00 377 GLN A O 1
ATOM 3073 N N . ALA A 1 378 ? -31.002 1.305 23.703 1.00 90.75 378 ALA A N 1
ATOM 3074 C CA . ALA A 1 378 ? -31.952 1.068 22.628 1.00 90.75 378 ALA A CA 1
ATOM 3075 C C . ALA A 1 378 ? -31.234 0.565 21.370 1.00 90.75 378 ALA A C 1
ATOM 3077 O O . ALA A 1 378 ? -30.186 1.088 20.981 1.00 90.75 378 ALA A O 1
ATOM 3078 N N . GLN A 1 379 ? -31.840 -0.414 20.711 1.00 91.38 379 GLN A N 1
ATOM 3079 C CA . GLN A 1 379 ? -31.556 -0.796 19.336 1.00 91.38 379 GLN A CA 1
ATOM 3080 C C . GLN A 1 379 ? -32.842 -0.594 18.538 1.00 91.38 379 GLN A C 1
ATOM 3082 O O . GLN A 1 379 ? -33.860 -1.199 18.852 1.00 91.38 379 GLN A O 1
ATOM 3087 N N . GLY A 1 380 ? -32.812 0.243 17.511 1.00 85.50 380 GLY A N 1
ATOM 3088 C CA . GLY A 1 380 ? -34.002 0.546 16.719 1.00 85.50 380 GLY A CA 1
ATOM 3089 C C . GLY A 1 380 ? -33.702 0.613 15.233 1.00 85.50 380 GLY A C 1
ATOM 3090 O O . GLY A 1 380 ? -32.573 0.391 14.792 1.00 85.50 380 GLY A O 1
ATOM 3091 N N . LYS A 1 381 ? -34.726 0.955 14.452 1.00 81.00 381 LYS A N 1
ATOM 3092 C CA . LYS A 1 381 ? -34.591 1.302 13.036 1.00 81.00 381 LYS A CA 1
ATOM 3093 C C . LYS A 1 381 ? -34.992 2.754 12.834 1.00 81.00 381 LYS A C 1
ATOM 3095 O O . LYS A 1 381 ? -35.976 3.229 13.394 1.00 81.00 381 LYS A O 1
ATOM 3100 N N . THR A 1 382 ? -34.241 3.477 12.016 1.00 73.50 382 THR A N 1
ATOM 3101 C CA . THR A 1 382 ? -34.603 4.843 11.641 1.00 73.50 382 THR A CA 1
ATOM 3102 C C . THR A 1 382 ? -35.924 4.844 10.872 1.00 73.50 382 THR A C 1
ATOM 3104 O O . THR A 1 382 ? -36.129 4.055 9.949 1.00 73.50 382 THR A O 1
ATOM 3107 N N . PHE A 1 383 ? -36.807 5.783 11.207 1.00 62.84 383 PHE A N 1
ATOM 3108 C CA . PHE A 1 383 ? -38.160 5.834 10.644 1.00 62.84 383 PHE A CA 1
ATOM 3109 C C . PHE A 1 383 ? -38.192 5.933 9.106 1.00 62.84 383 PHE A C 1
ATOM 3111 O O . PHE A 1 383 ? -39.025 5.308 8.462 1.00 62.84 383 PHE A O 1
ATOM 3118 N N . TYR A 1 384 ? -37.280 6.705 8.502 1.00 61.59 384 TYR A N 1
ATOM 3119 C CA . TYR A 1 384 ? -37.291 6.962 7.053 1.00 61.59 384 TYR A CA 1
ATOM 3120 C C . TYR A 1 384 ? -36.438 5.998 6.229 1.00 61.59 384 TYR A C 1
ATOM 3122 O O . TYR A 1 384 ? -36.753 5.745 5.069 1.00 61.59 384 TYR A O 1
ATOM 3130 N N . THR A 1 385 ? -35.319 5.522 6.780 1.00 70.12 385 THR A N 1
ATOM 3131 C CA . THR A 1 385 ? -34.348 4.717 6.021 1.00 70.12 385 THR A CA 1
ATOM 3132 C C . THR A 1 385 ? -34.364 3.246 6.412 1.00 70.12 385 THR A C 1
ATOM 3134 O O . THR A 1 385 ? -33.697 2.455 5.747 1.00 70.12 385 THR A O 1
ATOM 3137 N N . HIS A 1 386 ? -35.119 2.874 7.456 1.00 72.56 386 HIS A N 1
ATOM 3138 C CA . HIS A 1 386 ? -35.129 1.540 8.062 1.00 72.56 386 HIS A CA 1
ATOM 3139 C C . HIS A 1 386 ? -33.719 1.018 8.384 1.00 72.56 386 HIS A C 1
ATOM 3141 O O . HIS A 1 386 ? -33.483 -0.188 8.418 1.00 72.56 386 HIS A O 1
ATOM 3147 N N . GLN A 1 387 ? -32.762 1.927 8.593 1.00 77.50 387 GLN A N 1
ATOM 3148 C CA . GLN A 1 387 ? -31.406 1.570 8.977 1.00 77.50 387 GLN A CA 1
ATOM 3149 C C . GLN A 1 387 ? -31.384 1.269 10.465 1.00 77.50 387 GLN A C 1
ATOM 3151 O O . GLN A 1 387 ? -31.880 2.059 11.266 1.00 77.50 387 GLN A O 1
ATOM 3156 N N . GLU A 1 388 ? -30.792 0.134 10.822 1.00 81.88 388 GLU A N 1
ATOM 3157 C CA . GLU A 1 388 ? -30.558 -0.209 12.218 1.00 81.88 388 GLU A CA 1
ATOM 3158 C C . GLU A 1 388 ? -29.593 0.792 12.853 1.00 81.88 388 GLU A C 1
ATOM 3160 O O . GLU A 1 388 ? -28.554 1.128 12.276 1.00 81.88 388 GLU A O 1
ATOM 3165 N N . TYR A 1 389 ? -29.932 1.246 14.053 1.00 82.31 389 TYR A N 1
ATOM 3166 C CA . TYR A 1 389 ? -29.079 2.083 14.879 1.00 82.31 389 TYR A CA 1
ATOM 3167 C C . TYR A 1 389 ? -29.040 1.552 16.311 1.00 82.31 389 TYR A C 1
ATOM 3169 O O . TYR A 1 389 ? -29.945 0.851 16.771 1.00 82.31 389 TYR A O 1
ATOM 3177 N N . TRP A 1 390 ? -27.964 1.906 17.003 1.00 89.12 390 TRP A N 1
ATOM 3178 C CA . TRP A 1 390 ? -27.786 1.685 18.430 1.00 89.12 390 TRP A CA 1
ATOM 3179 C C . TRP A 1 390 ? -27.614 3.047 19.088 1.00 89.12 390 TRP A C 1
ATOM 3181 O O . TRP A 1 390 ? -26.752 3.813 18.662 1.00 89.12 390 TRP A O 1
ATOM 3191 N N . ASP A 1 391 ? -28.423 3.343 20.102 1.00 83.50 391 ASP A N 1
ATOM 3192 C CA . ASP A 1 391 ? -28.211 4.532 20.933 1.00 83.50 391 ASP A CA 1
ATOM 3193 C C . ASP A 1 391 ? -26.998 4.339 21.845 1.00 83.50 391 ASP A C 1
ATOM 3195 O O . ASP A 1 391 ? -26.563 3.214 22.085 1.00 83.50 391 ASP A O 1
ATOM 3199 N N . GLU A 1 392 ? -26.467 5.416 22.416 1.00 79.88 392 GLU A N 1
ATOM 3200 C CA . GLU A 1 392 ? -25.490 5.305 23.501 1.00 79.88 392 GLU A CA 1
ATOM 3201 C C . GLU A 1 392 ? -26.105 4.591 24.722 1.00 79.88 392 GLU A C 1
ATOM 3203 O O . GLU A 1 392 ? -27.267 4.843 25.068 1.00 79.88 392 GLU A O 1
ATOM 3208 N N . PRO A 1 393 ? -25.361 3.693 25.400 1.00 81.88 393 PRO A N 1
ATOM 3209 C CA . PRO A 1 393 ? -25.801 3.124 26.667 1.00 81.88 393 PRO A CA 1
ATOM 3210 C C . PRO A 1 393 ? -26.083 4.228 27.692 1.00 81.88 393 PRO A C 1
ATOM 3212 O O . PRO A 1 393 ? -25.242 5.089 27.936 1.00 81.88 393 PRO A O 1
ATOM 3215 N N . LYS A 1 394 ? -27.250 4.181 28.336 1.00 82.38 394 LYS A N 1
ATOM 3216 C CA . LYS A 1 394 ? -27.661 5.136 29.370 1.00 82.38 394 LYS A CA 1
ATOM 3217 C C . LYS A 1 394 ? -27.563 4.498 30.747 1.00 82.38 394 LYS A C 1
ATOM 3219 O O . LYS A 1 394 ? -28.110 3.418 30.978 1.00 82.38 394 LYS A O 1
ATOM 3224 N N . LEU A 1 395 ? -26.879 5.182 31.659 1.00 85.31 395 LEU A N 1
ATOM 3225 C CA . LEU A 1 395 ? -26.832 4.819 33.070 1.00 85.31 395 LEU A CA 1
ATOM 3226 C C . LEU A 1 395 ? -28.164 5.190 33.731 1.00 85.31 395 LEU A C 1
ATOM 3228 O O . LEU A 1 395 ? -28.606 6.331 33.625 1.00 85.31 395 LEU A O 1
ATOM 3232 N N . THR A 1 396 ? -28.787 4.235 34.412 1.00 85.06 396 THR A N 1
ATOM 3233 C CA . THR A 1 396 ? -30.080 4.402 35.090 1.00 85.06 396 THR A CA 1
ATOM 3234 C C . THR A 1 396 ? -30.157 3.516 36.341 1.00 85.06 396 THR A C 1
ATOM 3236 O O . THR A 1 396 ? -29.197 2.817 36.683 1.00 85.06 396 THR A O 1
ATOM 3239 N N . THR A 1 397 ? -31.285 3.541 37.047 1.00 88.25 397 THR A N 1
ATOM 3240 C CA . THR A 1 397 ? -31.586 2.686 38.206 1.00 88.25 397 THR A CA 1
ATOM 3241 C C . THR A 1 397 ? -32.757 1.734 37.915 1.00 88.25 397 THR A C 1
ATOM 3243 O O . THR A 1 397 ? -33.547 1.985 36.993 1.00 88.25 397 THR A O 1
ATOM 3246 N N . PRO A 1 398 ? -32.928 0.646 38.696 1.00 88.88 398 PRO A N 1
ATOM 3247 C CA . PRO A 1 398 ? -34.132 -0.184 38.630 1.00 88.88 398 PRO A CA 1
ATOM 3248 C C . PRO A 1 398 ? -35.422 0.641 38.750 1.00 88.88 398 PRO A C 1
ATOM 3250 O O . PRO A 1 398 ? -36.332 0.473 37.941 1.00 88.88 398 PRO A O 1
ATOM 3253 N N . ASN A 1 399 ? -35.471 1.588 39.692 1.00 87.50 399 ASN A N 1
ATOM 3254 C CA . ASN A 1 399 ? -36.654 2.414 39.952 1.00 87.50 399 ASN A CA 1
ATOM 3255 C C . ASN A 1 399 ? -37.000 3.322 38.768 1.00 87.50 399 ASN A C 1
ATOM 3257 O O . ASN A 1 399 ? -38.165 3.420 38.385 1.00 87.50 399 ASN A O 1
ATOM 3261 N N . GLU A 1 400 ? -36.003 3.958 38.151 1.00 86.25 400 GLU A N 1
ATOM 3262 C CA . GLU A 1 400 ? -36.197 4.776 36.946 1.00 86.25 400 GLU A CA 1
ATOM 3263 C C . GLU A 1 400 ? -36.678 3.929 35.762 1.00 86.25 400 GLU A C 1
ATOM 3265 O O . GLU A 1 400 ? -37.598 4.328 35.049 1.00 86.25 400 GLU A O 1
ATOM 3270 N N . THR A 1 401 ? -36.115 2.728 35.593 1.00 89.81 401 THR A N 1
ATOM 3271 C CA . THR A 1 401 ? -36.502 1.799 34.520 1.00 89.81 401 THR A CA 1
ATOM 3272 C C . THR A 1 401 ? -37.950 1.335 34.683 1.00 89.81 401 THR A C 1
ATOM 3274 O O . THR A 1 401 ? -38.722 1.377 33.725 1.00 89.81 401 THR A O 1
ATOM 3277 N N . ILE A 1 402 ? -38.356 0.951 35.899 1.00 91.06 402 ILE A N 1
ATOM 3278 C CA . ILE A 1 402 ? -39.752 0.603 36.214 1.00 91.06 402 ILE A CA 1
ATOM 3279 C C . ILE A 1 402 ? -40.671 1.815 36.040 1.00 91.06 402 ILE A C 1
ATOM 3281 O O . ILE A 1 402 ? -41.761 1.701 35.478 1.00 91.06 402 ILE A O 1
ATOM 3285 N N . SER A 1 403 ? -40.229 2.999 36.458 1.00 85.31 403 SER A N 1
ATOM 3286 C CA . SER A 1 403 ? -41.007 4.229 36.304 1.00 85.31 403 SER A CA 1
ATOM 3287 C C . SER A 1 403 ? -41.271 4.568 34.837 1.00 85.31 403 SER A C 1
ATOM 3289 O O . SER A 1 403 ? -42.390 4.981 34.515 1.00 85.31 403 SER A O 1
ATOM 3291 N N . ALA A 1 404 ? -40.288 4.345 33.963 1.00 88.44 404 ALA A N 1
ATOM 3292 C CA . ALA A 1 404 ? -40.369 4.559 32.520 1.00 88.44 404 ALA A CA 1
ATOM 3293 C C . ALA A 1 404 ? -40.945 3.361 31.739 1.00 88.44 404 ALA A C 1
ATOM 3295 O O . ALA A 1 404 ? -41.100 3.462 30.523 1.00 88.44 404 ALA A O 1
ATOM 3296 N N . TRP A 1 405 ? -41.287 2.244 32.401 1.00 92.50 405 TRP A N 1
ATOM 3297 C CA . TRP A 1 405 ? -41.633 0.975 31.743 1.00 92.50 405 TRP A CA 1
ATOM 3298 C C . TRP A 1 405 ? -42.671 1.124 30.629 1.00 92.50 405 TRP A C 1
ATOM 3300 O O . TRP A 1 405 ? -42.471 0.587 29.545 1.00 92.50 405 TRP A O 1
ATOM 3310 N N . ARG A 1 406 ? -43.747 1.889 30.864 1.00 88.06 406 ARG A N 1
ATOM 3311 C CA . ARG A 1 406 ? -44.808 2.088 29.864 1.00 88.06 406 ARG A CA 1
ATOM 3312 C C . ARG A 1 406 ? -44.257 2.719 28.587 1.00 88.06 406 ARG A C 1
ATOM 3314 O O . ARG A 1 406 ? -44.558 2.242 27.502 1.00 88.06 406 ARG A O 1
ATOM 3321 N N . ASP A 1 407 ? -43.430 3.750 28.716 1.00 88.81 407 ASP A N 1
ATOM 3322 C CA . ASP A 1 407 ? -42.879 4.460 27.564 1.00 88.81 407 ASP A CA 1
ATOM 3323 C C . ASP A 1 407 ? -41.853 3.578 26.823 1.00 88.81 407 ASP A C 1
ATOM 3325 O O . ASP A 1 407 ? -41.804 3.586 25.594 1.00 88.81 407 ASP A O 1
ATOM 3329 N N . LEU A 1 408 ? -41.075 2.762 27.549 1.00 91.88 408 LEU A N 1
ATOM 3330 C CA . LEU A 1 408 ? -40.166 1.770 26.955 1.00 91.88 408 LEU A CA 1
ATOM 3331 C C . LEU A 1 408 ? -40.939 0.676 26.200 1.00 91.88 408 LEU A C 1
ATOM 3333 O O . LEU A 1 408 ? -40.567 0.313 25.083 1.00 91.88 408 LEU A O 1
ATOM 3337 N N . PHE A 1 409 ? -42.025 0.175 26.790 1.00 91.88 409 PHE A N 1
ATOM 3338 C CA . PHE A 1 409 ? -42.902 -0.840 26.209 1.00 91.88 409 PHE A CA 1
ATOM 3339 C C . PHE A 1 409 ? -43.654 -0.317 24.976 1.00 91.88 409 PHE A C 1
ATOM 3341 O O . PHE A 1 409 ? -43.736 -1.008 23.959 1.00 91.88 409 PHE A O 1
ATOM 3348 N N . GLU A 1 410 ? -44.153 0.920 25.023 1.00 88.75 410 GLU A N 1
ATOM 3349 C CA . GLU A 1 410 ? -44.771 1.593 23.877 1.00 88.75 410 GLU A CA 1
ATOM 3350 C C . GLU A 1 410 ? -43.762 1.802 22.745 1.00 88.75 410 GLU A C 1
ATOM 3352 O O . GLU A 1 410 ? -44.079 1.520 21.594 1.00 88.75 410 GLU A O 1
ATOM 3357 N N . GLN A 1 411 ? -42.529 2.221 23.044 1.00 89.94 411 GLN A N 1
ATOM 3358 C CA . GLN A 1 411 ? -41.474 2.334 22.030 1.00 89.94 411 GLN A CA 1
ATOM 3359 C C . GLN A 1 411 ? -41.111 0.977 21.417 1.00 89.94 411 GLN A C 1
ATOM 3361 O O . GLN A 1 411 ? -40.899 0.894 20.209 1.00 89.94 411 GLN A O 1
ATOM 3366 N N . ASN A 1 412 ? -41.086 -0.091 22.216 1.00 92.44 412 ASN A N 1
ATOM 3367 C CA . ASN A 1 412 ? -40.882 -1.440 21.700 1.00 92.44 412 ASN A CA 1
ATOM 3368 C C . ASN A 1 412 ? -42.010 -1.844 20.744 1.00 92.44 412 ASN A C 1
ATOM 3370 O O . ASN A 1 412 ? -41.740 -2.232 19.616 1.00 92.44 412 ASN A O 1
ATOM 3374 N N . THR A 1 413 ? -43.264 -1.658 21.152 1.00 86.25 413 THR A N 1
ATOM 3375 C CA . THR A 1 413 ? -44.433 -2.120 20.389 1.00 86.25 413 THR A CA 1
ATOM 3376 C C . THR A 1 413 ? -44.731 -1.262 19.153 1.00 86.25 413 THR A C 1
ATOM 3378 O O . THR A 1 413 ? -45.146 -1.784 18.122 1.00 86.25 413 THR A O 1
ATOM 3381 N N . CYS A 1 414 ? -44.551 0.058 19.242 1.00 81.94 414 CYS A N 1
ATOM 3382 C CA . CYS A 1 414 ? -44.953 1.008 18.199 1.00 81.94 414 CYS A CA 1
ATOM 3383 C C . CYS A 1 414 ? -43.808 1.419 17.268 1.00 81.94 414 CYS A C 1
ATOM 3385 O O . CYS A 1 414 ? -44.067 1.768 16.117 1.00 81.94 414 CYS A O 1
ATOM 3387 N N . SER A 1 415 ? -42.567 1.417 17.762 1.00 77.88 415 SER A N 1
ATOM 3388 C CA . SER A 1 415 ? -41.393 1.909 17.026 1.00 77.88 415 SER A CA 1
ATOM 3389 C C . SER A 1 415 ? -40.388 0.805 16.683 1.00 77.88 415 SER A C 1
ATOM 3391 O O . SER A 1 415 ? -39.316 1.115 16.169 1.00 77.88 415 SER A O 1
ATOM 3393 N N . GLU A 1 416 ? -40.719 -0.464 16.958 1.00 85.88 416 GLU A N 1
ATOM 3394 C CA . GLU A 1 416 ? -39.831 -1.626 16.780 1.00 85.88 416 GLU A CA 1
ATOM 3395 C C . GLU A 1 416 ? -38.484 -1.472 17.519 1.00 85.88 416 GLU A C 1
ATOM 3397 O O . GLU A 1 416 ? -37.442 -1.936 17.048 1.00 85.88 416 GLU A O 1
ATOM 3402 N N . THR A 1 417 ? -38.477 -0.780 18.665 1.00 90.06 417 THR A N 1
ATOM 3403 C CA . THR A 1 417 ? -37.255 -0.551 19.450 1.00 90.06 417 THR A CA 1
ATOM 3404 C C . THR A 1 417 ? -37.000 -1.706 20.412 1.00 90.06 417 THR A C 1
ATOM 3406 O O . THR A 1 417 ? -37.732 -1.919 21.377 1.00 90.06 417 THR A O 1
ATOM 3409 N N . ASP A 1 418 ? -35.907 -2.422 20.212 1.00 92.75 418 ASP A N 1
ATOM 3410 C CA . ASP A 1 418 ? -35.445 -3.474 21.100 1.00 92.75 418 ASP A CA 1
ATOM 3411 C C . ASP A 1 418 ? -34.550 -2.919 22.219 1.00 92.75 418 ASP A C 1
ATOM 3413 O O . ASP A 1 418 ? -33.507 -2.305 21.977 1.00 92.75 418 ASP A O 1
ATOM 3417 N N . TRP A 1 419 ? -34.918 -3.190 23.471 1.00 94.31 419 TRP A N 1
ATOM 3418 C CA . TRP A 1 419 ? -34.156 -2.740 24.634 1.00 94.31 419 TRP A CA 1
ATOM 3419 C C . TRP A 1 419 ? -33.148 -3.782 25.107 1.00 94.31 419 TRP A C 1
ATOM 3421 O O . TRP A 1 419 ? -33.426 -4.983 25.139 1.00 94.31 419 TRP A O 1
ATOM 3431 N N . HIS A 1 420 ? -31.973 -3.309 25.517 1.00 94.44 420 HIS A N 1
ATOM 3432 C CA . HIS A 1 420 ? -30.866 -4.149 25.951 1.00 94.44 420 HIS A CA 1
ATOM 3433 C C . HIS A 1 420 ? -30.278 -3.685 27.289 1.00 94.44 420 HIS A C 1
ATOM 3435 O O . HIS A 1 420 ? -30.159 -2.491 27.545 1.00 94.44 420 HIS A O 1
ATOM 3441 N N . LEU A 1 421 ? -29.866 -4.642 28.117 1.00 92.31 421 LEU A N 1
ATOM 3442 C CA . LEU A 1 421 ? -29.037 -4.487 29.303 1.00 92.31 421 LEU A CA 1
ATOM 3443 C C . LEU A 1 421 ? -27.563 -4.697 28.952 1.00 92.31 421 LEU A C 1
ATOM 3445 O O . LEU A 1 421 ? -27.199 -5.681 28.302 1.00 92.31 421 LEU A O 1
ATOM 3449 N N . ARG A 1 422 ? -26.696 -3.811 29.444 1.00 86.94 422 ARG A N 1
ATOM 3450 C CA . ARG A 1 422 ? -25.239 -3.981 29.394 1.00 86.94 422 ARG A CA 1
ATOM 3451 C C . ARG A 1 422 ? -24.740 -4.335 30.791 1.00 86.94 422 ARG A C 1
ATOM 3453 O O . ARG A 1 422 ? -24.848 -3.536 31.719 1.00 86.94 422 ARG A O 1
ATOM 3460 N N . ILE A 1 423 ? -24.165 -5.525 30.934 1.00 78.56 423 ILE A N 1
ATOM 3461 C CA . ILE A 1 423 ? -23.463 -5.906 32.164 1.00 78.56 423 ILE A CA 1
ATOM 3462 C C . ILE A 1 423 ? -22.019 -5.441 32.014 1.00 78.56 423 ILE A C 1
ATOM 3464 O O . ILE A 1 423 ? -21.234 -6.025 31.263 1.00 78.56 423 ILE A O 1
ATOM 3468 N N . LEU A 1 424 ? -21.712 -4.326 32.674 1.00 67.69 424 LEU A N 1
ATOM 3469 C CA . LEU A 1 424 ? -20.394 -3.702 32.675 1.00 67.69 424 LEU A CA 1
ATOM 3470 C C . LEU A 1 424 ? -19.659 -4.005 33.983 1.00 67.69 424 LEU A C 1
ATOM 3472 O O . LEU A 1 424 ? -20.274 -4.151 35.037 1.00 67.69 424 LEU A O 1
ATOM 3476 N N . GLY A 1 425 ? -18.330 -4.064 33.899 1.00 68.00 425 GLY A N 1
ATOM 3477 C CA . GLY A 1 425 ? -17.454 -4.339 35.037 1.00 68.00 425 GLY A CA 1
ATOM 3478 C C . GLY A 1 425 ? -17.104 -5.817 35.196 1.00 68.00 425 GLY A C 1
ATOM 3479 O O . GLY A 1 425 ? -17.292 -6.626 34.288 1.00 68.00 425 GLY A O 1
ATOM 3480 N N . THR A 1 426 ? -16.540 -6.154 36.353 1.00 71.88 426 THR A N 1
ATOM 3481 C CA . THR A 1 426 ? -15.991 -7.484 36.659 1.00 71.88 426 THR A CA 1
ATOM 3482 C C . THR A 1 426 ? -16.688 -8.151 37.846 1.00 71.88 426 THR A C 1
ATOM 3484 O O . THR A 1 426 ? -16.138 -9.052 38.482 1.00 71.88 426 THR A O 1
ATOM 3487 N N . ARG A 1 427 ? -17.930 -7.748 38.136 1.00 78.75 427 ARG A N 1
ATOM 3488 C CA . ARG A 1 427 ? -18.785 -8.404 39.134 1.00 78.75 427 ARG A CA 1
ATOM 3489 C C . ARG A 1 427 ? -18.937 -9.898 38.804 1.00 78.75 427 ARG A C 1
ATOM 3491 O O . ARG A 1 427 ? -18.998 -10.250 37.622 1.00 78.75 427 ARG A O 1
ATOM 3498 N N . PRO A 1 428 ? -19.072 -10.780 39.809 1.00 85.06 428 PRO A N 1
ATOM 3499 C CA . PRO A 1 428 ? -19.345 -12.206 39.609 1.00 85.06 428 PRO A CA 1
ATOM 3500 C C . PRO A 1 428 ? -20.778 -12.511 39.109 1.00 85.06 428 PRO A C 1
ATOM 3502 O O . PRO A 1 428 ? -21.388 -13.488 39.537 1.00 85.06 428 PRO A O 1
ATOM 3505 N N . VAL A 1 429 ? -21.327 -11.694 38.203 1.00 87.19 429 VAL A N 1
ATOM 3506 C CA . VAL A 1 429 ? -22.587 -11.951 37.489 1.00 87.19 429 VAL A CA 1
ATOM 3507 C C . VAL A 1 429 ? -22.265 -12.220 36.023 1.00 87.19 429 VAL A C 1
ATOM 3509 O O . VAL A 1 429 ? -21.590 -11.423 35.370 1.00 87.19 429 VAL A O 1
ATOM 3512 N N . PHE A 1 430 ? -22.757 -13.342 35.508 1.00 88.88 430 PHE A N 1
ATOM 3513 C CA . PHE A 1 430 ? -22.500 -13.824 34.155 1.00 88.88 430 PHE A CA 1
ATOM 3514 C C . PHE A 1 430 ? -23.804 -14.132 33.437 1.00 88.88 430 PHE A C 1
ATOM 3516 O O . PHE A 1 430 ? -24.791 -14.526 34.059 1.00 88.88 430 PHE A O 1
ATOM 3523 N N . VAL A 1 431 ? -23.786 -13.976 32.115 1.00 90.94 431 VAL A N 1
ATOM 3524 C CA . VAL A 1 431 ? -24.928 -14.293 31.261 1.00 90.94 431 VAL A CA 1
ATOM 3525 C C . VAL A 1 431 ? -24.474 -15.194 30.135 1.00 90.94 431 VAL A C 1
ATOM 3527 O O . VAL A 1 431 ? -23.592 -14.832 29.357 1.00 90.94 431 VAL A O 1
ATOM 3530 N N . LEU A 1 432 ? -25.090 -16.367 30.059 1.00 91.88 432 LEU A N 1
ATOM 3531 C CA . LEU A 1 432 ? -24.941 -17.268 28.926 1.00 91.88 432 LEU A CA 1
ATOM 3532 C C . LEU A 1 432 ? -26.033 -16.941 27.914 1.00 91.88 432 LEU A C 1
ATOM 3534 O O . LEU A 1 432 ? -27.208 -17.186 28.178 1.00 91.88 432 LEU A O 1
ATOM 3538 N N . ASP A 1 433 ? -25.625 -16.319 26.809 1.00 92.06 433 ASP A N 1
ATOM 3539 C CA . ASP A 1 433 ? -26.482 -15.959 25.675 1.00 92.06 433 ASP A CA 1
ATOM 3540 C C . ASP A 1 433 ? -26.762 -17.189 24.802 1.00 92.06 433 ASP A C 1
ATOM 3542 O O . ASP A 1 433 ? -25.883 -18.035 24.672 1.00 92.06 433 ASP A O 1
ATOM 3546 N N . ASP A 1 434 ? -27.938 -17.276 24.185 1.00 90.12 434 ASP A N 1
ATOM 3547 C CA . ASP A 1 434 ? -28.351 -18.354 23.271 1.00 90.12 434 ASP A CA 1
ATOM 3548 C C . ASP A 1 434 ? -28.120 -19.785 23.813 1.00 90.12 434 ASP A C 1
ATOM 3550 O O . ASP A 1 434 ? -27.666 -20.680 23.096 1.00 90.12 434 ASP A O 1
ATOM 3554 N N . ILE A 1 435 ? -28.382 -20.007 25.108 1.00 92.88 435 ILE A N 1
ATOM 3555 C CA . ILE A 1 435 ? -28.334 -21.349 25.710 1.00 92.88 435 ILE A CA 1
ATOM 3556 C C . ILE A 1 435 ? -29.649 -22.091 25.456 1.00 92.88 435 ILE A C 1
ATOM 3558 O O . ILE A 1 435 ? -30.723 -21.496 25.537 1.00 92.88 435 ILE A O 1
ATOM 3562 N N . ASP A 1 436 ? -29.575 -23.390 25.173 1.00 92.25 436 ASP A N 1
ATOM 3563 C CA . ASP A 1 436 ? -30.746 -24.246 24.983 1.00 92.25 436 ASP A CA 1
ATOM 3564 C C . ASP A 1 436 ? -31.234 -24.881 26.301 1.00 92.25 436 ASP A C 1
ATOM 3566 O O . ASP A 1 436 ? -30.644 -24.727 27.378 1.00 92.25 436 ASP A O 1
ATOM 3570 N N . THR A 1 437 ? -32.353 -25.604 26.230 1.00 91.12 437 THR A N 1
ATOM 3571 C CA . THR A 1 437 ? -32.934 -26.297 27.389 1.00 91.12 437 THR A CA 1
ATOM 3572 C C . THR A 1 437 ? -31.975 -27.331 27.993 1.00 91.12 437 THR A C 1
ATOM 3574 O O . THR A 1 437 ? -31.880 -27.429 29.217 1.00 91.12 437 THR A O 1
ATOM 3577 N N . ASP A 1 438 ? -31.222 -28.058 27.163 1.00 89.81 438 ASP A N 1
ATOM 3578 C CA . ASP A 1 438 ? -30.272 -29.081 27.617 1.00 89.81 438 ASP A CA 1
ATOM 3579 C C . ASP A 1 438 ? -29.106 -28.458 28.405 1.00 89.81 438 ASP A C 1
ATOM 3581 O O . ASP A 1 438 ? -28.685 -28.989 29.444 1.00 89.81 438 ASP A O 1
ATOM 3585 N N . GLY A 1 439 ? -28.609 -27.306 27.948 1.00 90.56 439 GLY A N 1
ATOM 3586 C CA . GLY A 1 439 ? -27.597 -26.498 28.621 1.00 90.56 439 GLY A CA 1
ATOM 3587 C C . GLY A 1 439 ? -28.091 -25.944 29.956 1.00 90.56 439 GLY A C 1
ATOM 3588 O O . GLY A 1 439 ? -27.384 -26.048 30.962 1.00 90.56 439 GLY A O 1
ATOM 3589 N N . LEU A 1 440 ? -29.329 -25.437 30.010 1.00 90.62 440 LEU A N 1
ATOM 3590 C CA . LEU A 1 440 ? -29.965 -24.990 31.256 1.00 90.62 440 LEU A CA 1
ATOM 3591 C C . LEU A 1 440 ? -30.100 -26.117 32.282 1.00 90.62 440 LEU A C 1
ATOM 3593 O O . LEU A 1 440 ? -29.823 -25.926 33.468 1.00 90.62 440 LEU A O 1
ATOM 3597 N N . GLU A 1 441 ? -30.521 -27.304 31.853 1.00 90.06 441 GLU A N 1
ATOM 3598 C CA . GLU A 1 441 ? -30.587 -28.451 32.751 1.00 90.06 441 GLU A CA 1
ATOM 3599 C C . GLU A 1 441 ? -29.203 -28.877 33.236 1.00 90.06 441 GLU A C 1
ATOM 3601 O O . GLU A 1 441 ? -29.047 -29.225 34.407 1.00 90.06 441 GLU A O 1
ATOM 3606 N N . LYS A 1 442 ? -28.190 -28.834 32.364 1.00 91.12 442 LYS A N 1
ATOM 3607 C CA . LYS A 1 442 ? -26.808 -29.128 32.747 1.00 91.12 442 LYS A CA 1
ATOM 3608 C C . LYS A 1 442 ? -26.300 -28.147 33.804 1.00 91.12 442 LYS A C 1
ATOM 3610 O O . LYS A 1 442 ? -25.764 -28.599 34.809 1.00 91.12 442 LYS A O 1
ATOM 3615 N N . LEU A 1 443 ? -26.536 -26.844 33.632 1.00 89.31 443 LEU A N 1
ATOM 3616 C CA . LEU A 1 443 ? -26.204 -25.824 34.635 1.00 89.31 443 LEU A CA 1
ATOM 3617 C C . LEU A 1 443 ? -26.809 -26.151 36.000 1.00 89.31 443 LEU A C 1
ATOM 3619 O O . LEU A 1 443 ? -26.108 -26.143 37.009 1.00 89.31 443 LEU A O 1
ATOM 3623 N N . ARG A 1 444 ? -28.103 -26.491 36.032 1.00 87.19 444 ARG A N 1
ATOM 3624 C CA . ARG A 1 444 ? -28.792 -26.867 37.275 1.00 87.19 444 ARG A CA 1
ATOM 3625 C C . ARG A 1 444 ? -28.200 -28.133 37.898 1.00 87.19 444 ARG A C 1
ATOM 3627 O O . ARG A 1 444 ? -28.001 -28.164 39.109 1.00 87.19 444 ARG A O 1
ATOM 3634 N N . ARG A 1 445 ? -27.898 -29.158 37.090 1.00 87.56 445 ARG A N 1
ATOM 3635 C CA . ARG A 1 445 ? -27.269 -30.413 37.550 1.00 87.56 445 ARG A CA 1
ATOM 3636 C C . ARG A 1 445 ? -25.883 -30.180 38.155 1.00 87.56 445 ARG A C 1
ATOM 3638 O O . ARG A 1 445 ? -25.552 -30.824 39.146 1.00 87.56 445 ARG A O 1
ATOM 3645 N N . ASP A 1 446 ? -25.131 -29.230 37.610 1.00 85.75 446 ASP A N 1
ATOM 3646 C CA . ASP A 1 446 ? -23.778 -28.890 38.059 1.00 85.75 446 ASP A CA 1
ATOM 3647 C C . ASP A 1 446 ? -23.776 -27.868 39.223 1.00 85.75 446 ASP A C 1
ATOM 3649 O O . ASP A 1 446 ? -22.722 -27.390 39.639 1.00 85.75 446 ASP A O 1
ATOM 3653 N N . GLY A 1 447 ? -24.950 -27.546 39.789 1.00 83.81 447 GLY A N 1
ATOM 3654 C CA . GLY A 1 447 ? -25.096 -26.647 40.942 1.00 83.81 447 GLY A CA 1
ATOM 3655 C C . GLY A 1 447 ? -25.018 -25.155 40.602 1.00 83.81 447 GLY A C 1
ATOM 3656 O O . GLY A 1 447 ? -24.910 -24.328 41.502 1.00 83.81 447 GLY A O 1
ATOM 3657 N N . LEU A 1 448 ? -25.090 -24.805 39.317 1.00 87.19 448 LEU A N 1
ATOM 3658 C CA . LEU A 1 448 ? -25.008 -23.442 38.781 1.00 87.19 448 LEU A CA 1
ATOM 3659 C C . LEU A 1 448 ? -26.361 -22.960 38.263 1.00 87.19 448 LEU A C 1
ATOM 3661 O O . LEU A 1 448 ? -26.466 -22.402 37.170 1.00 87.19 448 LEU A O 1
ATOM 3665 N N . ALA A 1 449 ? -27.419 -23.223 39.031 1.00 85.94 449 ALA A N 1
ATOM 3666 C CA . ALA A 1 449 ? -28.763 -22.816 38.656 1.00 85.94 449 ALA A CA 1
ATOM 3667 C C . ALA A 1 449 ? -28.823 -21.286 38.451 1.00 85.94 449 ALA A C 1
ATOM 3669 O O . ALA A 1 449 ? -28.395 -20.539 39.335 1.00 85.94 449 ALA A O 1
ATOM 3670 N N . PRO A 1 450 ? -29.338 -20.806 37.305 1.00 91.62 450 PRO A N 1
ATOM 3671 C CA . PRO A 1 450 ? -29.476 -19.377 37.073 1.00 91.62 450 PRO A CA 1
ATOM 3672 C C . PRO A 1 450 ? -30.516 -18.776 38.024 1.00 91.62 450 PRO A C 1
ATOM 3674 O O . PRO A 1 450 ? -31.531 -19.410 38.313 1.00 91.62 450 PRO A O 1
ATOM 3677 N N . PHE A 1 451 ? -30.294 -17.538 38.467 1.00 91.69 451 PHE A N 1
ATOM 3678 C CA . PHE A 1 451 ? -31.284 -16.798 39.258 1.00 91.69 451 PHE A CA 1
ATOM 3679 C C . PHE A 1 451 ? -32.383 -16.186 38.386 1.00 91.69 451 PHE A C 1
ATOM 3681 O O . PHE A 1 451 ? -33.454 -15.849 38.884 1.00 91.69 451 PHE A O 1
ATOM 3688 N N . ALA A 1 452 ? -32.130 -16.041 37.084 1.00 93.81 452 ALA A N 1
ATOM 3689 C CA . ALA A 1 452 ? -33.134 -15.640 36.114 1.00 93.81 452 ALA A CA 1
ATOM 3690 C C . ALA A 1 452 ? -32.826 -16.206 34.726 1.00 93.81 452 AL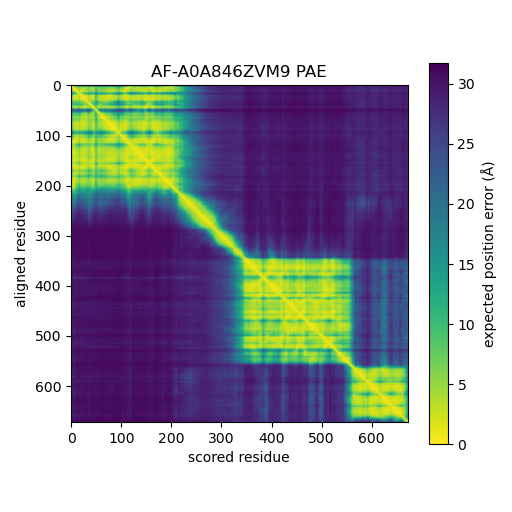A A C 1
ATOM 3692 O O . ALA A 1 452 ? -31.662 -16.368 34.345 1.00 93.81 452 ALA A O 1
ATOM 3693 N N . THR A 1 453 ? -33.872 -16.460 33.948 1.00 95.06 453 THR A N 1
ATOM 3694 C CA . THR A 1 453 ? -33.768 -16.781 32.523 1.00 95.06 453 THR A CA 1
ATOM 3695 C C . THR A 1 453 ? -34.661 -15.869 31.699 1.00 95.06 453 THR A C 1
ATOM 3697 O O . THR A 1 453 ? -35.789 -15.595 32.101 1.00 95.06 453 THR A O 1
ATOM 3700 N N . VAL A 1 454 ? -34.176 -15.431 30.537 1.00 95.50 454 VAL A N 1
ATOM 3701 C CA . VAL A 1 454 ? -34.976 -14.695 29.547 1.00 95.50 454 VAL A CA 1
ATOM 3702 C C . VAL A 1 454 ? -35.047 -15.523 28.273 1.00 95.50 454 VAL A C 1
ATOM 3704 O O . VAL A 1 454 ? -34.029 -15.696 27.610 1.00 95.50 454 VAL A O 1
ATOM 3707 N N . GLU A 1 455 ? -36.220 -16.042 27.923 1.00 94.75 455 GLU A N 1
ATOM 3708 C CA . GLU A 1 455 ? -36.435 -16.694 26.627 1.00 94.75 455 GLU A CA 1
ATOM 3709 C C . GLU A 1 455 ? -36.461 -15.619 25.534 1.00 94.75 455 GLU A C 1
ATOM 3711 O O . GLU A 1 455 ? -37.343 -14.757 25.528 1.00 94.75 455 GLU A O 1
ATOM 3716 N N . THR A 1 456 ? -35.472 -15.635 24.638 1.00 91.38 456 THR A N 1
ATOM 3717 C CA . THR A 1 456 ? -35.338 -14.644 23.552 1.00 91.38 456 THR A CA 1
ATOM 3718 C C . THR A 1 456 ? -35.911 -15.125 22.227 1.00 91.38 456 THR A C 1
ATOM 3720 O O . THR A 1 456 ? -36.257 -14.321 21.359 1.00 91.38 456 THR A O 1
ATOM 3723 N N . SER A 1 457 ? -36.001 -16.442 22.069 1.00 88.69 457 SER A N 1
ATOM 3724 C CA . SER A 1 457 ? -36.746 -17.147 21.028 1.00 88.69 457 SER A CA 1
ATOM 3725 C C . SER A 1 457 ? -37.092 -18.553 21.525 1.00 88.69 457 SER A C 1
ATOM 3727 O O . SER A 1 457 ? -36.468 -18.999 22.483 1.00 88.69 457 SER A O 1
ATOM 3729 N N . PRO A 1 458 ? -38.078 -19.252 20.934 1.00 88.69 458 PRO A N 1
ATOM 3730 C CA . PRO A 1 458 ? -38.524 -20.550 21.431 1.00 88.69 458 PRO A CA 1
ATOM 3731 C C . PRO A 1 458 ? -37.368 -21.537 21.628 1.00 88.69 458 PRO A C 1
ATOM 3733 O O . PRO A 1 458 ? -36.737 -21.950 20.655 1.00 88.69 458 PRO A O 1
ATOM 3736 N N . GLY A 1 459 ? -37.111 -21.915 22.883 1.00 87.81 459 GLY A N 1
ATOM 3737 C CA . GLY A 1 459 ? -36.036 -22.843 23.253 1.00 87.81 459 GLY A CA 1
ATOM 3738 C C . GLY A 1 459 ? -34.624 -22.246 23.350 1.00 87.81 459 GLY A C 1
ATOM 3739 O O . GLY A 1 459 ? -33.695 -23.005 23.618 1.00 87.81 459 GLY A O 1
ATOM 3740 N N . CYS A 1 460 ? -34.463 -20.930 23.184 1.00 91.62 460 CYS A N 1
ATOM 3741 C CA . CYS A 1 460 ? -33.199 -20.204 23.340 1.00 91.62 460 CYS A CA 1
ATOM 3742 C C . CYS A 1 460 ? -33.312 -19.158 24.452 1.00 91.62 460 CYS A C 1
ATOM 3744 O O . CYS A 1 460 ? -34.208 -18.305 24.444 1.00 91.62 460 CYS A O 1
ATOM 3746 N N . TYR A 1 461 ? -32.367 -19.186 25.386 1.00 94.00 461 TYR A N 1
ATOM 3747 C CA . TYR A 1 461 ? -32.432 -18.407 26.614 1.00 94.00 461 TYR A CA 1
ATOM 3748 C C . TYR A 1 461 ? -31.177 -17.559 26.820 1.00 94.00 461 TYR A C 1
ATOM 3750 O O . TYR A 1 461 ? -30.077 -17.920 26.409 1.00 94.00 461 TYR A O 1
ATOM 3758 N N . HIS A 1 462 ? -31.335 -16.455 27.541 1.00 94.69 462 HIS A N 1
ATOM 3759 C CA . HIS A 1 462 ? -30.271 -15.911 28.375 1.00 94.69 462 HIS A CA 1
ATOM 3760 C C . HIS A 1 462 ? -30.368 -16.541 29.758 1.00 94.69 462 HIS A C 1
ATOM 3762 O O . HIS A 1 462 ? -31.437 -16.484 30.368 1.00 94.69 462 HIS A O 1
ATOM 3768 N N . ALA A 1 463 ? -29.272 -17.082 30.282 1.00 93.88 463 ALA A N 1
ATOM 3769 C CA . ALA A 1 463 ? -29.205 -17.580 31.655 1.00 93.88 463 ALA A CA 1
ATOM 3770 C C . ALA A 1 463 ? -28.318 -16.678 32.514 1.00 93.88 463 ALA A C 1
ATOM 3772 O O . ALA A 1 463 ? -27.122 -16.568 32.250 1.00 93.88 463 ALA A O 1
ATOM 3773 N N . TYR A 1 464 ? -28.899 -16.058 33.543 1.00 92.62 464 TYR A N 1
ATOM 3774 C CA . TYR A 1 464 ? -28.206 -15.154 34.459 1.00 92.62 464 TYR A CA 1
ATOM 3775 C C . TYR A 1 464 ? -27.758 -15.913 35.705 1.00 92.62 464 TYR A C 1
ATOM 3777 O O . TYR A 1 464 ? -28.579 -16.470 36.435 1.00 92.62 464 TYR A O 1
ATOM 3785 N N . ILE A 1 465 ? -26.452 -15.926 35.952 1.00 89.88 465 ILE A N 1
ATOM 3786 C CA . ILE A 1 465 ? -25.816 -16.676 37.036 1.00 89.88 465 ILE A CA 1
ATOM 3787 C C . ILE A 1 465 ? -25.015 -15.698 37.888 1.00 89.88 465 ILE A C 1
ATOM 3789 O O . ILE A 1 465 ? -24.307 -14.839 37.366 1.00 89.88 465 ILE A O 1
ATOM 3793 N N . GLU A 1 466 ? -25.118 -15.839 39.202 1.00 87.88 466 GLU A N 1
ATOM 3794 C CA . GLU A 1 466 ? -24.381 -15.042 40.176 1.00 87.88 466 GLU A CA 1
ATOM 3795 C C . GLU A 1 466 ? -23.518 -15.969 41.037 1.00 87.88 466 GLU A C 1
ATOM 3797 O O . GLU A 1 466 ? -23.953 -17.060 41.406 1.00 87.88 466 GLU A O 1
ATOM 3802 N N . PHE A 1 467 ? -22.301 -15.538 41.362 1.00 87.06 467 PHE A N 1
ATOM 3803 C CA . PHE A 1 467 ? -21.385 -16.262 42.243 1.00 87.06 467 PHE A CA 1
ATOM 3804 C C . PHE A 1 467 ? -21.009 -15.414 43.463 1.00 87.06 467 PHE A C 1
ATOM 3806 O O . PHE A 1 467 ? -20.985 -14.185 43.391 1.00 87.06 467 PHE A O 1
ATOM 3813 N N . LYS A 1 468 ? -20.672 -16.071 44.580 1.00 84.69 468 LYS A N 1
ATOM 3814 C CA . LYS A 1 468 ? -20.100 -15.406 45.765 1.00 84.69 468 LYS A CA 1
ATOM 3815 C C . LYS A 1 468 ? -18.576 -15.332 45.633 1.00 84.69 468 LYS A C 1
ATOM 3817 O O . LYS A 1 468 ? -17.952 -16.257 45.117 1.00 84.69 468 LYS A O 1
ATOM 3822 N N . LEU A 1 469 ? -17.993 -14.249 46.135 1.00 81.12 469 LEU A N 1
ATOM 3823 C CA . LEU A 1 469 ? -16.553 -14.075 46.337 1.00 81.12 469 LEU A CA 1
ATOM 3824 C C . LEU A 1 469 ? -16.303 -13.929 47.842 1.00 81.12 469 LEU A C 1
ATOM 3826 O O . LEU A 1 469 ? -17.131 -13.340 48.538 1.00 81.12 469 LEU A O 1
ATOM 3830 N N . LYS A 1 470 ? -15.209 -14.495 48.366 1.00 75.44 470 LYS A N 1
ATOM 3831 C CA . LYS A 1 470 ? -14.959 -14.505 49.822 1.00 75.44 470 LYS A CA 1
ATOM 3832 C C . LYS A 1 470 ? -14.382 -13.201 50.356 1.00 75.44 470 LYS A C 1
ATOM 3834 O O . LYS A 1 470 ? -14.925 -12.637 51.299 1.00 75.44 470 LYS A O 1
ATOM 3839 N N . ASP A 1 471 ? -13.287 -12.750 49.751 1.00 78.62 471 ASP A N 1
ATOM 3840 C CA . ASP A 1 471 ? -12.443 -11.677 50.299 1.00 78.62 471 ASP A CA 1
ATOM 3841 C C . ASP A 1 471 ? -12.448 -10.407 49.429 1.00 78.62 471 ASP A C 1
ATOM 3843 O O . ASP A 1 471 ? -11.657 -9.488 49.641 1.00 78.62 471 ASP A O 1
ATOM 3847 N N . ARG A 1 472 ? -13.306 -10.364 48.405 1.00 80.31 472 ARG A N 1
ATOM 3848 C CA . ARG A 1 472 ? -13.385 -9.279 47.419 1.00 80.31 472 ARG A CA 1
ATOM 3849 C C . ARG A 1 472 ? -14.783 -9.182 46.821 1.00 80.31 472 ARG A C 1
ATOM 3851 O O . ARG A 1 472 ? -15.505 -10.168 46.797 1.00 80.31 472 ARG A O 1
ATOM 3858 N N . GLU A 1 473 ? -15.139 -8.012 46.303 1.00 76.75 473 GLU A N 1
ATOM 3859 C CA . GLU A 1 473 ? -16.448 -7.775 45.671 1.00 76.75 473 GLU A CA 1
ATOM 3860 C C . GLU A 1 473 ? -16.423 -7.976 44.143 1.00 76.75 473 GLU A C 1
ATOM 3862 O O . GLU A 1 473 ? -17.462 -8.195 43.520 1.00 76.75 473 GLU A O 1
ATOM 3867 N N . GLU A 1 474 ? -15.233 -7.959 43.530 1.00 83.25 474 GLU A N 1
ATOM 3868 C CA . GLU A 1 474 ? -15.054 -7.999 42.076 1.00 83.25 474 GLU A CA 1
ATOM 3869 C C . GLU A 1 474 ? -13.945 -8.971 41.650 1.00 83.25 474 GLU A C 1
ATOM 3871 O O . GLU A 1 474 ? -12.956 -9.182 42.357 1.00 83.25 474 GLU A O 1
ATOM 3876 N N . LEU A 1 475 ? -14.095 -9.546 40.456 1.00 83.38 475 LEU A N 1
ATOM 3877 C CA . LEU A 1 475 ? -13.046 -10.305 39.780 1.00 83.38 475 LEU A CA 1
ATOM 3878 C C . LEU A 1 475 ? -12.049 -9.350 39.117 1.00 83.38 475 LEU A C 1
ATOM 3880 O O . LEU A 1 475 ? -12.367 -8.209 38.787 1.00 83.38 475 LEU A O 1
ATOM 3884 N N . THR A 1 476 ? -10.838 -9.817 38.836 1.00 82.81 476 THR A N 1
ATOM 3885 C CA . THR A 1 476 ? -9.974 -9.107 37.886 1.00 82.81 476 THR A CA 1
ATOM 3886 C C . THR A 1 476 ? -10.510 -9.281 36.458 1.00 82.81 476 THR A C 1
ATOM 3888 O O . THR A 1 476 ? -11.178 -10.277 36.156 1.00 82.81 476 THR A O 1
ATOM 3891 N N . PRO A 1 477 ? -10.187 -8.377 35.515 1.00 77.12 477 PRO A N 1
ATOM 3892 C CA . PRO A 1 477 ? -10.610 -8.531 34.123 1.00 77.12 477 PRO A CA 1
ATOM 3893 C C . PRO A 1 477 ? -10.135 -9.840 33.471 1.00 77.12 477 PRO A C 1
ATOM 3895 O O . PRO A 1 477 ? -10.820 -10.376 32.598 1.00 77.12 477 PRO A O 1
ATOM 3898 N N . ILE A 1 478 ? -8.974 -10.370 33.877 1.00 80.00 478 ILE A N 1
ATOM 3899 C CA . ILE A 1 478 ? -8.447 -11.652 33.382 1.00 80.00 478 ILE A CA 1
ATOM 3900 C C . ILE A 1 478 ? -9.328 -12.800 33.869 1.00 80.00 478 ILE A C 1
ATOM 3902 O O . ILE A 1 478 ? -9.791 -13.597 33.053 1.00 80.00 478 ILE A O 1
ATOM 3906 N N . GLU A 1 479 ? -9.588 -12.856 35.176 1.00 85.06 479 GLU A N 1
ATOM 3907 C CA . GLU A 1 479 ? -10.432 -13.882 35.791 1.00 85.06 479 GLU A CA 1
ATOM 3908 C C . GLU A 1 479 ? -11.839 -13.849 35.209 1.00 85.06 479 GLU A C 1
ATOM 3910 O O . GLU A 1 479 ? -12.339 -14.886 34.788 1.00 85.06 479 GLU A O 1
ATOM 3915 N N . TRP A 1 480 ? -12.442 -12.665 35.080 1.00 85.69 480 TRP A N 1
ATOM 3916 C CA . TRP A 1 480 ? -13.779 -12.522 34.509 1.00 85.69 480 TRP A CA 1
ATOM 3917 C C . TRP A 1 480 ? -13.842 -13.052 33.067 1.00 85.69 480 TRP A C 1
ATOM 3919 O O . TRP A 1 480 ? -14.703 -13.865 32.737 1.00 85.69 480 TRP A O 1
ATOM 3929 N N . ASN A 1 481 ? -12.889 -12.673 32.204 1.00 81.69 481 ASN A N 1
ATOM 3930 C CA . ASN A 1 481 ? -12.846 -13.161 30.818 1.00 81.69 481 ASN A CA 1
ATOM 3931 C C . ASN A 1 481 ? -12.588 -14.674 30.731 1.00 81.69 481 ASN A C 1
ATOM 3933 O O . ASN A 1 481 ? -13.170 -15.354 29.877 1.00 81.69 481 ASN A O 1
ATOM 3937 N N . ALA A 1 482 ? -11.693 -15.201 31.570 1.00 83.38 482 ALA A N 1
ATOM 3938 C CA . ALA A 1 482 ? -11.398 -16.629 31.633 1.00 83.38 482 ALA A CA 1
ATOM 3939 C C . ALA A 1 482 ? -12.631 -17.415 32.084 1.00 83.38 482 ALA A C 1
ATOM 3941 O O . ALA A 1 482 ? -12.975 -18.426 31.470 1.00 83.38 482 ALA A O 1
ATOM 3942 N N . PHE A 1 483 ? -13.325 -16.909 33.100 1.00 86.88 483 PHE A N 1
ATOM 3943 C CA . PHE A 1 483 ? -14.485 -17.555 33.683 1.00 86.88 483 PHE A CA 1
ATOM 3944 C C . PHE A 1 483 ? -15.685 -17.523 32.738 1.00 86.88 483 PHE A C 1
ATOM 3946 O O . PHE A 1 483 ? -16.266 -18.571 32.472 1.00 86.88 483 PHE A O 1
ATOM 3953 N N . ASN A 1 484 ? -15.963 -16.382 32.101 1.00 86.12 484 ASN A N 1
ATOM 3954 C CA . ASN A 1 484 ? -17.001 -16.281 31.072 1.00 86.12 484 ASN A CA 1
ATOM 3955 C C . ASN A 1 484 ? -16.734 -17.247 29.901 1.00 86.12 484 ASN A C 1
ATOM 3957 O O . ASN A 1 484 ? -17.620 -17.968 29.447 1.00 86.12 484 ASN A O 1
ATOM 3961 N N . SER A 1 485 ? -15.475 -17.331 29.451 1.00 85.06 485 SER A N 1
ATOM 3962 C CA . SER A 1 485 ? -15.077 -18.267 28.390 1.00 85.06 485 SER A CA 1
ATOM 3963 C C . SER A 1 485 ? -15.265 -19.728 28.798 1.00 85.06 485 SER A C 1
ATOM 3965 O O . SER A 1 485 ? -15.678 -20.544 27.974 1.00 85.06 485 SER A O 1
ATOM 3967 N N . TYR A 1 486 ? -14.944 -20.058 30.051 1.00 87.06 486 TYR A N 1
ATOM 3968 C CA . TYR A 1 486 ? -15.143 -21.390 30.608 1.00 87.06 486 TYR A CA 1
ATOM 3969 C C . TYR A 1 486 ? -16.631 -21.751 30.648 1.00 87.06 486 TYR A C 1
ATOM 3971 O O . TYR A 1 486 ? -16.996 -22.811 30.143 1.00 87.06 486 TYR A O 1
ATOM 3979 N N . LEU A 1 487 ? -17.490 -20.863 31.159 1.00 87.56 487 LEU A N 1
ATOM 3980 C CA . LEU A 1 487 ? -18.931 -21.105 31.249 1.00 87.56 487 LEU A CA 1
ATOM 3981 C C . LEU A 1 487 ? -19.550 -21.342 29.861 1.00 87.56 487 LEU A C 1
ATOM 3983 O O . LEU A 1 487 ? -20.200 -22.367 29.662 1.00 87.56 487 LEU A O 1
ATOM 3987 N N . ILE A 1 488 ? -19.249 -20.488 28.874 1.00 88.00 488 ILE A N 1
ATOM 3988 C CA . ILE A 1 488 ? -19.722 -20.653 27.483 1.00 88.00 488 ILE A CA 1
ATOM 3989 C C . ILE A 1 488 ? -19.253 -21.991 26.889 1.00 88.00 488 ILE A C 1
ATOM 3991 O O . ILE A 1 488 ? -19.995 -22.675 26.187 1.00 88.00 488 ILE A O 1
ATOM 3995 N N . GLN A 1 489 ? -18.006 -22.394 27.158 1.00 86.50 489 GLN A N 1
ATOM 3996 C CA . GLN A 1 489 ? -17.466 -23.648 26.633 1.00 86.50 489 GLN A CA 1
ATOM 3997 C C . GLN A 1 489 ? -18.103 -24.884 27.281 1.00 86.50 489 GLN A C 1
ATOM 3999 O O . GLN A 1 489 ? -18.275 -25.896 26.602 1.00 86.50 489 GLN A O 1
ATOM 4004 N N . GLN A 1 490 ? -18.401 -24.830 28.579 1.00 86.88 490 GLN A N 1
ATOM 4005 C CA . GLN A 1 490 ? -18.928 -25.974 29.320 1.00 86.88 490 GLN A CA 1
ATOM 4006 C C . GLN A 1 490 ? -20.427 -26.166 29.131 1.00 86.88 490 GLN A C 1
ATOM 4008 O O . GLN A 1 490 ? -20.875 -27.306 28.998 1.00 86.88 490 GLN A O 1
ATOM 4013 N N . TYR A 1 491 ? -21.194 -25.081 29.140 1.00 87.12 491 TYR A N 1
ATOM 4014 C CA . TYR A 1 491 ? -22.655 -25.134 29.212 1.00 87.12 491 TYR A CA 1
ATOM 4015 C C . TYR A 1 491 ? -23.339 -24.772 27.898 1.00 87.12 491 TYR A C 1
ATOM 4017 O O . TYR A 1 491 ? -24.550 -24.922 27.785 1.00 87.12 491 TYR A O 1
ATOM 4025 N N . GLY A 1 492 ? -22.561 -24.369 26.892 1.00 79.69 492 GLY A N 1
ATOM 4026 C CA . GLY A 1 492 ? -23.101 -23.808 25.665 1.00 79.69 492 GLY A CA 1
ATOM 4027 C C . GLY A 1 492 ? -23.376 -22.313 25.808 1.00 79.69 492 GLY A C 1
ATOM 4028 O O . GLY A 1 492 ? -23.225 -21.722 26.879 1.00 79.69 492 GLY A O 1
ATOM 4029 N N . GLY A 1 493 ? -23.720 -21.705 24.680 1.00 83.81 493 GLY A N 1
ATOM 4030 C CA . GLY A 1 493 ? -24.012 -20.285 24.551 1.00 83.81 493 GLY A CA 1
ATOM 4031 C C . GLY A 1 493 ? -23.210 -19.604 23.443 1.00 83.81 493 GLY A C 1
ATOM 4032 O O . GLY A 1 493 ? -22.208 -20.138 22.942 1.00 83.81 493 GLY A O 1
ATOM 4033 N N . ASP A 1 494 ? -23.658 -18.420 23.033 1.00 81.94 494 ASP A N 1
ATOM 4034 C CA . ASP A 1 494 ? -23.052 -17.690 21.928 1.00 81.94 494 ASP A CA 1
ATOM 4035 C C . ASP A 1 494 ? -21.637 -17.219 22.290 1.00 81.94 494 ASP A C 1
ATOM 4037 O O . ASP A 1 494 ? -21.391 -16.440 23.214 1.00 81.94 494 ASP A O 1
ATOM 4041 N N . LYS A 1 495 ? -20.665 -17.649 21.485 1.00 79.38 495 LYS A N 1
ATOM 4042 C CA . LYS A 1 495 ? -19.272 -17.200 21.590 1.00 79.38 495 LYS A CA 1
ATOM 4043 C C . LYS A 1 495 ? -19.132 -15.709 21.279 1.00 79.38 495 LYS A C 1
ATOM 4045 O O . LYS A 1 495 ? -18.150 -15.106 21.718 1.00 79.38 495 LYS A O 1
ATOM 4050 N N . GLY A 1 496 ? -20.072 -15.135 20.524 1.00 72.00 496 GLY A N 1
ATOM 4051 C CA . GLY A 1 496 ? -20.178 -13.706 20.238 1.00 72.00 496 GLY A CA 1
ATOM 4052 C C . GLY A 1 496 ? -20.418 -12.857 21.487 1.00 72.00 496 GLY A C 1
ATOM 4053 O O . GLY A 1 496 ? -19.872 -11.759 21.570 1.00 72.00 496 GLY A O 1
ATOM 4054 N N . ALA A 1 497 ? -21.097 -13.408 22.497 1.00 75.06 497 ALA A N 1
ATOM 4055 C CA . ALA A 1 497 ? -21.358 -12.753 23.779 1.00 75.06 497 ALA A CA 1
ATOM 4056 C C . ALA A 1 497 ? -20.148 -12.742 24.738 1.00 75.06 497 ALA A C 1
ATOM 4058 O O . ALA A 1 497 ? -20.220 -12.236 25.858 1.00 75.06 497 ALA A O 1
ATOM 4059 N N . ASN A 1 498 ? -18.992 -13.270 24.313 1.00 71.12 498 ASN A N 1
ATOM 4060 C CA . ASN A 1 498 ? -17.770 -13.337 25.120 1.00 71.12 498 ASN A CA 1
ATOM 4061 C C . ASN A 1 498 ? -16.961 -12.018 25.110 1.00 71.12 498 ASN A C 1
ATOM 4063 O O . ASN A 1 498 ? -15.756 -11.984 24.791 1.00 71.12 498 ASN A O 1
ATOM 4067 N N . ALA A 1 499 ? -17.641 -10.920 25.441 1.00 67.62 499 ALA A N 1
ATOM 4068 C CA . ALA A 1 499 ? -17.080 -9.586 25.597 1.00 67.62 499 ALA A CA 1
ATOM 4069 C C . ALA A 1 499 ? -17.690 -8.882 26.818 1.00 67.62 499 ALA A C 1
ATOM 4071 O O . ALA A 1 499 ? -18.899 -8.924 27.033 1.00 67.62 499 ALA A O 1
ATOM 4072 N N . ALA A 1 500 ? -16.838 -8.213 27.602 1.00 62.44 500 ALA A N 1
ATOM 4073 C CA . ALA A 1 500 ? -17.293 -7.326 28.667 1.00 62.44 500 ALA A CA 1
ATOM 4074 C C . ALA A 1 500 ? -18.150 -6.216 28.042 1.00 62.44 500 ALA A C 1
ATOM 4076 O O . ALA A 1 500 ? -17.690 -5.526 27.130 1.00 62.44 500 ALA A O 1
ATOM 4077 N N . GLY A 1 501 ? -19.400 -6.106 28.491 1.00 68.62 501 GLY A N 1
ATOM 4078 C CA . GLY A 1 501 ? -20.374 -5.181 27.934 1.00 68.62 501 GLY A CA 1
ATOM 4079 C C . GLY A 1 501 ? -21.100 -5.650 26.684 1.00 68.62 501 GLY A C 1
ATOM 4080 O O . GLY A 1 501 ? -21.555 -4.793 25.944 1.00 68.62 501 GLY A O 1
ATOM 4081 N N . HIS A 1 502 ? -21.252 -6.951 26.425 1.00 82.44 502 HIS A N 1
ATOM 4082 C CA . HIS A 1 502 ? -22.244 -7.437 25.448 1.00 82.44 502 HIS A CA 1
ATOM 4083 C C . HIS A 1 502 ? -23.666 -6.942 25.788 1.00 82.44 502 HIS A C 1
ATOM 4085 O O . HIS A 1 502 ? -23.982 -6.709 26.958 1.00 82.44 502 HIS A O 1
ATOM 4091 N N . ALA A 1 503 ? -24.501 -6.732 24.765 1.00 88.81 503 ALA A N 1
ATOM 4092 C CA . ALA A 1 503 ? -25.873 -6.249 24.926 1.00 88.81 503 ALA A CA 1
ATOM 4093 C C . ALA A 1 503 ? -26.831 -7.440 25.036 1.00 88.81 503 ALA A C 1
ATOM 4095 O O . ALA A 1 503 ? -27.058 -8.144 24.055 1.00 88.81 503 ALA A O 1
ATOM 4096 N N . PHE A 1 504 ? -27.420 -7.649 26.209 1.00 92.31 504 PHE A N 1
ATOM 4097 C CA . PHE A 1 504 ? -28.411 -8.700 26.437 1.00 92.31 504 PHE A CA 1
ATOM 4098 C C . PHE A 1 504 ? -29.813 -8.109 26.377 1.00 92.31 504 PHE A C 1
ATOM 4100 O O . PHE A 1 504 ? -30.019 -6.991 26.818 1.00 92.31 504 PHE A O 1
ATOM 4107 N N . ARG A 1 505 ? -30.798 -8.836 25.862 1.00 93.12 505 ARG A N 1
ATOM 4108 C CA . ARG A 1 505 ? -32.206 -8.401 25.830 1.00 93.12 505 ARG A CA 1
ATOM 4109 C C . ARG A 1 505 ? -32.704 -8.015 27.226 1.00 93.12 505 ARG A C 1
ATOM 4111 O O . ARG A 1 505 ? -32.633 -8.815 28.156 1.00 93.12 505 ARG A O 1
ATOM 4118 N N . LEU A 1 506 ? -33.227 -6.798 27.344 1.00 94.69 506 LEU A N 1
ATOM 4119 C CA . LEU A 1 506 ? -34.035 -6.369 28.478 1.00 94.69 506 LEU A CA 1
ATOM 4120 C C . LEU A 1 506 ? -35.447 -6.946 28.268 1.00 94.69 506 LEU A C 1
ATOM 4122 O O . LEU A 1 506 ? -36.017 -6.688 27.208 1.00 94.69 506 LEU A O 1
ATOM 4126 N N . PRO A 1 507 ? -36.015 -7.729 29.207 1.00 93.12 507 PRO A N 1
ATOM 4127 C CA . PRO A 1 507 ? -37.301 -8.400 29.010 1.00 93.12 507 PRO A CA 1
ATOM 4128 C C . PRO A 1 507 ? -38.480 -7.421 29.145 1.00 93.12 507 PRO A C 1
ATOM 4130 O O . PRO A 1 507 ? -39.242 -7.452 30.107 1.00 93.12 507 PRO A O 1
ATOM 4133 N N . ILE A 1 508 ? -38.600 -6.518 28.170 1.00 91.00 508 ILE A N 1
ATOM 4134 C CA . ILE A 1 508 ? -39.706 -5.577 27.997 1.00 91.00 508 ILE A CA 1
ATOM 4135 C C . ILE A 1 508 ? -40.265 -5.786 26.588 1.00 91.00 508 ILE A C 1
ATOM 4137 O O . ILE A 1 508 ? -39.612 -5.448 25.604 1.00 91.00 508 ILE A O 1
ATOM 4141 N N . GLY A 1 509 ? -41.480 -6.332 26.506 1.00 90.75 509 GLY A N 1
ATOM 4142 C CA . GLY A 1 509 ? -42.186 -6.539 25.243 1.00 90.75 509 GLY A CA 1
ATOM 4143 C C . GLY A 1 509 ? -41.618 -7.682 24.400 1.00 90.75 509 GLY A C 1
ATOM 4144 O O . GLY A 1 509 ? -41.416 -8.792 24.891 1.00 90.75 509 GLY A O 1
ATOM 4145 N N . SER A 1 510 ? -41.417 -7.423 23.110 1.00 92.12 510 SER A N 1
ATOM 4146 C CA . SER A 1 510 ? -41.013 -8.418 22.114 1.00 92.12 510 SER A CA 1
ATOM 4147 C C . SER A 1 510 ? -39.654 -8.105 21.494 1.00 92.12 510 SER A C 1
ATOM 4149 O O . SER A 1 510 ? -39.225 -6.958 21.411 1.00 92.12 510 SER A O 1
ATOM 4151 N N . SER A 1 511 ? -38.985 -9.149 21.022 1.00 90.94 511 SER A N 1
ATOM 4152 C CA . SER A 1 511 ? -37.807 -9.088 20.168 1.00 90.94 511 SER A CA 1
ATOM 4153 C C . SER A 1 511 ? -38.227 -8.912 18.710 1.00 90.94 511 SER A C 1
ATOM 4155 O O . SER A 1 511 ? -38.851 -9.806 18.128 1.00 90.94 511 SER A O 1
ATOM 4157 N N . HIS A 1 512 ? -37.823 -7.797 18.104 1.00 89.62 512 HIS A N 1
ATOM 4158 C CA . HIS A 1 512 ? -38.072 -7.468 16.693 1.00 89.62 512 HIS A CA 1
ATOM 4159 C C . HIS A 1 512 ? -36.995 -8.012 15.749 1.00 89.62 512 HIS A C 1
ATOM 4161 O O . HIS A 1 512 ? -37.001 -7.740 14.548 1.00 89.62 512 HIS A O 1
ATOM 4167 N N . LYS A 1 513 ? -36.071 -8.825 16.276 1.00 84.25 513 LYS A N 1
ATOM 4168 C CA . LYS A 1 513 ? -35.094 -9.577 15.477 1.00 84.25 513 LYS A CA 1
ATOM 4169 C C . LYS A 1 513 ? -35.767 -10.581 14.528 1.00 84.25 513 LYS A C 1
ATOM 4171 O O . LYS A 1 513 ? -35.173 -10.951 13.517 1.00 84.25 513 LYS A O 1
ATOM 4176 N N . TYR A 1 514 ? -36.969 -11.041 14.864 1.00 82.94 514 TYR A N 1
ATOM 4177 C CA . TYR A 1 514 ? -37.723 -12.041 14.112 1.00 82.94 514 TYR A CA 1
ATOM 4178 C C . TYR A 1 514 ? -39.019 -11.440 13.559 1.00 82.94 514 TYR A C 1
ATOM 4180 O O . TYR A 1 514 ? -39.558 -10.494 14.130 1.00 82.94 514 TYR A O 1
ATOM 4188 N N . ASP A 1 515 ? -39.510 -12.001 12.453 1.00 81.88 515 ASP A N 1
ATOM 4189 C CA . ASP A 1 515 ? -40.789 -11.639 11.837 1.00 81.88 515 ASP A CA 1
ATOM 4190 C C . ASP A 1 515 ? -41.673 -12.902 11.724 1.00 81.88 515 ASP A C 1
ATOM 4192 O O . ASP A 1 515 ? -41.312 -13.823 10.979 1.00 81.88 515 ASP A O 1
ATOM 4196 N N . PRO A 1 516 ? -42.786 -13.007 12.479 1.00 86.56 516 PRO A N 1
ATOM 4197 C CA . PRO A 1 516 ? -43.308 -12.011 13.422 1.00 86.56 516 PRO A CA 1
ATOM 4198 C C . PRO A 1 516 ? -42.434 -11.849 14.689 1.00 86.56 516 PRO A C 1
ATOM 4200 O O . PRO A 1 516 ? -41.695 -12.780 15.033 1.00 86.56 516 PRO A O 1
ATOM 4203 N N . PRO A 1 517 ? -42.533 -10.707 15.407 1.00 89.56 517 PRO A N 1
ATOM 4204 C CA . PRO A 1 517 ? -41.816 -10.481 16.663 1.00 89.56 517 PRO A CA 1
ATOM 4205 C C . PRO A 1 517 ? -42.115 -11.552 17.714 1.00 89.56 517 PRO A C 1
ATOM 4207 O O . PRO A 1 517 ? -43.228 -12.078 17.788 1.00 89.56 517 PRO A O 1
ATOM 4210 N N . ILE A 1 518 ? -41.121 -11.861 18.548 1.00 91.00 518 ILE A N 1
ATOM 4211 C CA . ILE A 1 518 ? -41.224 -12.895 19.587 1.00 91.00 518 ILE A CA 1
ATOM 4212 C C . ILE A 1 518 ? -41.232 -12.235 20.959 1.00 91.00 518 ILE A C 1
ATOM 4214 O O . ILE A 1 518 ? -40.286 -11.539 21.313 1.00 91.00 518 ILE A O 1
ATOM 4218 N N . GLU A 1 519 ? -42.266 -12.500 21.750 1.00 92.69 519 GLU A N 1
ATOM 4219 C CA . GLU A 1 519 ? -42.367 -12.034 23.133 1.00 92.69 519 GLU A CA 1
ATOM 4220 C C . GLU A 1 519 ? -41.211 -12.560 23.999 1.00 92.69 519 GLU A C 1
ATOM 4222 O O . GLU A 1 519 ? -40.921 -13.760 24.014 1.00 92.69 519 GLU A O 1
ATOM 4227 N N . LEU A 1 520 ? -40.564 -11.653 24.732 1.00 93.94 520 LEU A N 1
ATOM 4228 C CA . LEU A 1 520 ? -39.506 -11.993 25.676 1.00 93.94 520 LEU A CA 1
ATOM 4229 C C . LEU A 1 520 ? -40.129 -12.492 26.980 1.00 93.94 520 LEU A C 1
ATOM 4231 O O . LEU A 1 520 ? -40.912 -11.777 27.603 1.00 93.94 520 LEU A O 1
ATOM 4235 N N . LYS A 1 521 ? -39.745 -13.687 27.438 1.00 94.25 521 LYS A N 1
ATOM 4236 C CA . LYS A 1 521 ? -40.282 -14.254 28.687 1.00 94.25 521 LYS A CA 1
ATOM 4237 C C . LYS A 1 521 ? -39.225 -14.295 29.769 1.00 94.25 521 LYS A C 1
ATOM 4239 O O . LYS A 1 521 ? -38.268 -15.061 29.673 1.00 94.25 521 LYS A O 1
ATOM 4244 N N . LEU A 1 522 ? -39.419 -13.484 30.802 1.00 95.19 522 LEU A N 1
ATOM 4245 C CA . LEU A 1 522 ? -38.614 -13.522 32.014 1.00 95.19 522 LEU A CA 1
ATOM 4246 C C . LEU A 1 522 ? -39.155 -14.590 32.969 1.00 95.19 522 LEU A C 1
ATOM 4248 O O . LEU A 1 522 ? -40.354 -14.669 33.210 1.00 95.19 522 LEU A O 1
ATOM 4252 N N . GLN A 1 523 ? -38.249 -15.371 33.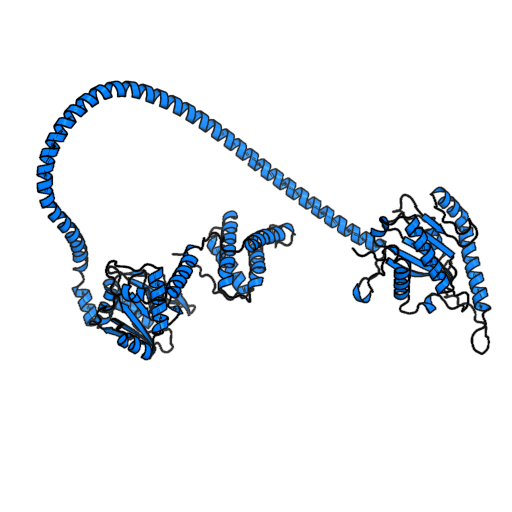543 1.00 93.69 523 GLN A N 1
ATOM 4253 C CA . GLN A 1 523 ? -38.513 -16.227 34.690 1.00 93.69 523 GLN A CA 1
ATOM 4254 C C . GLN A 1 523 ? -37.458 -15.942 35.757 1.00 93.69 523 GLN A C 1
ATOM 4256 O O . GLN A 1 523 ? -36.262 -16.057 35.481 1.00 93.69 523 GLN A O 1
ATOM 4261 N N . VAL A 1 524 ? -37.894 -15.576 36.962 1.00 91.38 524 VAL A N 1
ATOM 4262 C CA . VAL A 1 524 ? -37.021 -15.312 38.115 1.00 91.38 524 VAL A CA 1
ATOM 4263 C C . VAL A 1 524 ? -37.125 -16.459 39.114 1.00 91.38 524 VAL A C 1
ATOM 4265 O O . VAL A 1 524 ? -38.202 -16.991 39.365 1.00 91.38 524 VAL A O 1
ATOM 4268 N N . PHE A 1 525 ? -35.986 -16.851 39.677 1.00 87.75 525 PHE A N 1
ATOM 4269 C CA . PHE A 1 525 ? -35.870 -17.898 40.685 1.00 87.75 525 PHE A CA 1
ATOM 4270 C C . PHE A 1 525 ? -35.368 -17.257 41.984 1.00 87.75 525 PHE A C 1
ATOM 4272 O O . PHE A 1 525 ? -34.164 -17.188 42.224 1.00 87.75 525 PHE A O 1
ATOM 4279 N N . GLU A 1 526 ? -36.282 -16.736 42.807 1.00 68.25 526 GLU A N 1
ATOM 4280 C CA . GLU A 1 526 ? -35.931 -15.979 44.022 1.00 68.25 526 GLU A CA 1
ATOM 4281 C C . GLU A 1 526 ? -35.082 -16.800 45.009 1.00 68.25 526 GLU A C 1
ATOM 4283 O O . GLU A 1 526 ? -34.105 -16.284 45.553 1.00 68.25 526 GLU A O 1
ATOM 4288 N N . ASP A 1 527 ? -35.366 -18.101 45.131 1.00 68.50 527 ASP A N 1
ATOM 4289 C CA . ASP A 1 527 ? -34.648 -19.041 46.006 1.00 68.50 527 ASP A CA 1
ATOM 4290 C C . ASP A 1 527 ? -33.261 -19.460 45.479 1.00 68.50 527 ASP A C 1
ATOM 4292 O O . ASP A 1 527 ? -32.545 -20.227 46.131 1.00 68.50 527 ASP A O 1
ATOM 4296 N N . ALA A 1 528 ? -32.861 -19.005 44.287 1.00 67.06 528 ALA A N 1
ATOM 4297 C CA . ALA A 1 528 ? -31.540 -19.296 43.746 1.00 67.06 528 ALA A CA 1
ATOM 4298 C C . ALA A 1 528 ? -30.483 -18.501 44.522 1.00 67.06 528 ALA A C 1
ATOM 4300 O O . ALA A 1 528 ? -30.132 -17.372 44.167 1.00 67.06 528 ALA A O 1
ATOM 4301 N N . GLU A 1 529 ? -29.963 -19.074 45.604 1.00 66.06 529 GLU A N 1
ATOM 4302 C CA . GLU A 1 529 ? -28.777 -18.540 46.258 1.00 66.06 529 GLU A CA 1
ATOM 4303 C C . GLU A 1 529 ? -27.535 -18.769 45.384 1.00 66.06 529 GLU A C 1
ATOM 4305 O O . GLU A 1 529 ? -27.379 -19.851 44.810 1.00 66.06 529 GLU A O 1
ATOM 4310 N N . PRO A 1 530 ? -26.600 -17.801 45.322 1.00 63.25 530 PRO A N 1
ATOM 4311 C CA . PRO A 1 530 ? -25.297 -18.027 44.722 1.00 63.25 530 PRO A CA 1
ATOM 4312 C C . PRO A 1 530 ? -24.511 -18.971 45.644 1.00 63.25 530 PRO A C 1
ATOM 4314 O O . PRO A 1 530 ? -23.781 -18.553 46.541 1.00 63.25 530 PRO A O 1
ATOM 4317 N N . ALA A 1 531 ? -24.758 -20.272 45.508 1.00 58.25 531 ALA A N 1
ATOM 4318 C CA . ALA A 1 531 ? -24.232 -21.303 46.399 1.00 58.25 531 ALA A CA 1
ATOM 4319 C C . ALA A 1 531 ? -22.764 -21.636 46.102 1.00 58.25 531 ALA A C 1
ATOM 4321 O O . ALA A 1 531 ? -22.070 -22.190 46.956 1.00 58.25 531 ALA A O 1
ATOM 4322 N N . VAL A 1 532 ? -22.284 -21.297 44.901 1.00 70.06 532 VAL A N 1
ATOM 4323 C CA . VAL A 1 532 ? -20.945 -21.659 44.439 1.00 70.06 532 VAL A CA 1
ATOM 4324 C C . VAL A 1 532 ? -19.991 -20.476 44.561 1.00 70.06 532 VAL A C 1
ATOM 4326 O O . VAL A 1 532 ? -20.242 -19.379 44.060 1.00 70.06 532 VAL A O 1
ATOM 4329 N N . ASP A 1 533 ? -18.884 -20.731 45.253 1.00 76.75 533 ASP A N 1
ATOM 4330 C CA . ASP A 1 533 ? -17.763 -19.812 45.417 1.00 76.75 533 ASP A CA 1
ATOM 4331 C C . ASP A 1 533 ? -17.011 -19.680 44.082 1.00 76.75 533 ASP A C 1
ATOM 4333 O O . ASP A 1 533 ? -16.494 -20.668 43.544 1.00 76.75 533 ASP A O 1
ATOM 4337 N N . ALA A 1 534 ? -16.972 -18.464 43.534 1.00 78.00 534 ALA A N 1
ATOM 4338 C CA . ALA A 1 534 ? -16.309 -18.183 42.265 1.00 78.00 534 ALA A CA 1
ATOM 4339 C C . ALA A 1 534 ? -14.817 -18.531 42.331 1.00 78.00 534 ALA A C 1
ATOM 4341 O O . ALA A 1 534 ? -14.267 -19.045 41.358 1.00 78.00 534 ALA A O 1
ATOM 4342 N N . ASP A 1 535 ? -14.169 -18.314 43.480 1.00 76.56 535 ASP A N 1
ATOM 4343 C CA . ASP A 1 535 ? -12.741 -18.570 43.657 1.00 76.56 535 ASP A CA 1
ATOM 4344 C C . ASP A 1 535 ? -12.439 -20.079 43.598 1.00 76.56 535 ASP A C 1
ATOM 4346 O O . ASP A 1 535 ? -11.407 -20.490 43.064 1.00 76.56 535 ASP A O 1
ATOM 4350 N N . VAL A 1 536 ? -13.369 -20.928 44.055 1.00 79.50 536 VAL A N 1
ATOM 4351 C CA . VAL A 1 536 ? -13.250 -22.395 43.945 1.00 79.50 536 VAL A CA 1
ATOM 4352 C C . VAL A 1 536 ? -13.334 -22.846 42.488 1.00 79.50 536 VAL A C 1
ATOM 4354 O O . VAL A 1 536 ? -12.554 -23.697 42.060 1.00 79.50 536 VAL A O 1
ATOM 4357 N N . LEU A 1 537 ? -14.245 -22.270 41.705 1.00 77.69 537 LEU A N 1
ATOM 4358 C CA . LEU A 1 537 ? -14.356 -22.580 40.280 1.00 77.69 537 LEU A CA 1
ATOM 4359 C C . LEU A 1 537 ? -13.170 -22.041 39.478 1.00 77.69 537 LEU A C 1
ATOM 4361 O O . LEU A 1 537 ? -12.652 -22.756 38.624 1.00 77.69 537 LEU A O 1
ATOM 4365 N N . LEU A 1 538 ? -12.685 -20.833 39.779 1.00 78.06 538 LEU A N 1
ATOM 4366 C CA . LEU A 1 538 ? -11.492 -20.258 39.151 1.00 78.06 538 LEU A CA 1
ATOM 4367 C C . LEU A 1 538 ? -10.255 -21.146 39.342 1.00 78.06 538 LEU A C 1
ATOM 4369 O O . LEU A 1 538 ? -9.476 -21.301 38.405 1.00 78.06 538 LEU A O 1
ATOM 4373 N N . GLN A 1 539 ? -10.104 -21.792 40.504 1.00 78.88 539 GLN A N 1
ATOM 4374 C CA . GLN A 1 539 ? -9.030 -22.767 40.750 1.00 78.88 539 GLN A CA 1
ATOM 4375 C C . GLN A 1 539 ? -9.139 -24.030 39.881 1.00 78.88 539 GLN A C 1
ATOM 4377 O O . GLN A 1 539 ? -8.132 -24.691 39.625 1.00 78.88 539 GLN A O 1
ATOM 4382 N N . GLN A 1 540 ? -10.343 -24.379 39.423 1.00 75.44 540 GLN A N 1
ATOM 4383 C CA . GLN A 1 540 ? -10.581 -25.518 38.531 1.00 75.44 540 GLN A CA 1
ATOM 4384 C C . GLN A 1 540 ? -10.389 -25.158 37.050 1.00 75.44 540 GLN A C 1
ATOM 4386 O O . GLN A 1 540 ? -10.276 -26.053 36.206 1.00 75.44 540 GLN A O 1
ATOM 4391 N N . ILE A 1 541 ? -10.330 -23.866 36.710 1.00 79.62 541 ILE A N 1
ATOM 4392 C CA . ILE A 1 541 ? -10.055 -23.420 35.345 1.00 79.62 541 ILE A CA 1
ATOM 4393 C C . ILE A 1 541 ? -8.606 -23.759 34.992 1.00 79.62 541 ILE A C 1
ATOM 4395 O O . ILE A 1 541 ? -7.663 -23.431 35.708 1.00 79.62 541 ILE A O 1
ATOM 4399 N N . SER A 1 542 ? -8.417 -24.405 33.838 1.00 74.56 542 SER A N 1
ATOM 4400 C CA . SER A 1 542 ? -7.082 -24.737 33.342 1.00 74.56 542 SER A CA 1
ATOM 4401 C C . SER A 1 542 ? -6.199 -23.482 33.246 1.00 74.56 542 SER A C 1
ATOM 4403 O O . SER A 1 542 ? -6.639 -22.483 32.662 1.00 74.56 542 SER A O 1
ATOM 4405 N N . PRO A 1 543 ? -4.922 -23.549 33.675 1.00 75.44 543 PRO A N 1
ATOM 4406 C CA . PRO A 1 543 ? -3.957 -22.465 33.487 1.00 75.44 543 PRO A CA 1
ATOM 4407 C C . PRO A 1 543 ? -3.869 -21.970 32.037 1.00 75.44 543 PRO A C 1
ATOM 4409 O O . PRO A 1 543 ? -3.623 -20.795 31.801 1.00 75.44 543 PRO A O 1
ATOM 4412 N N . GLN A 1 544 ? -4.148 -22.835 31.052 1.00 74.19 544 GLN A N 1
ATOM 4413 C CA . GLN A 1 544 ? -4.160 -22.467 29.632 1.00 74.19 544 GLN A CA 1
ATOM 4414 C C . GLN A 1 544 ? -5.290 -21.491 29.264 1.00 74.19 544 GLN A C 1
ATOM 4416 O O . GLN A 1 544 ? -5.121 -20.664 28.369 1.00 74.19 544 GLN A O 1
ATOM 4421 N N . ILE A 1 545 ? -6.454 -21.583 29.918 1.00 74.12 545 ILE A N 1
ATOM 4422 C CA . ILE A 1 545 ? -7.585 -20.669 29.687 1.00 74.12 545 ILE A CA 1
ATOM 4423 C C . ILE A 1 545 ? -7.280 -19.308 30.315 1.00 74.12 545 ILE A C 1
ATOM 4425 O O . ILE A 1 545 ? -7.507 -18.285 29.668 1.00 74.12 545 ILE A O 1
ATOM 4429 N N . LEU A 1 546 ? -6.705 -19.303 31.521 1.00 74.88 546 LEU A N 1
ATOM 4430 C CA . LEU A 1 546 ? -6.234 -18.092 32.195 1.00 74.88 546 LEU A CA 1
ATOM 4431 C C . LEU A 1 546 ? -5.138 -17.393 31.378 1.00 74.88 546 LEU A C 1
ATOM 4433 O O . LEU A 1 546 ? -5.280 -16.217 31.065 1.00 74.88 546 LEU A O 1
ATOM 4437 N N . GLU A 1 547 ? -4.129 -18.130 30.906 1.00 73.50 547 GLU A N 1
ATOM 4438 C CA . GLU A 1 547 ? -3.061 -17.594 30.051 1.00 73.50 547 GLU A CA 1
ATOM 4439 C C . GLU A 1 547 ? -3.612 -17.057 28.717 1.00 73.50 547 GLU A C 1
ATOM 4441 O O . GLU A 1 547 ? -3.165 -16.033 28.199 1.00 73.50 547 GLU A O 1
ATOM 4446 N N . LYS A 1 548 ? -4.627 -17.710 28.136 1.00 72.06 548 LYS A N 1
ATOM 4447 C CA . LYS A 1 548 ? -5.295 -17.219 26.923 1.00 72.06 548 LYS A CA 1
ATOM 4448 C C . LYS A 1 548 ? -6.085 -15.933 27.183 1.00 72.06 548 LYS A C 1
ATOM 4450 O O . LYS A 1 548 ? -6.078 -15.050 26.323 1.00 72.06 548 LYS A O 1
ATOM 4455 N N . ALA A 1 549 ? -6.766 -15.827 28.323 1.00 65.81 549 ALA A N 1
ATOM 4456 C CA . ALA A 1 549 ? -7.489 -14.624 28.729 1.00 65.81 549 ALA A CA 1
ATOM 4457 C C . ALA A 1 549 ? -6.523 -13.467 29.012 1.00 65.81 549 ALA A C 1
ATOM 4459 O O . ALA A 1 549 ? -6.735 -12.367 28.507 1.00 65.81 549 ALA A O 1
ATOM 4460 N N . GLU A 1 550 ? -5.420 -13.743 29.704 1.00 65.44 550 GLU A N 1
ATOM 4461 C CA . GLU A 1 550 ? -4.327 -12.804 29.946 1.00 65.44 550 GLU A CA 1
ATOM 4462 C C . GLU A 1 550 ? -3.710 -12.331 28.630 1.00 65.44 550 GLU A C 1
ATOM 4464 O O . GLU A 1 550 ? -3.647 -11.135 28.388 1.00 65.44 550 GLU A O 1
ATOM 4469 N N . ARG A 1 551 ? -3.386 -13.226 27.689 1.00 64.62 551 ARG A N 1
ATOM 4470 C CA . ARG A 1 551 ? -2.915 -12.834 26.347 1.00 64.62 551 ARG A CA 1
ATOM 4471 C C . ARG A 1 551 ? -3.950 -12.020 25.565 1.00 64.62 551 ARG A C 1
ATOM 4473 O O . ARG A 1 551 ? -3.564 -11.131 24.815 1.00 64.62 551 ARG A O 1
ATOM 4480 N N . LYS A 1 552 ? -5.252 -12.311 25.689 1.00 62.16 552 LYS A N 1
ATOM 4481 C CA . LYS A 1 552 ? -6.339 -11.538 25.043 1.00 62.16 552 LYS A CA 1
ATOM 4482 C C . LYS A 1 552 ? -6.451 -10.133 25.643 1.00 62.16 552 LYS A C 1
ATOM 4484 O O . LYS A 1 552 ? -6.780 -9.199 24.917 1.00 62.16 552 LYS A O 1
ATOM 4489 N N . LEU A 1 553 ? -6.213 -10.001 26.946 1.00 53.59 553 LEU A N 1
ATOM 4490 C CA . LEU A 1 553 ? -6.264 -8.740 27.674 1.00 53.59 553 LEU A CA 1
ATOM 4491 C C . LEU A 1 553 ? -4.981 -7.918 27.477 1.00 53.59 553 LEU A C 1
ATOM 4493 O O . LEU A 1 553 ? -5.069 -6.740 27.158 1.00 53.59 553 LEU A O 1
ATOM 4497 N N . ASN A 1 554 ? -3.810 -8.551 27.540 1.00 48.00 554 ASN A N 1
ATOM 4498 C CA . ASN A 1 554 ? -2.518 -7.941 27.231 1.00 48.00 554 ASN A CA 1
ATOM 4499 C C . ASN A 1 554 ? -2.475 -7.499 25.772 1.00 48.00 554 ASN A C 1
ATOM 4501 O O . ASN A 1 554 ? -2.131 -6.364 25.524 1.00 48.00 554 ASN A O 1
ATOM 4505 N N . ARG A 1 555 ? -3.010 -8.267 24.813 1.00 47.69 555 ARG A N 1
ATOM 4506 C CA . ARG A 1 555 ? -3.236 -7.764 23.442 1.00 47.69 555 ARG A CA 1
ATOM 4507 C C . ARG A 1 555 ? -4.178 -6.564 23.350 1.00 47.69 555 ARG A C 1
ATOM 4509 O O . ARG A 1 555 ? -4.245 -5.971 22.289 1.00 47.69 555 ARG A O 1
ATOM 4516 N N . ARG A 1 556 ? -4.974 -6.267 24.380 1.00 38.03 556 ARG A N 1
ATOM 4517 C CA . ARG A 1 556 ? -5.873 -5.104 24.442 1.00 38.03 556 ARG A CA 1
ATOM 4518 C C . ARG A 1 556 ? -5.190 -3.892 25.089 1.00 38.03 556 ARG A C 1
ATOM 4520 O O . ARG A 1 556 ? -5.473 -2.779 24.673 1.00 38.03 556 ARG A O 1
ATOM 4527 N N . TYR A 1 557 ? -4.289 -4.115 26.052 1.00 32.91 557 TYR A N 1
ATOM 4528 C CA . TYR A 1 557 ? -3.526 -3.072 26.760 1.00 32.91 557 TYR A CA 1
ATOM 4529 C C . TYR A 1 557 ? -2.094 -2.846 26.226 1.00 32.91 557 TYR A C 1
ATOM 4531 O O . TYR A 1 557 ? -1.492 -1.828 26.542 1.00 32.91 557 TYR A O 1
ATOM 4539 N N . GLU A 1 558 ? -1.554 -3.751 25.404 1.00 33.78 558 GLU A N 1
ATOM 4540 C CA . GLU A 1 558 ? -0.316 -3.581 24.621 1.00 33.78 558 GLU A CA 1
ATOM 4541 C C . GLU A 1 558 ? -0.565 -2.837 23.306 1.00 33.78 558 GLU A C 1
ATOM 4543 O O . GLU A 1 558 ? 0.401 -2.456 22.655 1.00 33.78 558 GLU A O 1
ATOM 4548 N N . ILE A 1 559 ? -1.825 -2.594 22.916 1.00 37.53 559 ILE A N 1
ATOM 4549 C CA . ILE A 1 559 ? -2.116 -1.734 21.764 1.00 37.53 559 ILE A CA 1
ATOM 4550 C C . ILE A 1 559 ? -1.821 -0.303 22.189 1.00 37.53 559 ILE A C 1
ATOM 4552 O O . ILE A 1 559 ? -2.674 0.405 22.731 1.00 37.53 559 ILE A O 1
ATOM 4556 N N . GLN A 1 560 ? -0.601 0.142 21.918 1.00 37.75 560 GLN A N 1
ATOM 4557 C CA . GLN A 1 560 ? -0.364 1.560 21.772 1.00 37.75 560 GLN A CA 1
ATOM 4558 C C . GLN A 1 560 ? -1.104 2.009 20.505 1.00 37.75 560 GLN A C 1
ATOM 4560 O O . GLN A 1 560 ? -0.813 1.579 19.387 1.00 37.75 560 GLN A O 1
ATOM 4565 N N . PHE A 1 561 ? -2.074 2.911 20.662 1.00 44.47 561 PHE A N 1
ATOM 4566 C CA . PHE A 1 561 ? -2.713 3.632 19.551 1.00 44.47 561 PHE A CA 1
ATOM 4567 C C . PHE A 1 561 ? -1.746 4.636 18.878 1.00 44.47 561 PHE A C 1
ATOM 4569 O O . PHE A 1 561 ? -2.152 5.681 18.380 1.00 44.47 561 PHE A O 1
ATOM 4576 N N . ASP A 1 562 ? -0.450 4.329 18.843 1.00 53.75 562 ASP A N 1
ATOM 4577 C CA . ASP A 1 562 ? 0.591 5.073 18.134 1.00 53.75 562 ASP A CA 1
ATOM 4578 C C . ASP A 1 562 ? 0.998 4.391 16.809 1.00 53.75 562 ASP A C 1
ATOM 4580 O O . ASP A 1 562 ? 1.742 4.965 16.013 1.00 53.75 562 ASP A O 1
ATOM 4584 N N . GLY A 1 563 ? 0.482 3.181 16.543 1.00 53.06 563 GLY A N 1
ATOM 4585 C CA . GLY A 1 563 ? 0.779 2.396 15.344 1.00 53.06 563 GLY A CA 1
ATOM 4586 C C . GLY A 1 563 ? 2.028 1.504 15.443 1.00 53.06 563 GLY A C 1
ATOM 4587 O O . GLY A 1 563 ? 2.391 0.866 14.451 1.00 53.06 563 GLY A O 1
ATOM 4588 N N . SER A 1 564 ? 2.665 1.408 16.611 1.00 57.00 564 SER A N 1
ATOM 4589 C CA . SER A 1 564 ? 3.880 0.608 16.844 1.00 57.00 564 SER A CA 1
ATOM 4590 C C . SER A 1 564 ? 3.704 -0.904 16.622 1.00 57.00 564 SER A C 1
ATOM 4592 O O . SER A 1 564 ? 4.677 -1.588 16.306 1.00 57.00 564 SER A O 1
ATOM 4594 N N . ASP A 1 565 ? 2.470 -1.417 16.662 1.00 63.47 565 ASP A N 1
ATOM 4595 C CA . ASP A 1 565 ? 2.144 -2.833 16.421 1.00 63.47 565 ASP A CA 1
ATOM 4596 C C . ASP A 1 565 ? 2.320 -3.285 14.959 1.00 63.47 565 ASP A C 1
ATOM 4598 O O . ASP A 1 565 ? 2.343 -4.486 14.654 1.00 63.47 565 ASP A O 1
ATOM 4602 N N . ALA A 1 566 ? 2.399 -2.343 14.012 1.00 71.00 566 ALA A N 1
ATOM 4603 C CA . ALA A 1 566 ? 2.705 -2.681 12.629 1.00 71.00 566 ALA A CA 1
ATOM 4604 C C . ALA A 1 566 ? 4.195 -3.047 12.510 1.00 71.00 566 ALA A C 1
ATOM 4606 O O . ALA A 1 566 ? 5.036 -2.297 12.995 1.00 71.00 566 ALA A O 1
ATOM 4607 N N . PRO A 1 567 ? 4.570 -4.140 11.816 1.00 74.94 567 PRO A N 1
ATOM 4608 C CA . PRO A 1 567 ? 5.977 -4.499 11.648 1.00 74.94 567 PRO A CA 1
ATOM 4609 C C . PRO A 1 567 ? 6.810 -3.344 11.067 1.00 74.94 567 PRO A C 1
ATOM 4611 O O . PRO A 1 567 ? 6.348 -2.682 10.138 1.00 74.94 567 PRO A O 1
ATOM 4614 N N . ASP A 1 568 ? 8.056 -3.161 11.511 1.00 74.25 568 ASP A N 1
ATOM 4615 C CA . ASP A 1 568 ? 8.944 -2.065 11.065 1.00 74.25 568 ASP A CA 1
ATOM 4616 C C . ASP A 1 568 ? 9.018 -1.912 9.541 1.00 74.25 568 ASP A C 1
ATOM 4618 O O . ASP A 1 568 ? 9.034 -0.807 8.986 1.00 74.25 568 ASP A O 1
ATOM 4622 N N . TRP A 1 569 ? 9.025 -3.044 8.832 1.00 77.12 569 TRP A N 1
ATOM 4623 C CA . TRP A 1 569 ? 9.044 -3.062 7.374 1.00 77.12 569 TRP A CA 1
ATOM 4624 C C . TRP A 1 569 ? 7.777 -2.439 6.774 1.00 77.12 569 TRP A C 1
ATOM 4626 O O . TRP A 1 569 ? 7.856 -1.798 5.730 1.00 77.12 569 TRP A O 1
ATOM 4636 N N . PHE A 1 570 ? 6.619 -2.601 7.416 1.00 82.50 570 PHE A N 1
ATOM 4637 C CA . PHE A 1 570 ? 5.344 -2.022 7.000 1.00 82.50 570 PHE A CA 1
ATOM 4638 C C . PHE A 1 570 ? 5.334 -0.514 7.250 1.00 82.50 570 PHE A C 1
ATOM 4640 O O . PHE A 1 570 ? 5.014 0.251 6.338 1.00 82.50 570 PHE A O 1
ATOM 4647 N N . GLN A 1 571 ? 5.774 -0.089 8.439 1.00 80.75 571 GLN A N 1
ATOM 4648 C CA . GLN A 1 571 ? 5.879 1.327 8.799 1.00 80.75 571 GLN A CA 1
ATOM 4649 C C . GLN A 1 571 ? 6.789 2.086 7.819 1.00 80.75 571 GLN A C 1
ATOM 4651 O O . GLN A 1 571 ? 6.425 3.132 7.274 1.00 80.75 571 GLN A O 1
ATOM 4656 N N . THR A 1 572 ? 7.951 1.500 7.518 1.00 82.56 572 THR A N 1
ATOM 4657 C CA . THR A 1 572 ? 8.924 2.042 6.559 1.00 82.56 572 THR A CA 1
ATOM 4658 C C . THR A 1 572 ? 8.344 2.103 5.144 1.00 82.56 572 THR A C 1
ATOM 4660 O O . THR A 1 572 ? 8.547 3.079 4.421 1.00 82.56 572 THR A O 1
ATOM 4663 N N . ASN A 1 573 ? 7.590 1.080 4.736 1.00 83.00 573 ASN A N 1
ATOM 4664 C CA . ASN A 1 573 ? 6.995 0.994 3.402 1.00 83.00 573 ASN A CA 1
ATOM 4665 C C . ASN A 1 573 ? 5.887 2.036 3.190 1.00 83.00 573 ASN A C 1
ATOM 4667 O O . ASN A 1 573 ? 5.756 2.547 2.081 1.00 83.00 573 ASN A O 1
ATOM 4671 N N . TRP A 1 574 ? 5.131 2.401 4.232 1.00 85.69 574 TRP A N 1
ATOM 4672 C CA . TRP A 1 574 ? 4.132 3.472 4.151 1.00 85.69 574 TRP A CA 1
ATOM 4673 C C . TRP A 1 574 ? 4.767 4.829 3.861 1.00 85.69 574 TRP A C 1
ATOM 4675 O O . TRP A 1 574 ? 4.433 5.454 2.851 1.00 85.69 574 TRP A O 1
ATOM 4685 N N . LYS A 1 575 ? 5.754 5.235 4.672 1.00 81.94 575 LYS A N 1
ATOM 4686 C CA . LYS A 1 575 ? 6.477 6.504 4.479 1.00 81.94 575 LYS A CA 1
ATOM 4687 C C . LYS A 1 575 ? 7.174 6.540 3.122 1.00 81.94 575 LYS A C 1
ATOM 4689 O O . LYS A 1 575 ? 6.986 7.478 2.352 1.00 81.94 575 LYS A O 1
ATOM 4694 N N . LYS A 1 576 ? 7.880 5.458 2.775 1.00 86.12 576 LYS A N 1
ATOM 4695 C CA . LYS A 1 576 ? 8.581 5.333 1.495 1.00 86.12 576 LYS A CA 1
ATOM 4696 C C . LYS A 1 576 ? 7.636 5.427 0.299 1.00 86.12 576 LYS A C 1
ATOM 4698 O O . LYS A 1 576 ? 7.926 6.158 -0.635 1.00 86.12 576 LYS A O 1
ATOM 4703 N N . ARG A 1 577 ? 6.496 4.728 0.306 1.00 86.12 577 ARG A N 1
ATOM 4704 C CA . ARG A 1 577 ? 5.545 4.770 -0.820 1.00 86.12 577 ARG A CA 1
ATOM 4705 C C . ARG A 1 577 ? 4.894 6.130 -0.986 1.00 86.12 577 ARG A C 1
ATOM 4707 O O . ARG A 1 577 ? 4.669 6.536 -2.122 1.00 86.12 577 ARG A O 1
ATOM 4714 N N . ARG A 1 578 ? 4.598 6.821 0.115 1.00 86.38 578 ARG A N 1
ATOM 4715 C CA . ARG A 1 578 ? 4.077 8.187 0.067 1.00 86.38 578 ARG A CA 1
ATOM 4716 C C . ARG A 1 578 ? 5.104 9.136 -0.540 1.00 86.38 578 ARG A C 1
ATOM 4718 O O . ARG A 1 578 ? 4.794 9.828 -1.506 1.00 86.38 578 ARG A O 1
ATOM 4725 N N . GLU A 1 579 ? 6.338 9.096 -0.047 1.00 86.31 579 GLU A N 1
ATOM 4726 C CA . GLU A 1 579 ? 7.433 9.905 -0.583 1.00 86.31 579 GLU A CA 1
ATOM 4727 C C . GLU A 1 579 ? 7.756 9.573 -2.041 1.00 86.31 579 GLU A C 1
ATOM 4729 O O . GLU A 1 579 ? 7.936 10.491 -2.833 1.00 86.31 579 GLU A O 1
ATOM 4734 N N . ASP A 1 580 ? 7.795 8.293 -2.415 1.00 87.44 580 ASP A N 1
ATOM 4735 C CA . ASP A 1 580 ? 8.046 7.843 -3.786 1.00 87.44 580 ASP A CA 1
ATOM 4736 C C . ASP A 1 580 ? 6.918 8.289 -4.725 1.00 87.44 580 ASP A C 1
ATOM 4738 O O . ASP A 1 580 ? 7.183 8.693 -5.857 1.00 87.44 580 ASP A O 1
ATOM 4742 N N . LEU A 1 581 ? 5.653 8.234 -4.291 1.00 86.44 581 LEU A N 1
ATOM 4743 C CA . LEU A 1 581 ? 4.515 8.683 -5.098 1.00 86.44 581 LEU A CA 1
ATOM 4744 C C . LEU A 1 581 ? 4.590 10.190 -5.368 1.00 86.44 581 LEU A C 1
ATOM 4746 O O . LEU A 1 581 ? 4.383 10.608 -6.506 1.00 86.44 581 LEU A O 1
ATOM 4750 N N . ILE A 1 582 ? 4.955 10.972 -4.349 1.00 82.50 582 ILE A N 1
ATOM 4751 C CA . ILE A 1 582 ? 5.141 12.423 -4.452 1.00 82.50 582 ILE A CA 1
ATOM 4752 C C . ILE A 1 582 ? 6.372 12.755 -5.311 1.00 82.50 582 ILE A C 1
ATOM 4754 O O . ILE A 1 582 ? 6.250 13.499 -6.280 1.00 82.50 582 ILE A O 1
ATOM 4758 N N . ARG A 1 583 ? 7.541 12.159 -5.034 1.00 83.94 583 ARG A N 1
ATOM 4759 C CA . ARG A 1 583 ? 8.798 12.425 -5.766 1.00 83.94 583 ARG A CA 1
ATOM 4760 C C . ARG A 1 583 ? 8.790 11.947 -7.211 1.00 83.94 583 ARG A C 1
ATOM 4762 O O . ARG A 1 583 ? 9.462 12.539 -8.040 1.00 83.94 583 ARG A O 1
ATOM 4769 N N . SER A 1 584 ? 8.057 10.883 -7.530 1.00 82.44 584 SER A N 1
ATOM 4770 C CA . SER A 1 584 ? 8.003 10.362 -8.903 1.00 82.44 584 SER A CA 1
ATOM 4771 C C . SER A 1 584 ? 7.079 11.150 -9.837 1.00 82.44 584 SER A C 1
ATOM 4773 O O . SER A 1 584 ? 6.877 10.714 -10.967 1.00 82.44 584 SER A O 1
ATOM 4775 N N . GLY A 1 585 ? 6.458 12.243 -9.372 1.00 78.69 585 GLY A N 1
ATOM 4776 C CA . GLY A 1 585 ? 5.522 13.047 -10.171 1.00 78.69 585 GLY A CA 1
ATOM 4777 C C . GLY A 1 585 ? 4.221 12.319 -10.534 1.00 78.69 585 GLY A C 1
ATOM 4778 O O . GLY A 1 585 ? 3.422 12.813 -11.321 1.00 78.69 585 GLY A O 1
ATOM 4779 N N . ARG A 1 586 ? 3.990 11.129 -9.964 1.00 81.94 586 ARG A N 1
ATOM 4780 C CA . ARG A 1 586 ? 2.784 10.313 -10.187 1.00 81.94 586 ARG A CA 1
ATOM 4781 C C . ARG A 1 586 ? 1.668 10.623 -9.190 1.00 81.94 586 ARG A C 1
ATOM 4783 O O . ARG A 1 586 ? 0.607 10.000 -9.256 1.00 81.94 586 ARG A O 1
ATOM 4790 N N . ALA A 1 587 ? 1.914 11.530 -8.246 1.00 87.25 587 ALA A N 1
ATOM 4791 C CA . ALA A 1 587 ? 0.906 11.976 -7.304 1.00 87.25 587 ALA A CA 1
ATOM 4792 C C . ALA A 1 587 ? -0.236 12.687 -8.054 1.00 87.25 587 ALA A C 1
ATOM 4794 O O . ALA A 1 587 ? 0.030 13.529 -8.913 1.00 87.25 587 ALA A O 1
ATOM 4795 N N . PRO A 1 588 ? -1.506 12.364 -7.754 1.00 88.44 588 PRO A N 1
ATOM 4796 C CA . PRO A 1 588 ? -2.635 13.084 -8.326 1.00 88.44 588 PRO A CA 1
ATOM 4797 C C . PRO A 1 588 ? -2.527 14.576 -8.016 1.00 88.44 588 PRO A C 1
ATOM 4799 O O . PRO A 1 588 ? -2.180 14.949 -6.898 1.00 88.44 588 PRO A O 1
ATOM 4802 N N . VAL A 1 589 ? -2.846 15.418 -8.993 1.00 88.12 589 VAL A N 1
ATOM 4803 C CA . VAL A 1 589 ? -2.846 16.879 -8.867 1.00 88.12 589 VAL A CA 1
ATOM 4804 C C . VAL A 1 589 ? -4.260 17.419 -9.025 1.00 88.12 589 VAL A C 1
ATOM 4806 O O . VAL A 1 589 ? -5.064 16.919 -9.815 1.00 88.12 589 VAL A O 1
ATOM 4809 N N . ARG A 1 590 ? -4.568 18.450 -8.245 1.00 82.50 590 ARG A N 1
ATOM 4810 C CA . ARG A 1 590 ? -5.815 19.210 -8.313 1.00 82.50 590 ARG A CA 1
ATOM 4811 C C . ARG A 1 590 ? -5.813 20.130 -9.534 1.00 82.50 590 ARG A C 1
ATOM 4813 O O . ARG A 1 590 ? -4.785 20.363 -10.163 1.00 82.50 590 ARG A O 1
ATOM 4820 N N . GLN A 1 591 ? -6.972 20.713 -9.841 1.00 78.62 591 GLN A N 1
ATOM 4821 C CA . GLN A 1 591 ? -7.128 21.639 -10.975 1.00 78.62 591 GLN A CA 1
ATOM 4822 C C . GLN A 1 591 ? -6.219 22.879 -10.893 1.00 78.62 591 GLN A C 1
ATOM 4824 O O . GLN A 1 591 ? -5.889 23.464 -11.917 1.00 78.62 591 GLN A O 1
ATOM 4829 N N . ASN A 1 592 ? -5.800 23.264 -9.688 1.00 76.19 592 ASN A N 1
ATOM 4830 C CA . ASN A 1 592 ? -4.871 24.364 -9.425 1.00 76.19 592 ASN A CA 1
ATOM 4831 C C . ASN A 1 592 ? -3.385 23.942 -9.480 1.00 76.19 592 ASN A C 1
ATOM 4833 O O . ASN A 1 592 ? -2.529 24.719 -9.073 1.00 76.19 592 ASN A O 1
ATOM 4837 N N . GLY A 1 593 ? -3.071 22.719 -9.922 1.00 75.12 593 GLY A N 1
ATOM 4838 C CA . GLY A 1 593 ? -1.700 22.216 -10.057 1.00 75.12 593 GLY A CA 1
ATOM 4839 C C . GLY A 1 593 ? -1.051 21.724 -8.758 1.00 75.12 593 GLY A C 1
ATOM 4840 O O . GLY A 1 593 ? 0.042 21.170 -8.809 1.00 75.12 593 GLY A O 1
ATOM 4841 N N . THR A 1 594 ? -1.708 21.861 -7.600 1.00 81.25 594 THR A N 1
ATOM 4842 C CA . THR A 1 594 ? -1.177 21.354 -6.323 1.00 81.25 594 THR A CA 1
ATOM 4843 C C . THR A 1 594 ? -1.472 19.869 -6.157 1.00 81.25 594 THR A C 1
ATOM 4845 O O . THR A 1 594 ? -2.538 19.405 -6.565 1.00 81.25 594 THR A O 1
ATOM 4848 N N . VAL A 1 595 ? -0.577 19.128 -5.503 1.00 84.38 595 VAL A N 1
ATOM 4849 C CA . VAL A 1 595 ? -0.791 17.709 -5.180 1.00 84.38 595 VAL A CA 1
ATOM 4850 C C . VAL A 1 595 ? -2.084 17.530 -4.377 1.00 84.38 595 VAL A C 1
ATOM 4852 O O . VAL A 1 595 ? -2.371 18.278 -3.443 1.00 84.38 595 VAL A O 1
ATOM 4855 N N . ASP A 1 596 ? -2.898 16.549 -4.759 1.00 88.69 596 ASP A N 1
ATOM 4856 C CA . ASP A 1 596 ? -4.090 16.173 -4.016 1.00 88.69 596 ASP A CA 1
ATOM 4857 C C . ASP A 1 596 ? -3.736 15.179 -2.910 1.00 88.69 596 ASP A C 1
ATOM 4859 O O . ASP A 1 596 ? -3.833 13.960 -3.079 1.00 88.69 596 ASP A O 1
ATOM 4863 N N . ASP A 1 597 ? -3.343 15.708 -1.752 1.00 84.69 597 ASP A N 1
ATOM 4864 C CA . ASP A 1 597 ? -2.893 14.892 -0.624 1.00 84.69 597 ASP A CA 1
ATOM 4865 C C . ASP A 1 597 ? -3.938 13.865 -0.171 1.00 84.69 597 ASP A C 1
ATOM 4867 O O . ASP A 1 597 ? -3.586 12.792 0.305 1.00 84.69 597 ASP A O 1
ATOM 4871 N N . SER A 1 598 ? -5.234 14.151 -0.337 1.00 86.56 598 SER A N 1
ATOM 4872 C CA . SER A 1 598 ? -6.287 13.193 0.017 1.00 86.56 598 SER A CA 1
ATOM 4873 C C . SER A 1 598 ? -6.369 12.014 -0.954 1.00 86.56 598 SER A C 1
ATOM 4875 O O . SER A 1 598 ? -6.623 10.886 -0.531 1.00 86.56 598 SER A O 1
ATOM 4877 N N . ALA A 1 599 ? -6.080 12.235 -2.237 1.00 87.56 599 ALA A N 1
ATOM 4878 C CA . ALA A 1 599 ? -5.954 11.154 -3.207 1.00 87.56 599 ALA A CA 1
ATOM 4879 C C . ALA A 1 599 ? -4.646 10.365 -3.010 1.00 87.56 599 ALA A C 1
ATOM 4881 O O . ALA A 1 599 ? -4.648 9.140 -3.143 1.00 87.56 599 ALA A O 1
ATOM 4882 N N . VAL A 1 600 ? -3.550 11.039 -2.644 1.00 88.31 600 VAL A N 1
ATOM 4883 C CA . VAL A 1 600 ? -2.270 10.406 -2.273 1.00 88.31 600 VAL A CA 1
ATOM 4884 C C . VAL A 1 600 ? -2.452 9.468 -1.081 1.00 88.31 600 VAL A C 1
ATOM 4886 O O . VAL A 1 600 ? -2.109 8.289 -1.170 1.00 88.31 600 VAL A O 1
ATOM 4889 N N . ASP A 1 601 ? -3.052 9.960 0.000 1.00 89.12 601 ASP A N 1
ATOM 4890 C CA . ASP A 1 601 ? -3.306 9.206 1.230 1.00 89.12 601 ASP A CA 1
ATOM 4891 C C . ASP A 1 601 ? -4.156 7.949 0.977 1.00 89.12 601 ASP A C 1
ATOM 4893 O O . ASP A 1 601 ? -3.858 6.863 1.492 1.00 89.12 601 ASP A O 1
ATOM 4897 N N . PHE A 1 602 ? -5.176 8.070 0.121 1.00 91.69 602 PHE A N 1
ATOM 4898 C CA . PHE A 1 602 ? -5.997 6.946 -0.319 1.00 91.69 602 PHE A CA 1
ATOM 4899 C C . PHE A 1 602 ? -5.194 5.926 -1.138 1.00 91.69 602 PHE A C 1
ATOM 4901 O O . PHE A 1 602 ? -5.284 4.727 -0.878 1.00 91.69 602 PHE A O 1
ATOM 4908 N N . ILE A 1 603 ? -4.397 6.374 -2.116 1.00 89.69 603 ILE A N 1
ATOM 4909 C CA . ILE A 1 603 ? -3.594 5.495 -2.982 1.00 89.69 603 ILE A CA 1
ATOM 4910 C C . ILE A 1 603 ? -2.560 4.715 -2.167 1.00 89.69 603 ILE A C 1
ATOM 4912 O O . ILE A 1 603 ? -2.457 3.499 -2.328 1.00 89.69 603 ILE A O 1
ATOM 4916 N N . VAL A 1 604 ? -1.829 5.387 -1.275 1.00 90.12 604 VAL A N 1
ATOM 4917 C CA . VAL A 1 604 ? -0.799 4.756 -0.436 1.00 90.12 604 VAL A CA 1
ATOM 4918 C C . VAL A 1 604 ? -1.428 3.695 0.463 1.00 90.12 604 VAL A C 1
ATOM 4920 O O . VAL A 1 604 ? -0.973 2.548 0.479 1.00 90.12 604 VAL A O 1
ATOM 4923 N N . SER A 1 605 ? -2.516 4.049 1.151 1.00 88.88 605 SER A N 1
ATOM 4924 C CA . SER A 1 605 ? -3.231 3.135 2.046 1.00 88.88 605 SER A CA 1
ATOM 4925 C C . SER A 1 605 ? -3.831 1.953 1.279 1.00 88.88 605 SER A C 1
ATOM 4927 O O . SER A 1 605 ? -3.658 0.804 1.684 1.00 88.88 605 SER A O 1
ATOM 4929 N N . ARG A 1 606 ? -4.450 2.197 0.115 1.00 91.69 606 ARG A N 1
ATOM 4930 C CA . ARG A 1 606 ? -4.981 1.155 -0.779 1.00 91.69 606 ARG A CA 1
ATOM 4931 C C . ARG A 1 606 ? -3.898 0.187 -1.227 1.00 91.69 606 ARG A C 1
ATOM 4933 O O . ARG A 1 606 ? -4.087 -1.020 -1.126 1.00 91.69 606 ARG A O 1
ATOM 4940 N N . ASP A 1 607 ? -2.785 0.690 -1.746 1.00 87.94 607 ASP A N 1
ATOM 4941 C CA . ASP A 1 607 ? -1.772 -0.157 -2.373 1.00 87.94 607 ASP A CA 1
ATOM 4942 C C . ASP A 1 607 ? -1.049 -1.028 -1.350 1.00 87.94 607 ASP A C 1
ATOM 4944 O O . ASP A 1 607 ? -0.711 -2.174 -1.647 1.00 87.94 607 ASP A O 1
ATOM 4948 N N . ILE A 1 608 ? -0.843 -0.514 -0.140 1.00 86.06 608 ILE A N 1
ATOM 4949 C CA . ILE A 1 608 ? -0.213 -1.266 0.943 1.00 86.06 608 ILE A CA 1
ATOM 4950 C C . ILE A 1 608 ? -1.180 -2.304 1.516 1.00 86.06 608 ILE A C 1
ATOM 4952 O O . ILE A 1 608 ? -0.797 -3.461 1.696 1.00 86.06 608 ILE A O 1
ATOM 4956 N N . LEU A 1 609 ? -2.440 -1.927 1.747 1.00 86.00 609 LEU A N 1
ATOM 4957 C CA . LEU A 1 609 ? -3.447 -2.834 2.297 1.00 86.00 609 LEU A CA 1
ATOM 4958 C C . LEU A 1 609 ? -3.955 -3.855 1.263 1.00 86.00 609 LEU A C 1
ATOM 4960 O O . LEU A 1 609 ? -4.426 -4.923 1.646 1.00 86.00 609 LEU A O 1
ATOM 4964 N N . SER A 1 610 ? -3.788 -3.605 -0.042 1.00 86.19 610 SER A N 1
ATOM 4965 C CA . SER A 1 610 ? -4.179 -4.538 -1.114 1.00 86.19 610 SER A CA 1
ATOM 4966 C C . SER A 1 610 ? -3.520 -5.914 -1.007 1.00 86.19 610 SER A C 1
ATOM 4968 O O . SER A 1 610 ? -4.155 -6.926 -1.301 1.00 86.19 610 SER A O 1
ATOM 4970 N N . ALA A 1 611 ? -2.285 -5.974 -0.497 1.00 82.00 611 ALA A N 1
ATOM 4971 C CA . ALA A 1 611 ? -1.553 -7.222 -0.275 1.00 82.00 611 ALA A CA 1
ATOM 4972 C C . ALA A 1 611 ? -2.204 -8.135 0.784 1.00 82.00 611 ALA A C 1
ATOM 4974 O O . ALA A 1 611 ? -1.814 -9.296 0.939 1.00 82.00 611 ALA A O 1
ATOM 4975 N N . TYR A 1 612 ? -3.192 -7.614 1.514 1.00 76.94 612 TYR A N 1
ATOM 4976 C CA . TYR A 1 612 ? -3.853 -8.279 2.628 1.00 76.94 612 TYR A CA 1
ATOM 4977 C C . TYR A 1 612 ? -5.301 -8.668 2.344 1.00 76.94 612 TYR A C 1
ATOM 4979 O O . TYR A 1 612 ? -5.947 -9.212 3.233 1.00 76.94 612 TYR A O 1
ATOM 4987 N N . LYS A 1 613 ? -5.792 -8.471 1.114 1.00 78.31 613 LYS A N 1
ATOM 4988 C CA . LYS A 1 613 ? -7.160 -8.835 0.717 1.00 78.31 613 LYS A CA 1
ATOM 4989 C C . LYS A 1 613 ? -7.543 -10.270 1.106 1.00 78.31 613 LYS A C 1
ATOM 4991 O O . LYS A 1 613 ? -8.615 -10.487 1.653 1.00 78.31 613 LYS A O 1
ATOM 4996 N N . ASP A 1 614 ? -6.634 -11.222 0.902 1.00 73.50 614 ASP A N 1
ATOM 4997 C CA . ASP A 1 614 ? -6.885 -12.649 1.154 1.00 73.50 614 ASP A CA 1
ATOM 4998 C C . ASP A 1 614 ? -6.338 -13.131 2.514 1.00 73.50 614 ASP A C 1
ATOM 5000 O O . ASP A 1 614 ? -6.141 -14.329 2.742 1.00 73.50 614 ASP A O 1
ATOM 5004 N N . LYS A 1 615 ? -5.997 -12.210 3.426 1.00 72.19 615 LYS A N 1
ATOM 5005 C CA . LYS A 1 615 ? -5.451 -12.532 4.754 1.00 72.19 615 LYS A CA 1
ATOM 5006 C C . LYS A 1 615 ? -6.543 -12.440 5.822 1.00 72.19 615 LYS A C 1
ATOM 5008 O O . LYS A 1 615 ? -7.484 -11.670 5.705 1.00 72.19 615 LYS A O 1
ATOM 5013 N N . ARG A 1 616 ? -6.409 -13.239 6.888 1.00 57.56 616 ARG A N 1
ATOM 5014 C CA . ARG A 1 616 ? -7.350 -13.233 8.026 1.00 57.56 616 ARG A CA 1
ATOM 5015 C C . ARG A 1 616 ? -7.365 -11.863 8.717 1.00 57.56 616 ARG A C 1
ATOM 5017 O O . ARG A 1 616 ? -6.303 -11.261 8.871 1.00 57.56 616 ARG A O 1
ATOM 5024 N N . SER A 1 617 ? -8.537 -11.439 9.191 1.00 59.16 617 SER A N 1
ATOM 5025 C CA . SER A 1 617 ? -8.786 -10.150 9.863 1.00 59.16 617 SER A CA 1
ATOM 5026 C C . SER A 1 617 ? -7.809 -9.849 11.006 1.00 59.16 617 SER A C 1
ATOM 5028 O O . SER A 1 617 ? -7.289 -8.745 11.098 1.00 59.16 617 SER A O 1
ATOM 5030 N N . GLU A 1 618 ? -7.450 -10.852 11.807 1.00 57.84 618 GLU A N 1
ATOM 5031 C CA . GLU A 1 618 ? -6.485 -10.730 12.914 1.00 57.84 618 GLU A CA 1
ATOM 5032 C C . GLU A 1 618 ? -5.100 -10.220 12.479 1.00 57.84 618 GLU A C 1
ATOM 5034 O O . GLU A 1 618 ? -4.389 -9.599 13.263 1.00 57.84 618 GLU A O 1
ATOM 5039 N N . ARG A 1 619 ? -4.701 -10.477 11.224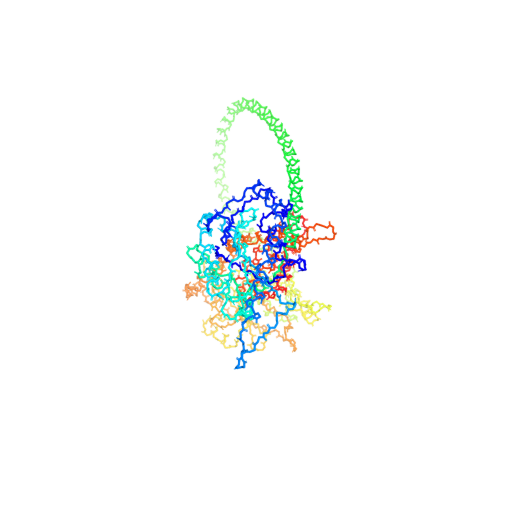 1.00 63.72 619 ARG A N 1
ATOM 5040 C CA . ARG A 1 619 ? -3.438 -9.989 10.648 1.00 63.72 619 ARG A CA 1
ATOM 5041 C C . ARG A 1 619 ? -3.572 -8.631 9.967 1.00 63.72 619 ARG A C 1
ATOM 5043 O O . ARG A 1 619 ? -2.565 -8.127 9.501 1.00 63.72 619 ARG A O 1
ATOM 5050 N N . LEU A 1 620 ? -4.771 -8.072 9.849 1.00 71.06 620 LEU A N 1
ATOM 5051 C CA . LEU A 1 620 ? -5.020 -6.767 9.230 1.00 71.06 620 LEU A CA 1
ATOM 5052 C C . LEU A 1 620 ? -5.152 -5.650 10.264 1.00 71.06 620 LEU A C 1
ATOM 5054 O O . LEU A 1 620 ? -4.814 -4.510 9.958 1.00 71.06 620 LEU A O 1
ATOM 5058 N N . THR A 1 621 ? -5.628 -5.965 11.468 1.00 70.25 621 THR A N 1
ATOM 5059 C CA . THR A 1 621 ? -5.913 -4.974 12.514 1.00 70.25 621 THR A CA 1
ATOM 5060 C C . THR A 1 621 ? -4.715 -4.075 12.858 1.00 70.25 621 THR A C 1
ATOM 5062 O O . THR A 1 621 ? -4.899 -2.858 12.834 1.00 70.25 621 THR A O 1
ATOM 5065 N N . PRO A 1 622 ? -3.483 -4.592 13.074 1.00 73.25 622 PRO A N 1
ATOM 5066 C CA . PRO A 1 622 ? -2.330 -3.734 13.379 1.00 73.25 622 PRO A CA 1
ATOM 5067 C C . PRO A 1 622 ? -1.989 -2.765 12.236 1.00 73.25 622 PRO A C 1
ATOM 5069 O O . PRO A 1 622 ? -1.695 -1.593 12.451 1.00 73.25 622 PRO A O 1
ATOM 5072 N N . MET A 1 623 ? -2.103 -3.235 10.992 1.00 81.94 623 MET A N 1
ATOM 5073 C CA . MET A 1 623 ? -1.824 -2.453 9.786 1.00 81.94 623 MET A CA 1
ATOM 5074 C C . MET A 1 623 ? -2.870 -1.359 9.566 1.00 81.94 623 MET A C 1
ATOM 5076 O O . MET A 1 623 ? -2.523 -0.242 9.191 1.00 81.94 623 MET A O 1
ATOM 5080 N N . LEU A 1 624 ? -4.147 -1.670 9.809 1.00 78.06 624 LEU A N 1
ATOM 5081 C CA . LEU A 1 624 ? -5.240 -0.701 9.729 1.00 78.06 624 LEU A CA 1
ATOM 5082 C C . LEU A 1 624 ? -5.114 0.380 10.802 1.00 78.06 624 LEU A C 1
ATOM 5084 O O . LEU A 1 624 ? -5.336 1.550 10.499 1.00 78.06 624 LEU A O 1
ATOM 5088 N N . ASN A 1 625 ? -4.725 0.009 12.023 1.00 75.75 625 ASN A N 1
ATOM 5089 C CA . ASN A 1 625 ? -4.474 0.967 13.097 1.00 75.75 625 ASN A CA 1
ATOM 5090 C C . ASN A 1 625 ? -3.289 1.879 12.765 1.00 75.75 625 ASN A C 1
ATOM 5092 O O . ASN A 1 625 ? -3.430 3.093 12.861 1.00 75.75 625 ASN A O 1
ATOM 5096 N N . PHE A 1 626 ? -2.180 1.339 12.254 1.00 83.69 626 PHE A N 1
ATOM 5097 C CA . PHE A 1 626 ? -1.063 2.172 11.799 1.00 83.69 626 PHE A CA 1
ATOM 5098 C C . PHE A 1 626 ? -1.469 3.134 10.673 1.00 83.69 626 PHE A C 1
ATOM 5100 O O . PHE A 1 626 ? -1.165 4.323 10.735 1.00 83.69 626 PHE A O 1
ATOM 5107 N N . CYS A 1 627 ? -2.201 2.658 9.656 1.00 84.06 627 CYS A N 1
ATOM 5108 C CA . CYS A 1 627 ? -2.712 3.541 8.605 1.00 84.06 627 CYS A CA 1
ATOM 5109 C C . CYS A 1 627 ? -3.633 4.630 9.171 1.00 84.06 627 CYS A C 1
ATOM 5111 O O . CYS A 1 627 ? -3.559 5.764 8.712 1.00 84.06 627 CYS A O 1
ATOM 5113 N N . HIS A 1 628 ? -4.460 4.318 10.172 1.00 83.38 628 HIS A N 1
ATOM 5114 C CA . HIS A 1 628 ? -5.331 5.291 10.832 1.00 83.38 628 HIS A CA 1
ATOM 5115 C C . HIS A 1 628 ? -4.519 6.390 11.519 1.00 83.38 628 HIS A C 1
ATOM 5117 O O . HIS A 1 628 ? -4.718 7.562 11.214 1.00 83.38 628 HIS A O 1
ATOM 5123 N N . CYS A 1 629 ? -3.551 6.022 12.362 1.00 78.19 629 CYS A N 1
ATOM 5124 C CA . CYS A 1 629 ? -2.704 6.980 13.076 1.00 78.19 629 CYS A CA 1
ATOM 5125 C C . CYS A 1 629 ? -1.916 7.877 12.111 1.00 78.19 629 CYS A C 1
ATOM 5127 O O . CYS A 1 629 ? -1.871 9.093 12.290 1.00 78.19 629 CYS A O 1
ATOM 5129 N N . MET A 1 630 ? -1.359 7.306 11.037 1.00 83.94 630 MET A N 1
ATOM 5130 C CA . MET A 1 630 ? -0.651 8.094 10.025 1.00 83.94 630 MET A CA 1
ATOM 5131 C C . MET A 1 630 ? -1.580 9.067 9.288 1.00 83.94 630 MET A C 1
ATOM 5133 O O . MET A 1 630 ? -1.192 10.202 9.024 1.00 83.94 630 MET A O 1
ATOM 5137 N N . LEU A 1 631 ? -2.811 8.657 8.975 1.00 85.62 631 LEU A N 1
ATOM 5138 C CA . LEU A 1 631 ? -3.797 9.528 8.332 1.00 85.62 631 LEU A CA 1
ATOM 5139 C C . LEU A 1 631 ? -4.266 10.657 9.257 1.00 85.62 631 LEU A C 1
ATOM 5141 O O . LEU A 1 631 ? -4.409 11.782 8.776 1.00 85.62 631 LEU A O 1
ATOM 5145 N N . CYS A 1 632 ? -4.457 10.382 10.552 1.00 76.94 632 CYS A N 1
ATOM 5146 C CA . CYS A 1 632 ? -4.739 11.408 11.558 1.00 76.94 632 CYS A CA 1
ATOM 5147 C C . CYS A 1 632 ? -3.590 12.418 11.630 1.00 76.94 632 CYS A C 1
ATOM 5149 O O . CYS A 1 632 ? -3.821 13.609 11.445 1.00 76.94 632 CYS A O 1
ATOM 5151 N N . SER A 1 633 ? -2.349 11.944 11.768 1.00 78.25 633 SER A N 1
ATOM 5152 C CA . SER A 1 633 ? -1.163 12.807 11.843 1.00 78.25 633 SER A CA 1
ATOM 5153 C C . SER A 1 633 ? -1.000 13.688 10.597 1.00 78.25 633 SER A C 1
ATOM 5155 O O . SER A 1 633 ? -0.789 14.895 10.698 1.00 78.25 633 SER A O 1
ATOM 5157 N N . GLU A 1 634 ? -1.180 13.132 9.396 1.00 82.19 634 GLU A N 1
ATOM 5158 C CA . GLU A 1 634 ? -1.142 13.925 8.163 1.00 82.19 634 GLU A CA 1
ATOM 5159 C C . GLU A 1 634 ? -2.296 14.934 8.097 1.00 82.19 634 GLU A C 1
ATOM 5161 O O . GLU A 1 634 ? -2.149 16.021 7.539 1.00 82.19 634 GLU A O 1
ATOM 5166 N N . ALA A 1 635 ? -3.482 14.585 8.594 1.00 81.31 635 ALA A N 1
ATOM 5167 C CA . ALA A 1 635 ? -4.626 15.490 8.621 1.00 81.31 635 ALA A CA 1
ATOM 5168 C C . ALA A 1 635 ? -4.443 16.639 9.624 1.00 81.31 635 ALA A C 1
ATOM 5170 O O . ALA A 1 635 ? -4.808 17.770 9.301 1.00 81.31 635 ALA A O 1
ATOM 5171 N N . GLU A 1 636 ? -3.818 16.380 10.772 1.00 76.44 636 GLU A N 1
ATOM 5172 C CA . GLU A 1 636 ? -3.410 17.387 11.761 1.00 76.44 636 GLU A CA 1
ATOM 5173 C C . GLU A 1 636 ? -2.353 18.339 11.202 1.00 76.44 636 GLU A C 1
ATOM 5175 O O . GLU A 1 636 ? -2.517 19.556 11.285 1.00 76.44 636 GLU A O 1
ATOM 5180 N N . LEU A 1 637 ? -1.312 17.810 10.548 1.00 78.56 637 LEU A N 1
ATOM 5181 C CA . LEU A 1 637 ? -0.283 18.618 9.879 1.00 78.56 637 LEU A CA 1
ATOM 5182 C C . LEU A 1 637 ? -0.881 19.552 8.818 1.00 78.56 637 LEU A C 1
ATOM 5184 O O . LEU A 1 637 ? -0.389 20.659 8.607 1.00 78.56 637 LEU A O 1
ATOM 5188 N N . ARG A 1 638 ? -1.975 19.124 8.178 1.00 80.31 638 ARG A N 1
ATOM 5189 C CA . ARG A 1 638 ? -2.744 19.910 7.199 1.00 80.31 638 ARG A CA 1
ATOM 5190 C C . ARG A 1 638 ? -3.884 20.723 7.821 1.00 80.31 638 ARG A C 1
ATOM 5192 O O . ARG A 1 638 ? -4.687 21.283 7.077 1.00 80.31 638 ARG A O 1
ATOM 5199 N N . GLN A 1 639 ? -3.974 20.778 9.151 1.00 79.31 639 GLN A N 1
ATOM 5200 C CA . GLN A 1 639 ? -4.977 21.531 9.914 1.00 79.31 639 GLN A CA 1
ATOM 5201 C C . GLN A 1 639 ? -6.427 21.219 9.503 1.00 79.31 639 GLN A C 1
ATOM 5203 O O . GLN A 1 639 ? -7.282 22.103 9.420 1.00 79.31 639 GLN A O 1
ATOM 5208 N N . LYS A 1 640 ? -6.731 19.949 9.214 1.00 73.62 640 LYS A N 1
ATOM 5209 C CA . LYS A 1 640 ? -8.112 19.522 8.958 1.00 73.62 640 LYS A CA 1
ATOM 5210 C C . LYS A 1 640 ? -8.926 19.641 10.247 1.00 73.62 640 LYS A C 1
ATOM 5212 O O . LYS A 1 640 ? -8.479 19.206 11.298 1.00 73.62 640 LYS A O 1
ATOM 5217 N N . ALA A 1 641 ? -10.147 20.164 10.144 1.00 61.25 641 ALA A N 1
ATOM 5218 C CA . ALA A 1 641 ? -11.010 20.419 11.302 1.00 61.25 641 ALA A CA 1
ATOM 5219 C C . ALA A 1 641 ? -11.353 19.162 12.125 1.00 61.25 641 ALA A C 1
ATOM 5221 O O . ALA A 1 641 ? -11.594 19.271 13.321 1.00 61.25 641 ALA A O 1
ATOM 5222 N N . ARG A 1 642 ? -11.391 17.984 11.484 1.00 72.38 642 ARG A N 1
ATOM 5223 C CA . ARG A 1 642 ? -11.631 16.685 12.129 1.00 72.38 642 ARG A CA 1
ATOM 5224 C C . ARG A 1 642 ? -10.694 15.618 11.544 1.00 72.38 642 ARG A C 1
ATOM 5226 O O . ARG A 1 642 ? -11.031 14.999 10.529 1.00 72.38 642 ARG A O 1
ATOM 5233 N N . PRO A 1 643 ? -9.478 15.473 12.100 1.00 71.75 643 PRO A N 1
ATOM 5234 C CA . PRO A 1 643 ? -8.470 14.529 11.614 1.00 71.75 643 PRO A CA 1
ATOM 5235 C C . PRO A 1 643 ? -8.916 13.064 11.678 1.00 71.75 643 PRO A C 1
ATOM 5237 O O . PRO A 1 643 ? -8.650 12.306 10.744 1.00 71.75 643 PRO A O 1
ATOM 5240 N N . GLU A 1 644 ? -9.652 12.692 12.725 1.00 70.31 644 GLU A N 1
ATOM 5241 C CA . GLU A 1 644 ? -10.159 11.331 12.933 1.00 70.31 644 GLU A CA 1
ATOM 5242 C C . GLU A 1 644 ? -11.243 10.957 11.915 1.00 70.31 644 GLU A C 1
ATOM 5244 O O . GLU A 1 644 ? -11.081 9.975 11.187 1.00 70.31 644 GLU A O 1
ATOM 5249 N N . ASP A 1 645 ? -12.272 11.795 11.739 1.00 72.50 645 ASP A N 1
ATOM 5250 C CA . ASP A 1 645 ? -13.306 11.609 10.706 1.00 72.50 645 ASP A CA 1
ATOM 5251 C C . ASP A 1 645 ? -12.685 11.450 9.308 1.00 72.50 645 ASP A C 1
ATOM 5253 O O . ASP A 1 645 ? -13.117 10.638 8.483 1.00 72.50 645 ASP A O 1
ATOM 5257 N N . TYR A 1 646 ? -11.633 12.223 9.016 1.00 81.50 646 TYR A N 1
ATOM 5258 C CA . TYR A 1 646 ? -10.896 12.114 7.760 1.00 81.50 646 TYR A CA 1
ATOM 5259 C C . TYR A 1 646 ? -10.202 10.753 7.603 1.00 81.50 646 TYR A C 1
ATOM 5261 O O . TYR A 1 646 ? -10.291 10.137 6.531 1.00 81.50 646 TYR A O 1
ATOM 5269 N N . ALA A 1 647 ? -9.516 10.280 8.645 1.00 79.81 647 ALA A N 1
ATOM 5270 C CA . ALA A 1 647 ? -8.821 8.999 8.637 1.00 79.81 647 ALA A CA 1
ATOM 5271 C C . ALA A 1 647 ? -9.805 7.829 8.489 1.00 79.81 647 ALA A C 1
ATOM 5273 O O . ALA A 1 647 ? -9.603 6.966 7.626 1.00 79.81 647 ALA A O 1
ATOM 5274 N N . ILE A 1 648 ? -10.909 7.843 9.241 1.00 77.62 648 ILE A N 1
ATOM 5275 C CA . ILE A 1 648 ? -11.980 6.837 9.181 1.00 77.62 648 ILE A CA 1
ATOM 5276 C C . ILE A 1 648 ? -12.585 6.776 7.781 1.00 77.62 648 ILE A C 1
ATOM 5278 O O . ILE A 1 648 ? -12.642 5.702 7.178 1.00 77.62 648 ILE A O 1
ATOM 5282 N N . ARG A 1 649 ? -12.978 7.922 7.210 1.00 82.56 649 ARG A N 1
ATOM 5283 C CA . ARG A 1 649 ? -13.551 7.978 5.855 1.00 82.56 649 ARG A CA 1
ATOM 5284 C C . ARG A 1 649 ? -12.596 7.434 4.800 1.00 82.56 649 ARG A C 1
ATOM 5286 O O . ARG A 1 649 ? -13.018 6.700 3.906 1.00 82.56 649 ARG A O 1
ATOM 5293 N N . THR A 1 650 ? -11.314 7.775 4.906 1.00 84.25 650 THR A N 1
ATOM 5294 C CA . THR A 1 650 ? -10.288 7.321 3.960 1.00 84.25 650 THR A CA 1
ATOM 5295 C C . THR A 1 650 ? -10.076 5.809 4.065 1.00 84.25 650 THR A C 1
ATOM 5297 O O . THR A 1 650 ? -10.046 5.123 3.043 1.00 84.25 650 THR A O 1
ATOM 5300 N N . ILE A 1 651 ? -10.007 5.259 5.280 1.00 85.19 651 ILE A N 1
ATOM 5301 C CA . ILE A 1 651 ? -9.860 3.814 5.511 1.00 85.19 651 ILE A CA 1
ATOM 5302 C C . ILE A 1 651 ? -11.095 3.041 5.063 1.00 85.19 651 ILE A C 1
ATOM 5304 O O . ILE A 1 651 ? -10.953 2.031 4.375 1.00 85.19 651 ILE A O 1
ATOM 5308 N N . ASN A 1 652 ? -12.298 3.516 5.383 1.00 81.19 652 ASN A N 1
ATOM 5309 C CA . ASN A 1 652 ? -13.539 2.868 4.964 1.00 81.19 652 ASN A CA 1
ATOM 5310 C C . ASN A 1 652 ? -13.650 2.822 3.431 1.00 81.19 652 ASN A C 1
ATOM 5312 O O . ASN A 1 652 ? -13.981 1.775 2.874 1.00 81.19 652 ASN A O 1
ATOM 5316 N N . ALA A 1 653 ? -13.253 3.893 2.733 1.00 84.81 653 ALA A N 1
ATOM 5317 C CA . ALA A 1 653 ? -13.177 3.895 1.273 1.00 84.81 653 ALA A CA 1
ATOM 5318 C C . ALA A 1 653 ? -12.157 2.873 0.728 1.00 84.81 653 ALA A C 1
ATOM 5320 O O . ALA A 1 653 ? -12.383 2.261 -0.319 1.00 84.81 653 ALA A O 1
ATOM 5321 N N . VAL A 1 654 ? -11.026 2.668 1.416 1.00 86.06 654 VAL A N 1
ATOM 5322 C CA . VAL A 1 654 ? -10.027 1.653 1.041 1.00 86.06 654 VAL A CA 1
ATOM 5323 C C . VAL A 1 654 ? -10.560 0.238 1.271 1.00 86.06 654 VAL A C 1
ATOM 5325 O O . VAL A 1 654 ? -10.413 -0.607 0.385 1.00 86.06 654 VAL A O 1
ATOM 5328 N N . ILE A 1 655 ? -11.202 -0.013 2.416 1.00 81.12 655 ILE A N 1
ATOM 5329 C CA . ILE A 1 655 ? -11.848 -1.293 2.743 1.00 81.12 655 ILE A CA 1
ATOM 5330 C C . ILE A 1 655 ? -12.855 -1.655 1.650 1.00 81.12 655 ILE A C 1
ATOM 5332 O O . ILE A 1 655 ? -12.794 -2.766 1.123 1.00 81.12 655 ILE A O 1
ATOM 5336 N N . ASP A 1 656 ? -13.697 -0.702 1.241 1.00 81.81 656 ASP A N 1
ATOM 5337 C CA . ASP A 1 656 ? -14.671 -0.883 0.161 1.00 81.81 656 ASP A CA 1
ATOM 5338 C C . ASP A 1 656 ? -14.001 -1.182 -1.181 1.00 81.81 656 ASP A C 1
ATOM 5340 O O . ASP A 1 656 ? -14.399 -2.097 -1.906 1.00 81.81 656 ASP A O 1
ATOM 5344 N N . ARG A 1 657 ? -12.950 -0.429 -1.523 1.00 87.62 657 ARG A N 1
ATOM 5345 C CA . ARG A 1 657 ? -12.283 -0.561 -2.821 1.00 87.62 657 ARG A CA 1
ATOM 5346 C C . ARG A 1 657 ? -11.535 -1.882 -2.970 1.00 87.62 657 ARG A C 1
ATOM 5348 O O . ARG A 1 657 ? -11.502 -2.436 -4.070 1.00 87.62 657 ARG A O 1
ATOM 5355 N N . VAL A 1 658 ? -10.896 -2.342 -1.898 1.00 84.44 658 VAL A N 1
ATOM 5356 C CA . VAL A 1 658 ? -10.050 -3.545 -1.880 1.00 84.44 658 VAL A CA 1
ATOM 5357 C C . VAL A 1 658 ? -10.854 -4.796 -1.502 1.00 84.44 658 VAL A C 1
ATOM 5359 O O . VAL A 1 658 ? -10.448 -5.897 -1.873 1.00 84.44 658 VAL A O 1
ATOM 5362 N N . GLN A 1 659 ? -12.018 -4.633 -0.860 1.00 82.19 659 GLN A N 1
ATOM 5363 C CA . GLN A 1 659 ? -12.838 -5.698 -0.268 1.00 82.19 659 GLN A CA 1
ATOM 5364 C C . GLN A 1 659 ? -12.081 -6.451 0.834 1.00 82.19 659 GLN A C 1
ATOM 5366 O O . GLN A 1 659 ? -11.915 -7.669 0.771 1.00 82.19 659 GLN A O 1
ATOM 5371 N N . LEU A 1 660 ? -11.562 -5.716 1.821 1.00 76.62 660 LEU A N 1
ATOM 5372 C CA . LEU A 1 660 ? -10.865 -6.323 2.960 1.00 76.62 660 LEU A CA 1
ATOM 5373 C C . LEU A 1 660 ? -11.857 -7.092 3.858 1.00 76.62 660 LEU A C 1
ATOM 5375 O O . LEU A 1 660 ? -12.969 -6.610 4.070 1.00 76.62 660 LEU A O 1
ATOM 5379 N N . PRO A 1 661 ? -11.477 -8.251 4.430 1.00 71.06 661 PRO A N 1
ATOM 5380 C CA . PRO A 1 661 ? -12.366 -9.091 5.238 1.00 71.06 661 PRO A CA 1
ATOM 5381 C C . PRO A 1 661 ? -12.507 -8.567 6.682 1.00 71.06 661 PRO A C 1
ATOM 5383 O O . PRO A 1 661 ? -12.253 -9.291 7.645 1.00 71.06 661 PRO A O 1
ATOM 5386 N N . ILE A 1 662 ? -12.867 -7.290 6.840 1.00 67.12 662 ILE A N 1
ATOM 5387 C CA . ILE A 1 662 ? -13.022 -6.573 8.115 1.00 67.12 662 ILE A CA 1
ATOM 5388 C C . ILE A 1 662 ? -14.261 -5.666 8.056 1.00 67.12 662 ILE A C 1
ATOM 5390 O O . ILE A 1 662 ? -14.561 -5.089 7.011 1.00 67.12 662 ILE A O 1
ATOM 5394 N N . LYS A 1 663 ? -14.984 -5.543 9.180 1.00 61.56 663 LYS A N 1
ATOM 5395 C CA . LYS A 1 663 ? -16.103 -4.596 9.320 1.00 61.56 663 LYS A CA 1
ATOM 5396 C C . LYS A 1 663 ? -15.580 -3.152 9.301 1.00 61.56 663 LYS A C 1
ATOM 5398 O O . LYS A 1 663 ? -14.508 -2.879 9.834 1.00 61.56 663 LYS A O 1
ATOM 5403 N N . LYS A 1 664 ? -16.330 -2.241 8.672 1.00 58.53 664 LYS A N 1
ATOM 5404 C CA . LYS A 1 664 ? -16.013 -0.802 8.647 1.00 58.53 664 LYS A CA 1
ATOM 5405 C C . LYS A 1 664 ? -15.950 -0.259 10.072 1.00 58.53 664 LYS A C 1
ATOM 5407 O O . LYS A 1 664 ? -16.771 -0.664 10.889 1.00 58.53 664 LYS A O 1
ATOM 5412 N N . LYS A 1 665 ? -15.024 0.667 10.331 1.00 56.41 665 LYS A N 1
ATOM 5413 C CA . LYS A 1 665 ? -15.026 1.415 11.595 1.00 56.41 665 LYS A CA 1
ATOM 5414 C C . LYS A 1 665 ? -16.231 2.353 11.584 1.00 56.41 665 LYS A C 1
ATOM 5416 O O . LYS A 1 665 ? -16.404 3.085 10.601 1.00 56.41 665 LYS A O 1
ATOM 5421 N N . SER A 1 666 ? -17.076 2.286 12.610 1.00 46.72 666 SER A N 1
ATOM 5422 C CA . SER A 1 666 ? -18.177 3.246 12.768 1.00 46.72 666 SER A CA 1
ATOM 5423 C C . SER A 1 666 ? -17.631 4.565 13.323 1.00 46.72 666 SER A C 1
ATOM 5425 O O . SER A 1 666 ? -16.681 4.548 14.102 1.00 46.72 666 SER A O 1
ATOM 5427 N N . GLU A 1 667 ? -18.215 5.703 12.938 1.00 40.62 667 GLU A N 1
ATOM 5428 C CA . GLU A 1 667 ? -17.864 7.012 13.525 1.00 40.62 667 GLU A CA 1
ATOM 5429 C C . GLU A 1 667 ? -18.118 7.047 15.052 1.00 40.62 667 GLU A C 1
ATOM 5431 O O . GLU A 1 667 ? -17.543 7.875 15.742 1.00 40.62 667 GLU A O 1
ATOM 5436 N N . SER A 1 668 ? -18.893 6.096 15.592 1.00 35.16 668 SER A N 1
ATOM 5437 C CA . SER A 1 668 ? -19.226 5.938 17.017 1.00 35.16 668 SER A CA 1
ATOM 5438 C C . SER A 1 668 ? -18.317 4.981 17.812 1.00 35.16 668 SER A C 1
ATOM 5440 O O . SER A 1 668 ? -18.559 4.752 18.989 1.00 35.16 668 SER A O 1
ATOM 5442 N N . GLU A 1 669 ? -17.289 4.370 17.209 1.00 35.12 669 GLU A N 1
ATOM 5443 C CA . GLU A 1 669 ? -16.400 3.403 17.897 1.00 35.12 669 GLU A CA 1
ATOM 5444 C C . GLU A 1 669 ? -15.227 4.054 18.664 1.00 35.12 669 GLU A C 1
ATOM 5446 O O . GLU A 1 669 ? -14.366 3.338 19.175 1.00 35.12 669 GLU A O 1
ATOM 5451 N N . LEU A 1 670 ? -15.173 5.391 18.736 1.00 31.09 670 LEU A N 1
ATOM 5452 C CA . LEU A 1 670 ? -14.087 6.151 19.376 1.00 31.09 670 LEU A CA 1
ATOM 5453 C C . LEU A 1 670 ? -14.473 6.857 20.685 1.00 31.09 670 LEU A C 1
ATOM 5455 O O . LEU A 1 670 ? -13.617 7.498 21.285 1.00 31.09 670 LEU A O 1
ATOM 5459 N N . GLU A 1 671 ? -15.702 6.692 21.175 1.00 25.56 671 GLU A N 1
ATOM 5460 C CA . GLU A 1 671 ? -16.060 7.120 22.531 1.00 25.56 671 GLU A CA 1
ATOM 5461 C C . GLU A 1 671 ? -16.109 5.914 23.479 1.00 25.56 671 GLU A C 1
ATOM 5463 O O . GLU A 1 671 ? -17.153 5.290 23.673 1.00 25.56 671 GLU A O 1
ATOM 5468 N N . ILE A 1 672 ? -14.943 5.583 24.051 1.00 25.47 672 ILE A N 1
ATOM 5469 C CA . ILE A 1 672 ? -14.795 5.017 25.406 1.00 25.47 672 ILE A CA 1
ATOM 5470 C C . ILE A 1 672 ? -13.625 5.719 26.089 1.00 25.47 672 ILE A C 1
ATOM 5472 O O . ILE A 1 672 ? -12.507 5.664 25.524 1.00 25.47 672 ILE A O 1
#

Solvent-accessible surface area (backbone atoms only — not comparable to full-atom values): 36724 Å² total; per-residue (Å²): 138,82,50,33,31,48,57,49,77,46,75,18,32,66,76,57,70,102,63,12,47,50,56,47,53,32,45,72,56,47,55,58,65,59,88,88,52,87,66,75,42,36,39,36,35,44,75,63,84,80,63,74,74,44,78,42,75,45,45,73,70,53,32,55,56,48,51,77,39,48,68,57,57,46,50,49,52,53,54,52,45,52,54,49,46,53,56,43,34,72,38,67,41,75,98,80,54,42,66,50,81,76,58,92,83,62,44,56,29,29,39,33,39,43,39,48,39,66,71,54,71,77,49,57,68,66,59,53,47,54,48,50,51,52,43,54,50,50,50,22,64,74,62,43,25,51,66,58,36,40,29,38,39,62,50,53,94,41,47,30,34,42,35,34,28,45,24,39,18,79,85,76,59,44,43,50,68,67,75,46,46,98,57,26,60,61,55,49,25,48,51,51,19,64,60,37,38,92,78,62,31,32,47,48,78,53,57,94,78,61,72,69,74,93,72,54,72,68,56,50,52,49,54,52,49,54,52,49,49,53,52,50,52,52,52,51,54,51,47,52,55,50,52,50,51,51,52,54,52,50,54,51,49,52,56,49,50,52,51,50,58,49,53,51,54,51,50,53,51,51,51,52,50,52,53,53,50,48,54,52,48,56,53,46,50,59,53,48,56,57,51,48,59,54,48,54,56,49,50,55,54,49,48,58,50,48,54,55,47,48,56,54,44,53,60,44,45,64,52,41,66,64,43,52,64,50,51,63,47,49,58,50,44,56,55,44,56,57,45,56,73,50,64,81,46,50,70,62,50,49,50,50,28,65,75,70,66,36,56,59,59,52,57,50,39,54,70,70,25,59,97,64,31,42,32,42,27,48,35,34,46,42,91,88,74,65,44,77,47,70,55,76,73,40,82,45,32,52,67,56,50,61,72,42,38,65,62,54,35,48,37,21,74,75,54,54,29,32,44,23,34,38,63,69,79,32,51,53,62,49,67,34,37,66,20,39,65,70,28,54,52,48,32,43,76,74,64,54,51,44,35,31,37,35,34,63,46,96,70,26,23,34,38,34,34,56,38,38,58,92,92,51,85,59,47,54,71,42,56,39,50,24,49,53,51,47,49,34,70,74,42,42,33,46,74,85,56,77,47,88,48,40,77,40,80,39,77,56,54,42,37,64,92,44,90,76,63,33,68,36,44,72,47,69,38,87,83,48,66,54,78,45,49,44,66,65,53,56,72,68,50,54,68,67,50,44,51,48,25,40,52,57,48,45,64,60,72,67,56,56,89,75,26,74,75,28,56,68,70,56,57,52,46,52,56,50,47,47,51,48,35,56,73,67,71,70,44,51,59,41,97,87,70,46,72,31,63,70,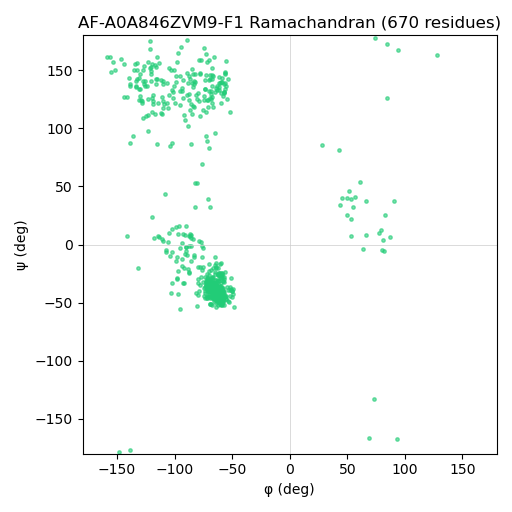59,41,55,40,49,45,52,35,65,64,52,49,83,42,36,93,44,62,47,86,78,42,51,40,51,52,47,26,53,38,41,53,38,24,52,55,25,51,78,66,67,45,96,53,24,59,65,51,19,51,54,47,49,43,52,34,38,66,74,59,55,41,69,61,84,73,82,59,95,74,77,76,81,125

Radius of gyration: 50.02 Å; Cα contacts (8 Å, |Δi|>4): 809; chains: 1; bounding box: 102×74×150 Å

Nearest PDB structures (foldseek):
  3h20-assembly1_A  TM=5.416E-01  e=1.752E-12  Plasmid RSF1010
  3h25-assembly1_A  TM=7.402E-01  e=4.477E-09  Plasmid RSF1010
  7n7k-assembly1_A-2  TM=2.197E-01  e=3.858E-01  Homo sapiens